Protein AF-A0A933SE07-F1 (afdb_monomer)

InterPro domains:
  IPR007863 Peptidase M16, C-terminal [PF05193] (213-309)
  IPR011249 Metalloenzyme, LuxS/M16 peptidase-like [SSF63411] (38-261)
  IPR011249 Metalloenzyme, LuxS/M16 peptidase-like [SSF63411] (268-414)
  IPR011765 Peptidase M16, N-terminal [PF00675] (58-201)
  IPR050361 Mitochondrial Processing Peptidase/Ubiquinol-cytochrome c Reductase Complex [PTHR11851] (48-267)

Mean predicted aligned error: 16.33 Å

Foldseek 3Di:
DDDDDPDDPPPDDPDDPDDDPPDPPPDDDDPDDDPDDPAPPADDQDFWDWDQAPQQAIETEAEDAPAQKKKKKKKWQQALLQDDLLAFQLSFLLQVQLLCDFPVDHNVRLVVLCVVQVKDWDWGHDRGTTMIMIMGGNVCPLVRLLSSLRSLATGDQDPLSSLLSLQVLLVVVLVLLVDLQSVQVQQQQCQFQPSRSSNGRSSHDNVSSVVDDSVSSVVSSQQISARNLMYMYMYYNDDPVRSVVSNCVNPVPTHDDHDDRDDDARDARDFEEEEAADAPDQKKKKKFKFKAAAPPDPQPLLVLLLQLQLVVWPQPPQWHWDWAHHLGIIIIIIIGMDGLVCVLVNVVVSLVRLLCCLVDPDDDPRSLVSLSVSLVVLCPQVVDVVSSSVVLSNQVSSVHDSCSSVVSSCCSNVDPDNNRVSVRSNDRTRMYMHYHCVSCVVSCVVSDHYDYDHDPSVPCPVPCPDPDFDPVQQVVQQVLLQLQCVLFQHLVVLVVFFKKKFKAKKWFDDPPDIWIWIWIWIAGPDWWIWIWIGTDQKIKIWITDHQWIWMWIDHPFIDIGTDDNVVSVVVNCVNCVDPSNQSNFCNDPPKRKGFDDWDQDPNFIFTWIWIQGPPRFIKIFGAGPPSSHGQKIFGDQDSSRDGQKMKGFDDWDDAPSGIHGQWIWIGGNNHTGMIGGTPDMYTPDDDDPQSNARWDGDPRDTHGHD

Solvent-accessible surface area (backbone atoms only — not comparable to full-atom values): 37934 Å² total; per-residue (Å²): 134,85,85,73,75,94,70,86,82,92,83,85,83,89,78,76,94,79,87,83,80,82,71,87,76,82,75,72,90,71,89,70,80,80,75,80,72,80,79,76,78,80,85,84,76,85,74,59,57,73,50,69,48,98,46,40,32,32,37,36,30,40,67,40,76,89,47,71,32,34,36,37,37,38,40,25,60,33,4,39,55,64,42,57,95,80,32,36,30,47,26,34,54,40,31,61,33,24,63,49,15,32,81,89,36,52,34,69,54,47,54,48,54,37,55,74,62,60,39,50,76,51,51,38,36,46,60,68,28,19,38,44,37,37,38,31,39,43,93,42,44,65,63,50,44,40,52,55,30,40,29,62,72,33,46,64,53,45,70,67,52,49,57,38,53,52,48,52,51,44,49,52,48,54,57,44,63,71,37,46,56,54,43,32,68,45,48,41,32,29,53,33,32,50,90,40,50,72,13,44,37,72,81,29,45,65,65,30,47,71,69,55,51,66,65,55,41,55,49,50,44,70,34,24,54,22,26,52,69,19,40,38,38,40,32,23,36,50,54,62,69,59,51,51,52,48,47,42,70,45,43,54,81,47,62,64,66,50,60,82,80,81,90,70,80,79,58,76,50,50,69,25,34,39,26,40,27,34,79,85,40,65,56,24,19,38,39,38,31,43,67,46,53,8,62,76,41,88,61,32,65,13,44,64,55,48,47,58,50,51,69,73,43,82,52,58,91,68,52,44,73,48,76,48,76,37,59,76,31,18,44,39,33,48,33,35,68,39,48,48,89,48,41,54,60,52,53,48,48,42,52,51,36,48,36,48,42,37,75,59,55,70,56,73,71,54,34,53,51,50,37,51,51,51,54,65,54,62,54,65,77,39,75,43,69,62,45,38,49,52,53,50,47,59,38,47,75,59,71,43,63,92,56,47,69,56,52,50,52,47,41,45,69,75,62,60,70,46,60,67,39,29,59,48,50,59,45,71,42,12,32,33,32,19,23,26,34,86,72,44,45,72,65,40,41,91,79,33,61,64,46,73,43,83,52,78,74,64,68,78,67,67,75,78,83,64,79,80,69,50,74,66,26,34,50,51,12,44,53,52,46,55,44,27,36,49,54,36,38,24,65,71,53,52,74,63,58,45,26,41,39,42,28,33,42,32,38,39,38,62,88,95,45,78,46,65,35,37,39,39,38,41,38,35,68,95,43,36,35,31,43,34,41,39,39,89,76,40,36,38,37,40,32,38,51,75,93,45,29,37,38,41,40,36,57,100,43,41,47,78,42,79,46,53,74,69,54,37,52,50,53,52,47,56,68,48,64,38,72,60,49,41,49,52,31,47,64,35,92,88,37,71,25,20,40,79,53,70,50,74,58,96,89,38,57,17,41,29,30,36,30,49,34,74,96,70,43,55,36,32,35,29,29,29,72,82,71,24,40,68,39,28,43,33,36,55,71,40,86,86,74,42,63,38,32,36,36,40,43,43,64,73,46,79,40,88,68,30,46,44,69,33,29,42,38,34,26,45,78,84,41,71,41,36,38,41,38,52,76,45,68,45,52,65,61,93,70,72,71,66,73,76,42,65,62,40,69,58,97,38,41,80,43,84,37,128

Sequence (706 aa):
MKRFPMTFALAAAFAASVLSVAAPHAATPAAATAVADPAPPAPRFPAPVVRTLGNGLRVAVFSDARAPIVQMQLLVPAGVIAEPDSLPGLAPLTAMLVDDGTSSRTAEHFAAELAAIGATFTSSASRDYAQVACGVRTNAFEQAAELVSDAATSAIFADEAFSTSRRLIAQQLGLQRQSAGSVADDRVWGAAFGKHPYGHSASGDIQSLLGTTREHVQSFYRSRWRPDRAVLTISGDVTPERAFAVAEEAFGRWSGRTAPDRAVEAPKPSPGVQIVDLPGARWSEVRLAWIGAGRASADAAAWPLAAAGLERSNLPAAARVSLQTLRDASLLTVAFGAPTDSVPAVTRRVRDAVRAFASHPPAGAALEGLRRHAAQGFPLPLETLGAYASQWQAFDFAGHPADAIARQYQRLVAGVDLTPALQALAQPPAVLVAGPGDVLGEKLAPLGAVNVVPYHRTPIAQVDTLAAPTAEQARRGRAAISAAVLAHGGATKLGAARVLVNEGEMMLYAGQQEFSGQFSIVRQDPDRLSFATRMLQFESRQVLVADSAWTLAQSDTAALMEVDSAGVATLKASLTGDLVHLLRAANASGSRPARRGSEVIRGRTCDLVDFVGPGGTRWRFAIDAVSHRVLAIDGVLGADLKWHERRLYSEFKPVSGLVLPTVEERFAEGERVSRFTTTRASVNQDIDPALFRKPKVIRGMLFPGD

Organism: Eiseniibacteriota bacterium (NCBI:txid2212470)

Radius of gyration: 30.08 Å; Cα contacts (8 Å, |Δi|>4): 1390; chains: 1; bounding box: 73×60×80 Å

Structure (mmCIF, N/CA/C/O backbone):
data_AF-A0A933SE07-F1
#
_entry.id   AF-A0A933SE07-F1
#
loop_
_atom_site.group_PDB
_atom_site.id
_atom_site.type_symbol
_atom_site.label_atom_id
_atom_site.label_alt_id
_atom_site.label_comp_id
_atom_site.label_asym_id
_atom_site.label_entity_id
_atom_site.label_seq_id
_atom_site.pdbx_PDB_ins_code
_atom_site.Cartn_x
_atom_site.Cartn_y
_atom_site.Cartn_z
_atom_site.occupancy
_atom_site.B_iso_or_equiv
_atom_site.auth_seq_id
_atom_site.auth_comp_id
_atom_site.auth_asym_id
_atom_site.auth_atom_id
_atom_site.pdbx_PDB_model_num
ATOM 1 N N . MET A 1 1 ? -21.674 16.908 3.006 1.00 27.52 1 MET A N 1
ATOM 2 C CA . MET A 1 1 ? -20.625 17.020 1.968 1.00 27.52 1 MET A CA 1
ATOM 3 C C . MET A 1 1 ? -20.274 15.614 1.515 1.00 27.52 1 MET A C 1
ATOM 5 O O . MET A 1 1 ? -19.866 14.816 2.347 1.00 27.52 1 MET A O 1
ATOM 9 N N . LYS A 1 2 ? -20.551 15.278 0.249 1.00 24.09 2 LYS A N 1
ATOM 10 C CA . LYS A 1 2 ? -20.267 13.957 -0.330 1.00 24.09 2 LYS A CA 1
ATOM 11 C C . LYS A 1 2 ? -18.746 13.768 -0.412 1.00 24.09 2 LYS A C 1
ATOM 13 O O . LYS A 1 2 ? -18.052 14.676 -0.862 1.00 24.09 2 LYS A O 1
ATOM 18 N N . ARG A 1 3 ? -18.237 12.628 0.066 1.00 27.27 3 ARG A N 1
ATOM 19 C CA . ARG A 1 3 ? -16.829 12.236 -0.079 1.00 27.27 3 ARG A CA 1
ATOM 20 C C . ARG A 1 3 ? -16.562 11.999 -1.569 1.00 27.27 3 ARG A C 1
ATOM 22 O O . ARG A 1 3 ? -17.163 11.106 -2.155 1.00 27.27 3 ARG A O 1
ATOM 29 N N . PHE A 1 4 ? -15.714 12.826 -2.173 1.00 24.16 4 PHE A N 1
ATOM 30 C CA . PHE A 1 4 ? -15.160 12.564 -3.499 1.00 24.16 4 PHE A CA 1
ATOM 31 C C . PHE A 1 4 ? -14.138 11.423 -3.389 1.00 24.16 4 PHE A C 1
ATOM 33 O O . PHE A 1 4 ? -13.283 11.484 -2.498 1.00 24.16 4 PHE A O 1
ATOM 40 N N . PRO A 1 5 ? -14.170 10.410 -4.270 1.00 26.05 5 PRO A N 1
ATOM 41 C CA . PRO A 1 5 ? -13.009 9.563 -4.474 1.00 26.05 5 PRO A CA 1
ATOM 42 C C . PRO A 1 5 ? -11.908 10.440 -5.077 1.00 26.05 5 PRO A C 1
ATOM 44 O O . PRO A 1 5 ? -12.107 11.159 -6.054 1.00 26.05 5 PRO A O 1
ATOM 47 N N . MET A 1 6 ? -10.746 10.446 -4.436 1.00 26.11 6 MET A N 1
ATOM 48 C CA . MET A 1 6 ? -9.598 11.254 -4.828 1.00 26.11 6 MET A CA 1
ATOM 49 C C . MET A 1 6 ? -8.901 10.588 -6.023 1.00 26.11 6 MET A C 1
ATOM 51 O O . MET A 1 6 ? -7.827 10.008 -5.905 1.00 26.11 6 MET A O 1
ATOM 55 N N . THR A 1 7 ? -9.557 10.571 -7.180 1.00 28.42 7 THR A N 1
ATOM 56 C CA . THR A 1 7 ? -8.989 10.153 -8.467 1.00 28.42 7 THR A CA 1
ATOM 57 C C . THR A 1 7 ? -9.876 10.756 -9.559 1.00 28.42 7 THR A C 1
ATOM 59 O O . THR A 1 7 ? -11.073 10.531 -9.534 1.00 28.42 7 THR A O 1
ATOM 62 N N . PHE A 1 8 ? -9.300 11.533 -10.484 1.00 27.28 8 PHE A N 1
ATOM 63 C CA . PHE A 1 8 ? -9.972 12.340 -11.529 1.00 27.28 8 PHE A CA 1
ATOM 64 C C . PHE A 1 8 ? -10.518 13.724 -11.119 1.00 27.28 8 PHE A C 1
ATOM 66 O O . PHE A 1 8 ? -11.707 14.008 -11.175 1.00 27.28 8 PHE A O 1
ATOM 73 N N . ALA A 1 9 ? -9.601 14.661 -10.862 1.00 22.42 9 ALA A N 1
ATOM 74 C CA . ALA A 1 9 ? -9.816 16.087 -11.133 1.00 22.42 9 ALA A CA 1
ATOM 75 C C . ALA A 1 9 ? -8.620 16.626 -11.933 1.00 22.42 9 ALA A C 1
ATOM 77 O O . ALA A 1 9 ? -7.783 17.378 -11.439 1.00 22.42 9 ALA A O 1
ATOM 78 N N . LEU A 1 10 ? -8.499 16.173 -13.182 1.00 29.09 10 LEU A N 1
ATOM 79 C CA . LEU A 1 10 ? -7.478 16.635 -14.117 1.00 29.09 10 LEU A CA 1
ATOM 80 C C . LEU A 1 10 ? -8.046 17.779 -14.968 1.00 29.09 10 LEU A C 1
ATOM 82 O O . LEU A 1 10 ? -8.328 17.578 -16.140 1.00 29.09 10 LEU A O 1
ATOM 86 N N . ALA A 1 11 ? -8.285 18.941 -14.349 1.00 26.12 11 ALA A N 1
ATOM 87 C CA . ALA A 1 11 ? -8.404 20.259 -15.000 1.00 26.12 11 ALA A CA 1
ATOM 88 C C . ALA A 1 11 ? -8.860 21.330 -13.987 1.00 26.12 11 ALA A C 1
ATOM 90 O O . ALA A 1 11 ? -9.998 21.772 -14.055 1.00 26.12 11 ALA A O 1
ATOM 91 N N . ALA A 1 12 ? -8.000 21.704 -13.028 1.00 24.98 12 ALA A N 1
ATOM 92 C CA . ALA A 1 12 ? -7.955 23.022 -12.353 1.00 24.98 12 ALA A CA 1
ATOM 93 C C . ALA A 1 12 ? -7.113 22.946 -11.063 1.00 24.98 12 ALA A C 1
ATOM 95 O O . ALA A 1 12 ? -7.627 23.118 -9.965 1.00 24.98 12 ALA A O 1
ATOM 96 N N . ALA A 1 13 ? -5.814 22.659 -11.180 1.00 24.66 13 ALA A N 1
ATOM 97 C CA . ALA A 1 13 ? -4.839 22.897 -10.109 1.00 24.66 13 ALA A CA 1
ATOM 98 C C . ALA A 1 13 ? -3.415 22.793 -10.674 1.00 24.66 13 ALA A C 1
ATOM 100 O O . ALA A 1 13 ? -2.668 21.872 -10.369 1.00 24.66 13 ALA A O 1
ATOM 101 N N . PHE A 1 14 ? -3.043 23.729 -11.544 1.00 28.23 14 PHE A N 1
ATOM 102 C CA . PHE A 1 14 ? -1.642 23.960 -11.895 1.00 28.23 14 PHE A CA 1
ATOM 103 C C . PHE A 1 14 ? -1.350 25.450 -11.728 1.00 28.23 14 PHE A C 1
ATOM 105 O O . PHE A 1 14 ? -1.287 26.216 -12.681 1.00 28.23 14 PHE A O 1
ATOM 112 N N . ALA A 1 15 ? -1.206 25.848 -10.467 1.00 22.58 15 A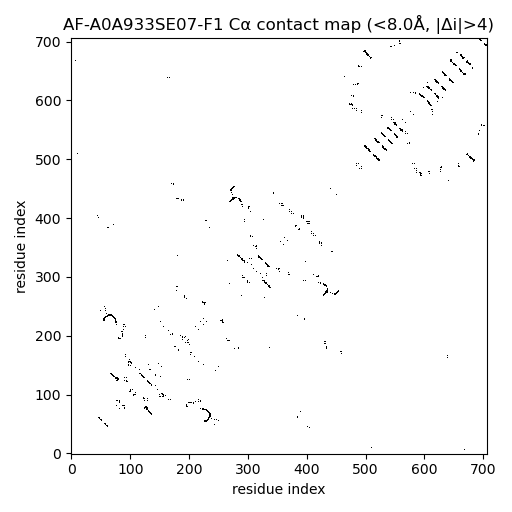LA A N 1
ATOM 113 C CA . ALA A 1 15 ? -0.549 27.081 -10.061 1.00 22.58 15 ALA A CA 1
ATOM 114 C C . ALA A 1 15 ? 0.384 26.738 -8.892 1.00 22.58 15 ALA A C 1
ATOM 116 O O . ALA A 1 15 ? 0.055 26.896 -7.723 1.00 22.58 15 ALA A O 1
ATOM 117 N N . ALA A 1 16 ? 1.513 26.137 -9.268 1.00 23.19 16 ALA A N 1
ATOM 118 C CA . ALA A 1 16 ? 2.840 26.399 -8.728 1.00 23.19 16 ALA A CA 1
ATOM 119 C C . ALA A 1 16 ? 2.928 26.825 -7.248 1.00 23.19 16 ALA A C 1
ATOM 121 O O . ALA A 1 16 ? 3.009 28.006 -6.917 1.00 23.19 16 ALA A O 1
ATOM 122 N N . SER A 1 17 ? 3.111 25.834 -6.376 1.00 23.50 17 SER A N 1
ATOM 123 C CA . SER A 1 17 ? 4.102 25.958 -5.308 1.00 23.50 17 SER A CA 1
ATOM 124 C C . SER A 1 17 ? 5.484 26.042 -5.960 1.00 23.50 17 SER A C 1
ATOM 126 O O . SER A 1 17 ? 6.001 25.044 -6.458 1.00 23.50 17 SER A O 1
ATOM 128 N N . VAL A 1 18 ? 6.072 27.236 -6.002 1.00 24.39 18 VAL A N 1
ATOM 129 C CA . VAL A 1 18 ? 7.454 27.446 -6.443 1.00 24.39 18 VAL A CA 1
ATOM 130 C C . VAL A 1 18 ? 8.181 28.267 -5.382 1.00 24.39 18 VAL A C 1
ATOM 132 O O . VAL A 1 18 ? 7.784 29.389 -5.095 1.00 24.39 18 VAL A O 1
ATOM 135 N N . LEU A 1 19 ? 9.246 27.647 -4.854 1.00 22.00 19 LEU A N 1
ATOM 136 C CA . LEU A 1 19 ? 10.483 28.185 -4.259 1.00 22.00 19 LEU A CA 1
ATOM 137 C C . LEU A 1 19 ? 10.776 27.675 -2.843 1.00 22.00 19 LEU A C 1
ATOM 139 O O . LEU A 1 19 ? 10.535 28.338 -1.844 1.00 22.00 19 LEU A O 1
ATOM 143 N N . SER A 1 20 ? 11.478 26.544 -2.784 1.00 21.86 20 SER A N 1
ATOM 144 C CA . SER A 1 20 ? 12.686 26.503 -1.962 1.00 21.86 20 SER A CA 1
ATOM 145 C C . SER A 1 20 ? 13.823 25.954 -2.817 1.00 21.86 20 SER A C 1
ATOM 147 O O . SER A 1 20 ? 14.004 24.750 -2.981 1.00 21.86 20 SER A O 1
ATOM 149 N N . VAL A 1 21 ? 14.536 26.878 -3.461 1.00 24.02 21 VAL A N 1
ATOM 150 C CA . VAL A 1 21 ? 15.863 26.620 -4.016 1.00 24.02 21 VAL A CA 1
ATOM 151 C C . VAL A 1 21 ? 16.784 26.430 -2.816 1.00 24.02 21 VAL A C 1
ATOM 153 O O . VAL A 1 21 ? 17.152 27.396 -2.151 1.00 24.02 21 VAL A O 1
ATOM 156 N N . ALA A 1 22 ? 17.162 25.188 -2.530 1.00 23.67 22 ALA A N 1
ATOM 157 C CA . ALA A 1 22 ? 18.353 24.936 -1.738 1.00 23.67 22 ALA A CA 1
ATOM 158 C C . ALA A 1 22 ? 19.560 25.312 -2.611 1.00 23.67 22 ALA A C 1
ATOM 160 O O . ALA A 1 22 ? 19.945 24.580 -3.522 1.00 23.67 22 ALA A O 1
ATOM 161 N N . ALA A 1 23 ? 20.113 26.501 -2.377 1.00 23.44 23 ALA A N 1
ATOM 162 C CA . ALA A 1 23 ? 21.387 26.904 -2.952 1.00 23.44 23 ALA A CA 1
ATOM 163 C C . ALA A 1 23 ? 22.496 25.935 -2.489 1.00 23.44 23 ALA A C 1
ATOM 165 O O . ALA A 1 23 ? 22.503 25.546 -1.317 1.00 23.44 23 ALA A O 1
ATOM 166 N N . PRO A 1 24 ? 23.466 25.572 -3.348 1.00 25.62 24 PRO A N 1
ATOM 167 C CA . PRO A 1 24 ? 24.642 24.842 -2.906 1.00 25.62 24 PRO A CA 1
ATOM 168 C C . PRO A 1 24 ? 25.507 25.795 -2.074 1.00 25.62 24 PRO A C 1
ATOM 170 O O . PRO A 1 24 ? 26.242 26.619 -2.614 1.00 25.62 24 PRO A O 1
ATOM 173 N N . HIS A 1 25 ? 25.423 25.704 -0.748 1.00 26.97 25 HIS A N 1
ATOM 174 C CA . HIS A 1 25 ? 26.465 26.270 0.100 1.00 26.97 25 HIS A CA 1
ATOM 175 C C . HIS A 1 25 ? 27.694 25.371 -0.022 1.00 26.97 25 HIS A C 1
ATOM 177 O O . HIS A 1 25 ? 27.762 24.293 0.565 1.00 26.97 25 HIS A O 1
ATOM 183 N N . ALA A 1 26 ? 28.674 25.826 -0.799 1.00 27.36 26 ALA A N 1
ATOM 184 C CA . ALA A 1 26 ? 30.051 25.407 -0.616 1.00 27.36 26 ALA A CA 1
ATOM 185 C C . ALA A 1 26 ? 30.481 25.865 0.786 1.00 27.36 26 ALA A C 1
ATOM 187 O O . ALA A 1 26 ? 30.846 27.020 0.993 1.00 27.36 26 ALA A O 1
ATOM 188 N N . ALA A 1 27 ? 30.362 24.976 1.771 1.00 27.62 27 ALA A N 1
ATOM 189 C CA . ALA A 1 27 ? 30.913 25.206 3.093 1.00 27.62 27 ALA A CA 1
ATOM 190 C C . ALA A 1 27 ? 32.428 24.984 3.028 1.00 27.62 27 ALA A C 1
ATOM 192 O O . ALA A 1 27 ? 32.914 23.859 2.914 1.00 27.62 27 ALA A O 1
ATOM 193 N N . THR A 1 28 ? 33.174 26.082 3.085 1.00 27.12 28 THR A N 1
ATOM 194 C CA . THR A 1 28 ? 34.587 26.107 3.468 1.00 27.12 28 THR A CA 1
ATOM 195 C C . THR A 1 28 ? 34.754 25.355 4.798 1.00 27.12 28 THR A C 1
ATOM 197 O O . THR A 1 28 ? 33.926 25.555 5.692 1.00 27.12 28 THR A O 1
ATOM 200 N N . PRO A 1 29 ? 35.785 24.511 4.989 1.00 33.38 29 PRO A N 1
ATOM 201 C CA . PRO A 1 29 ? 35.995 23.828 6.259 1.00 33.38 29 PRO A CA 1
ATOM 202 C C . PRO A 1 29 ? 36.465 24.849 7.301 1.00 33.38 29 PRO A C 1
ATOM 204 O O . PRO A 1 29 ? 37.655 25.117 7.444 1.00 33.38 29 PRO A O 1
ATOM 207 N N . ALA A 1 30 ? 35.524 25.448 8.027 1.00 29.98 30 ALA A N 1
ATOM 208 C CA . ALA A 1 30 ? 35.827 26.129 9.272 1.00 29.98 30 ALA A CA 1
ATOM 209 C C . ALA A 1 30 ? 35.958 25.052 10.352 1.00 29.98 30 ALA A C 1
ATOM 211 O O . ALA A 1 30 ? 34.997 24.347 10.661 1.00 29.98 30 ALA A O 1
ATOM 212 N N . ALA A 1 31 ? 37.162 24.902 10.899 1.00 37.50 31 ALA A N 1
ATOM 213 C CA . ALA A 1 31 ? 37.399 24.131 12.108 1.00 37.50 31 ALA A CA 1
ATOM 214 C C . ALA A 1 31 ? 36.617 24.779 13.263 1.00 37.50 31 ALA A C 1
ATOM 216 O O . ALA A 1 31 ? 37.108 25.681 13.935 1.00 37.50 31 ALA A O 1
ATOM 217 N N . ALA A 1 32 ? 35.368 24.353 13.449 1.00 33.59 32 ALA A N 1
ATOM 218 C CA . ALA A 1 32 ? 34.561 24.716 14.597 1.00 33.59 32 ALA A CA 1
ATOM 219 C C . ALA A 1 32 ? 34.948 23.792 15.754 1.00 33.59 32 ALA A C 1
ATOM 221 O O . ALA A 1 32 ? 34.688 22.588 15.740 1.00 33.59 32 ALA A O 1
ATOM 222 N N . THR A 1 33 ? 35.607 24.367 16.752 1.00 33.91 33 THR A N 1
ATOM 223 C CA . THR A 1 33 ? 35.735 23.802 18.091 1.00 33.91 33 THR A CA 1
ATOM 224 C C . THR A 1 33 ? 34.342 23.429 18.595 1.00 33.91 33 THR A C 1
ATOM 226 O O . THR A 1 33 ? 33.489 24.291 18.792 1.00 33.91 33 THR A O 1
ATOM 229 N N . ALA A 1 34 ? 34.102 22.128 18.764 1.00 35.59 34 ALA A N 1
ATOM 230 C CA . ALA A 1 34 ? 32.863 21.599 19.309 1.00 35.59 34 ALA A CA 1
ATOM 231 C C . ALA A 1 34 ? 32.695 22.082 20.756 1.00 35.59 34 ALA A C 1
ATOM 233 O O . ALA A 1 34 ? 33.302 21.537 21.679 1.00 35.59 34 ALA A O 1
ATOM 234 N N . VAL A 1 35 ? 31.866 23.104 20.956 1.00 34.78 35 VAL A N 1
ATOM 235 C CA . VAL A 1 35 ? 31.233 23.334 22.253 1.00 34.78 35 VAL A CA 1
ATOM 236 C C . VAL A 1 35 ? 30.209 22.214 22.400 1.00 34.78 35 VAL A C 1
ATOM 238 O O . VAL A 1 35 ? 29.316 22.070 21.570 1.00 34.78 35 VAL A O 1
ATOM 241 N N . ALA A 1 36 ? 30.414 21.344 23.386 1.00 38.19 36 ALA A N 1
ATOM 242 C CA . ALA A 1 36 ? 29.490 20.262 23.678 1.00 38.19 36 ALA A CA 1
ATOM 243 C C . ALA A 1 36 ? 28.165 20.866 24.156 1.00 38.19 36 ALA A C 1
ATOM 245 O O . ALA A 1 36 ? 28.076 21.326 25.295 1.00 38.19 36 ALA A O 1
ATOM 246 N N . ASP A 1 37 ? 27.151 20.874 23.289 1.00 37.06 37 ASP A N 1
ATOM 247 C CA . ASP A 1 37 ? 25.782 21.130 23.724 1.00 37.06 37 ASP A CA 1
ATOM 248 C C . ASP A 1 37 ? 25.416 20.127 24.831 1.00 37.06 37 ASP A C 1
ATOM 250 O O . ASP A 1 37 ? 25.758 18.937 24.724 1.00 37.06 37 ASP A O 1
ATOM 254 N N . PRO A 1 38 ? 24.751 20.575 25.912 1.00 40.53 38 PRO A N 1
ATOM 255 C CA . PRO A 1 38 ? 24.310 19.683 26.970 1.00 40.53 38 PRO A CA 1
ATOM 256 C C . PRO A 1 38 ? 23.428 18.585 26.372 1.00 40.53 38 PRO A C 1
ATOM 258 O O . PRO A 1 38 ? 22.533 18.853 25.569 1.00 40.53 38 PRO A O 1
ATOM 261 N N . ALA A 1 39 ? 23.706 17.333 26.749 1.00 50.47 39 ALA A N 1
ATOM 262 C CA . ALA A 1 39 ? 22.944 16.190 26.268 1.00 50.47 39 ALA A CA 1
ATOM 263 C C . ALA A 1 39 ? 21.446 16.415 26.555 1.00 50.47 39 ALA A C 1
ATOM 265 O O . ALA A 1 39 ? 21.104 16.775 27.688 1.00 50.47 39 ALA A O 1
ATOM 266 N N . PRO A 1 40 ? 20.554 16.229 25.564 1.00 55.47 40 PRO A N 1
ATOM 267 C CA . PRO A 1 40 ? 19.125 16.379 25.787 1.00 55.47 40 PRO A CA 1
ATOM 268 C C . PRO A 1 40 ? 18.674 15.459 26.933 1.00 55.47 40 PRO A C 1
ATOM 270 O O . PRO A 1 40 ? 19.239 14.372 27.107 1.00 55.47 40 PRO A O 1
ATOM 273 N N . PRO A 1 41 ? 17.678 15.875 27.736 1.00 59.19 41 PRO A N 1
ATOM 274 C CA . PRO A 1 41 ? 17.161 15.048 28.817 1.00 59.19 41 PRO A CA 1
ATOM 275 C C . PRO A 1 41 ? 16.707 13.692 28.269 1.00 59.19 41 PRO A C 1
ATOM 277 O O . PRO A 1 41 ? 16.152 13.611 27.173 1.00 59.19 41 PRO A O 1
ATOM 280 N N . ALA A 1 42 ? 16.951 12.625 29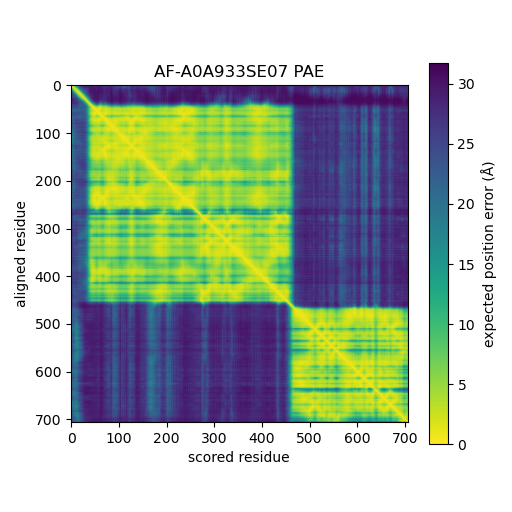.036 1.00 66.12 42 ALA A N 1
ATOM 281 C CA . ALA A 1 42 ? 16.581 11.277 28.624 1.00 66.12 42 ALA A CA 1
ATOM 282 C C . ALA A 1 42 ? 15.083 11.215 28.257 1.00 66.12 42 ALA A C 1
ATOM 284 O O . ALA A 1 42 ? 14.252 11.758 28.999 1.00 66.12 42 ALA A O 1
ATOM 285 N N . PRO A 1 43 ? 14.724 10.567 27.135 1.00 76.19 43 PRO A N 1
ATOM 286 C CA . PRO A 1 43 ? 13.339 10.463 26.703 1.00 76.19 43 PRO A CA 1
ATOM 287 C C . PRO A 1 43 ? 12.502 9.759 27.774 1.00 76.19 43 PRO A C 1
ATOM 289 O O . PRO A 1 43 ? 12.937 8.791 28.402 1.00 76.19 43 PRO A O 1
ATOM 292 N N . ARG A 1 44 ? 11.282 10.258 27.990 1.00 79.81 44 ARG A N 1
ATOM 293 C CA . ARG A 1 44 ? 10.302 9.614 28.868 1.00 79.81 44 ARG A CA 1
ATOM 294 C C . ARG A 1 44 ? 9.494 8.607 28.061 1.00 79.81 44 ARG A C 1
ATOM 296 O O . ARG A 1 44 ? 8.932 8.959 27.031 1.00 79.81 44 ARG A O 1
ATOM 303 N N . PHE A 1 45 ? 9.394 7.387 28.573 1.00 84.75 45 PHE A N 1
ATOM 304 C CA . PHE A 1 45 ? 8.598 6.312 27.987 1.00 84.75 45 PHE A CA 1
ATOM 305 C C . PHE A 1 45 ? 7.390 6.047 28.897 1.00 84.75 45 PHE A C 1
ATOM 307 O O . PHE A 1 45 ? 7.562 5.423 29.947 1.00 84.75 45 PHE A O 1
ATOM 314 N N . PRO A 1 46 ? 6.193 6.581 28.585 1.00 86.94 46 PRO A N 1
ATOM 315 C CA . PRO A 1 46 ? 5.026 6.392 29.441 1.00 86.94 46 PRO A CA 1
ATOM 316 C C . PRO A 1 46 ? 4.632 4.910 29.493 1.00 86.94 46 PRO A C 1
ATOM 318 O O . PRO A 1 46 ? 4.682 4.207 28.485 1.00 86.94 46 PRO A O 1
ATOM 321 N N . ALA A 1 47 ? 4.245 4.419 30.668 1.00 88.19 47 ALA A N 1
ATOM 322 C CA . ALA A 1 47 ? 3.732 3.061 30.826 1.00 88.19 47 ALA A CA 1
ATOM 323 C C . ALA A 1 47 ? 2.196 3.068 30.720 1.00 88.19 47 ALA A C 1
ATOM 325 O O . ALA A 1 47 ? 1.570 3.963 31.294 1.00 88.19 47 ALA A O 1
ATOM 326 N N . PRO A 1 48 ? 1.576 2.100 30.023 1.00 93.88 48 PRO A N 1
ATOM 327 C CA . PRO A 1 48 ? 0.125 2.003 29.979 1.00 93.88 48 PRO A CA 1
ATOM 328 C C . PRO A 1 48 ? -0.441 1.358 31.241 1.00 93.88 48 PRO A C 1
ATOM 330 O O . PRO A 1 48 ? 0.210 0.537 31.891 1.00 93.88 48 PRO A O 1
ATOM 333 N N . VAL A 1 49 ? -1.714 1.637 31.516 1.00 96.31 49 VAL A N 1
ATOM 334 C CA . VAL A 1 49 ? -2.529 0.781 32.385 1.00 96.31 49 VAL A CA 1
ATOM 335 C C . VAL A 1 49 ? -3.117 -0.325 31.517 1.00 96.31 49 VAL A C 1
ATOM 337 O O . VAL A 1 49 ? -3.793 -0.041 30.530 1.00 96.31 49 VAL A O 1
ATOM 340 N N . VAL A 1 50 ? -2.849 -1.585 31.858 1.00 95.94 50 VAL A N 1
ATOM 341 C CA . VAL A 1 50 ? -3.249 -2.742 31.045 1.00 95.94 50 VAL A CA 1
ATOM 342 C C . VAL A 1 50 ? -4.256 -3.604 31.795 1.00 95.94 50 VAL A C 1
ATOM 344 O O . VAL A 1 50 ? -4.082 -3.886 32.980 1.00 95.94 50 VAL A O 1
ATOM 347 N N . ARG A 1 51 ? -5.292 -4.058 31.090 1.00 96.75 51 ARG A N 1
ATOM 348 C CA . ARG A 1 51 ? -6.290 -5.011 31.583 1.00 96.75 51 ARG A CA 1
ATOM 349 C C . ARG A 1 51 ? -6.627 -6.014 30.487 1.00 96.75 51 ARG A C 1
ATOM 351 O O . ARG A 1 51 ? -6.746 -5.637 29.329 1.00 96.75 51 ARG A O 1
ATOM 358 N N . THR A 1 52 ? -6.817 -7.276 30.851 1.00 97.38 52 THR A N 1
ATOM 359 C CA . THR A 1 52 ? -7.389 -8.283 29.946 1.00 97.38 52 THR A CA 1
ATOM 360 C C . THR A 1 52 ? -8.870 -8.442 30.271 1.00 97.38 52 THR A C 1
ATOM 362 O O . THR A 1 52 ? -9.213 -8.645 31.436 1.00 97.38 52 THR A O 1
ATOM 365 N N . LEU A 1 53 ? -9.736 -8.312 29.266 1.00 97.81 53 LEU A N 1
ATOM 366 C CA . LEU A 1 53 ? -11.182 -8.498 29.409 1.00 97.81 53 LEU A CA 1
ATOM 367 C C . LEU A 1 53 ? -11.528 -9.988 29.567 1.00 97.81 53 LEU A C 1
ATOM 369 O O . LEU A 1 53 ? -10.705 -10.865 29.289 1.00 97.81 53 LEU A O 1
ATOM 373 N N . GLY A 1 54 ? -12.766 -10.296 29.967 1.00 97.06 54 GLY A N 1
ATOM 374 C CA . GLY A 1 54 ? -13.209 -11.681 30.197 1.00 97.06 54 GLY A CA 1
ATOM 375 C C . GLY A 1 54 ? -13.125 -12.593 28.962 1.00 97.06 54 GLY A C 1
ATOM 376 O O . GLY A 1 54 ? -12.998 -13.808 29.098 1.00 97.06 54 GLY A O 1
ATOM 377 N N . ASN A 1 55 ? -13.143 -12.014 27.759 1.00 96.44 55 ASN A N 1
ATOM 378 C CA . ASN A 1 55 ? -13.027 -12.727 26.484 1.00 96.44 55 ASN A CA 1
ATOM 379 C C . ASN A 1 55 ? -11.581 -12.903 25.977 1.00 96.44 55 ASN A C 1
ATOM 381 O O . ASN A 1 55 ? -11.378 -13.473 24.905 1.00 96.44 55 ASN A O 1
ATOM 385 N N . GLY A 1 56 ? -10.583 -12.421 26.724 1.00 96.38 56 GLY A N 1
ATOM 386 C CA . GLY A 1 56 ? -9.166 -12.517 26.372 1.00 96.38 56 GLY A CA 1
ATOM 387 C C . GLY A 1 56 ? -8.592 -11.311 25.622 1.00 96.38 56 GLY A C 1
ATOM 388 O O . GLY A 1 56 ? -7.372 -11.249 25.483 1.00 96.38 56 GLY A O 1
ATOM 389 N N . LEU A 1 57 ? -9.413 -10.332 25.211 1.00 97.75 57 LEU A N 1
ATOM 390 C CA . LEU A 1 57 ? -8.914 -9.094 24.606 1.00 97.75 57 LEU A CA 1
ATOM 391 C C . LEU A 1 57 ? -8.053 -8.329 25.613 1.00 97.75 57 LEU A C 1
ATOM 393 O O . LEU A 1 57 ? -8.503 -7.985 26.709 1.00 97.75 57 LEU A O 1
ATOM 397 N N . ARG A 1 58 ? -6.815 -8.027 25.231 1.00 97.12 58 ARG A N 1
ATOM 398 C CA . ARG A 1 58 ? -5.904 -7.214 26.035 1.00 97.12 58 ARG A CA 1
ATOM 399 C C . ARG A 1 58 ? -6.083 -5.739 25.686 1.00 97.12 58 ARG A C 1
ATOM 401 O O . ARG A 1 58 ? -5.936 -5.362 24.530 1.00 97.12 58 ARG A O 1
ATOM 408 N N . VAL A 1 59 ? -6.387 -4.906 26.676 1.00 97.88 59 VAL A N 1
ATOM 409 C CA . VAL A 1 59 ? -6.622 -3.465 26.522 1.00 97.88 59 VAL A CA 1
ATOM 410 C C . VAL A 1 59 ? -5.528 -2.690 27.249 1.00 97.88 59 VAL A C 1
ATOM 412 O O . VAL A 1 59 ? -5.315 -2.894 28.444 1.00 97.88 59 VAL A O 1
ATOM 415 N N . ALA A 1 60 ? -4.842 -1.797 26.542 1.00 97.38 60 ALA A N 1
ATOM 416 C CA . ALA A 1 60 ? -3.796 -0.931 27.078 1.00 97.38 60 ALA A CA 1
ATOM 417 C C . ALA A 1 60 ? -4.190 0.542 26.933 1.00 97.38 60 ALA A C 1
ATOM 419 O O . ALA A 1 60 ? -4.531 0.984 25.837 1.00 97.38 60 ALA A O 1
ATOM 420 N N . VAL A 1 61 ? -4.130 1.299 28.030 1.00 97.75 61 VAL A N 1
ATOM 421 C CA . VAL A 1 61 ? -4.564 2.701 28.071 1.00 97.75 61 VAL A CA 1
ATOM 422 C C . VAL A 1 61 ? -3.391 3.627 28.373 1.00 97.75 61 VAL A C 1
ATOM 424 O O . VAL A 1 61 ? -2.723 3.479 29.397 1.00 97.75 61 VAL A O 1
ATOM 427 N N . PHE A 1 62 ? -3.178 4.605 27.494 1.00 96.12 62 PHE A N 1
ATOM 428 C CA . PHE A 1 62 ? -2.220 5.697 27.643 1.00 96.12 62 PHE A CA 1
ATOM 429 C C . PHE A 1 62 ? -2.967 7.022 27.811 1.00 96.12 62 PHE A C 1
ATOM 431 O O . PHE A 1 62 ? -3.362 7.652 26.831 1.00 96.12 62 PHE A O 1
ATOM 438 N N . SER A 1 63 ? -3.172 7.451 29.052 1.00 95.19 63 SER A N 1
ATOM 439 C CA . SER A 1 63 ? -3.910 8.683 29.337 1.00 95.19 63 SER A CA 1
ATOM 440 C C . SER A 1 63 ? -3.054 9.934 29.135 1.00 95.19 63 SER A C 1
ATOM 442 O O . SER A 1 63 ? -1.943 10.031 29.658 1.00 95.19 63 SER A O 1
ATOM 444 N N . ASP A 1 64 ? -3.601 10.913 28.421 1.00 92.62 64 ASP A N 1
ATOM 445 C CA . ASP A 1 64 ? -3.009 12.230 28.201 1.00 92.62 64 ASP A CA 1
ATOM 446 C C . ASP A 1 64 ? -4.093 13.266 27.881 1.00 92.62 64 ASP A C 1
ATOM 448 O O . ASP A 1 64 ? -4.628 13.310 26.777 1.00 92.62 64 ASP A O 1
ATOM 452 N N . ALA A 1 65 ? -4.390 14.127 28.853 1.00 93.12 65 ALA A N 1
ATOM 453 C CA . ALA A 1 65 ? -5.444 15.136 28.759 1.00 93.12 65 ALA A CA 1
ATOM 454 C C . ALA A 1 65 ? -4.991 16.457 28.098 1.00 93.12 65 ALA A C 1
ATOM 456 O O . ALA A 1 65 ? -5.696 17.462 28.173 1.00 93.12 65 ALA A O 1
ATOM 457 N N . ARG A 1 66 ? -3.799 16.511 27.479 1.00 92.19 66 ARG A N 1
ATOM 458 C CA . ARG A 1 66 ? -3.271 17.752 26.868 1.00 92.19 66 ARG A CA 1
ATOM 459 C C . ARG A 1 66 ? -4.028 18.191 25.614 1.00 92.19 66 ARG A C 1
ATOM 461 O O . ARG A 1 66 ? -3.982 19.369 25.269 1.00 92.19 66 ARG A O 1
ATOM 468 N N . ALA A 1 67 ? -4.692 17.266 24.924 1.00 93.00 67 ALA A N 1
ATOM 469 C CA . ALA A 1 67 ? -5.501 17.546 23.745 1.00 93.00 67 ALA A CA 1
ATOM 470 C C . ALA A 1 67 ? -6.779 16.694 23.776 1.00 93.00 67 ALA A C 1
ATOM 472 O O . ALA A 1 67 ? -6.684 15.516 24.111 1.00 93.00 67 ALA A O 1
ATOM 473 N N . PRO A 1 68 ? -7.950 17.235 23.382 1.00 95.81 68 PRO A N 1
ATOM 474 C CA . PRO A 1 68 ? -9.240 16.544 23.464 1.00 95.81 68 PRO A CA 1
ATOM 475 C C . PRO A 1 68 ? -9.429 15.538 22.316 1.00 95.81 68 PRO A C 1
ATOM 477 O O . PRO A 1 68 ? -10.384 15.617 21.535 1.00 95.81 68 PRO A O 1
ATOM 480 N N . ILE A 1 69 ? -8.474 14.623 22.170 1.00 96.12 69 ILE A N 1
ATOM 481 C CA . ILE A 1 69 ? -8.433 13.583 21.148 1.00 96.12 69 ILE A CA 1
ATOM 482 C C . ILE A 1 69 ? -8.196 12.226 21.801 1.00 96.12 69 ILE A C 1
ATOM 484 O O . ILE A 1 69 ? -7.457 12.113 22.777 1.00 96.12 69 ILE A O 1
ATOM 488 N N . VAL A 1 70 ? -8.789 11.189 21.220 1.00 97.75 70 VAL A N 1
ATOM 489 C CA . VAL A 1 70 ? -8.550 9.793 21.576 1.00 97.75 70 VAL A CA 1
ATOM 490 C C . VAL A 1 70 ? -8.232 9.024 20.302 1.00 97.75 70 VAL A C 1
ATOM 492 O O . VAL A 1 70 ? -8.904 9.172 19.280 1.00 97.75 70 VAL A O 1
ATOM 495 N N . GLN A 1 71 ? -7.189 8.209 20.359 1.00 97.31 71 GLN A N 1
ATOM 496 C CA . GLN A 1 71 ? -6.806 7.281 19.307 1.00 97.31 71 GLN A CA 1
ATOM 497 C C . GLN A 1 71 ? -6.964 5.858 19.818 1.00 97.31 71 GLN A C 1
ATOM 499 O O . GLN A 1 71 ? -6.520 5.531 20.917 1.00 97.31 71 GLN A O 1
ATOM 504 N N . MET A 1 72 ? -7.596 5.022 19.009 1.00 98.06 72 MET A N 1
ATOM 505 C CA . MET A 1 72 ? -7.742 3.597 19.242 1.00 98.06 72 MET A CA 1
ATOM 506 C C . MET A 1 72 ? -7.030 2.839 18.135 1.00 98.06 72 MET A C 1
ATOM 508 O O . MET A 1 72 ? -7.153 3.192 16.962 1.00 98.06 72 MET A O 1
ATOM 512 N N . GLN A 1 73 ? -6.337 1.772 18.498 1.00 97.62 73 GLN A N 1
ATOM 513 C CA . GLN A 1 73 ? -5.732 0.853 17.548 1.00 97.62 73 GLN A CA 1
ATOM 514 C C . GLN A 1 73 ? -5.965 -0.572 18.019 1.00 97.62 73 GLN A C 1
ATOM 516 O O . GLN A 1 73 ? -5.599 -0.928 19.135 1.00 97.62 73 GLN A O 1
ATOM 521 N N . LEU A 1 74 ? -6.563 -1.397 17.173 1.00 98.12 74 LEU A N 1
ATOM 522 C CA . LEU A 1 74 ? -6.746 -2.821 17.401 1.00 98.12 74 LEU A CA 1
ATOM 523 C C . LEU A 1 74 ? -5.777 -3.585 16.505 1.00 98.12 74 LEU A C 1
ATOM 525 O O . LEU A 1 74 ? -5.837 -3.419 15.289 1.00 98.12 74 LEU A O 1
ATOM 529 N N . LEU A 1 75 ? -4.929 -4.434 17.087 1.00 97.31 75 LEU A N 1
ATOM 530 C CA . LEU A 1 75 ? -4.123 -5.409 16.350 1.00 97.31 75 LEU A CA 1
ATOM 531 C C . LEU A 1 75 ? -4.689 -6.814 16.519 1.00 97.31 75 LEU A C 1
ATOM 533 O O . LEU A 1 75 ? -4.998 -7.238 17.634 1.00 97.31 75 LEU A O 1
ATOM 537 N N . VAL A 1 76 ? -4.754 -7.551 15.411 1.00 96.75 76 VAL A N 1
ATOM 538 C CA . VAL A 1 76 ? -5.142 -8.967 15.360 1.00 96.75 76 VAL A CA 1
ATOM 539 C C . VAL A 1 76 ? -4.094 -9.783 14.588 1.00 96.75 76 VAL A C 1
ATOM 541 O O . VAL A 1 76 ? -3.470 -9.254 13.662 1.00 96.75 76 VAL A O 1
ATOM 544 N N . PRO A 1 77 ? -3.893 -11.078 14.902 1.00 94.25 77 PRO A N 1
ATOM 545 C CA . PRO A 1 77 ? -2.909 -11.961 14.245 1.00 94.25 77 PRO A CA 1
ATOM 546 C C . PRO A 1 77 ? -3.371 -12.432 12.860 1.00 94.25 77 PRO A C 1
ATOM 548 O O . PRO A 1 77 ? -3.453 -13.622 12.564 1.00 94.25 77 PRO A O 1
ATOM 551 N N . ALA A 1 78 ? -3.687 -11.466 12.002 1.00 95.12 78 ALA A N 1
ATOM 552 C CA . ALA A 1 78 ? -4.197 -11.648 10.651 1.00 95.12 78 ALA A CA 1
ATOM 553 C C . ALA A 1 78 ? -3.291 -10.972 9.602 1.00 95.12 78 ALA A C 1
ATOM 555 O O . ALA A 1 78 ? -3.789 -10.473 8.599 1.00 95.12 78 ALA A O 1
ATOM 556 N N . GLY A 1 79 ? -1.976 -10.909 9.848 1.00 93.44 79 GLY A N 1
ATOM 557 C CA . GLY A 1 79 ? -1.000 -10.375 8.890 1.00 93.44 79 GLY A CA 1
ATOM 558 C C . GLY A 1 79 ? -0.647 -11.358 7.770 1.00 93.44 79 GLY A C 1
ATOM 559 O O . GLY A 1 79 ? -1.125 -12.492 7.748 1.00 93.44 79 GLY A O 1
ATOM 560 N N . VAL A 1 80 ? 0.255 -10.946 6.873 1.00 91.88 80 VAL A N 1
ATOM 561 C CA . VAL A 1 80 ? 0.740 -11.778 5.746 1.00 91.88 80 VAL A CA 1
ATOM 562 C C . VAL A 1 80 ? 1.303 -13.126 6.219 1.00 91.88 80 VAL A C 1
ATOM 564 O O . VAL A 1 80 ? 1.126 -14.140 5.553 1.00 91.88 80 VAL A O 1
ATOM 567 N N . ILE A 1 81 ? 1.927 -13.177 7.402 1.00 90.31 81 ILE A N 1
ATOM 568 C CA . ILE A 1 81 ? 2.449 -14.420 7.994 1.00 90.31 81 ILE A CA 1
ATOM 569 C C . ILE A 1 81 ? 1.374 -15.492 8.234 1.00 90.31 81 ILE A C 1
ATOM 571 O O . ILE A 1 81 ? 1.692 -16.676 8.337 1.00 90.31 81 ILE A O 1
ATOM 575 N N . ALA A 1 82 ? 0.107 -15.089 8.333 1.00 91.88 82 ALA A N 1
ATOM 576 C CA . ALA A 1 82 ? -1.019 -15.982 8.560 1.00 91.88 82 ALA A CA 1
ATOM 577 C C . ALA A 1 82 ? -1.667 -16.488 7.259 1.00 91.88 82 ALA A C 1
ATOM 579 O O . ALA A 1 82 ? -2.559 -17.342 7.334 1.00 91.88 82 ALA A O 1
ATOM 580 N N . GLU A 1 83 ? -1.258 -15.964 6.098 1.00 90.94 83 GLU A N 1
ATOM 581 C CA . GLU A 1 83 ? -1.817 -16.322 4.794 1.00 90.94 83 GLU A CA 1
ATOM 582 C C . GLU A 1 83 ? -1.465 -17.762 4.393 1.00 90.94 83 GLU A C 1
ATOM 584 O O . GLU A 1 83 ? -0.347 -18.223 4.637 1.00 90.94 83 GLU A O 1
ATOM 589 N N . PRO A 1 84 ? -2.385 -18.483 3.732 1.00 88.00 84 PRO A N 1
ATOM 590 C CA . PRO A 1 84 ? -2.043 -19.721 3.046 1.00 88.00 84 PRO A CA 1
ATOM 591 C C . PRO A 1 84 ? -1.039 -19.474 1.913 1.00 88.00 84 PRO A C 1
ATOM 593 O O . PRO A 1 84 ? -1.180 -18.506 1.168 1.00 88.00 84 PRO A O 1
ATOM 596 N N . ASP A 1 85 ? -0.108 -20.410 1.704 1.00 84.69 85 ASP A N 1
ATOM 597 C CA . ASP A 1 85 ? 0.893 -20.356 0.620 1.00 84.69 85 ASP A CA 1
ATOM 598 C C . ASP A 1 85 ? 0.254 -20.187 -0.782 1.00 84.69 85 ASP A C 1
ATOM 600 O O . ASP A 1 85 ? 0.884 -19.670 -1.701 1.00 84.69 85 ASP A O 1
ATOM 604 N N . SER A 1 86 ? -1.003 -20.615 -0.964 1.00 84.19 86 SER A N 1
ATOM 605 C CA . SER A 1 86 ? -1.754 -20.500 -2.222 1.00 84.19 86 SER A CA 1
ATOM 606 C C . SER A 1 86 ? -2.509 -19.179 -2.410 1.00 84.19 86 SER A C 1
ATOM 608 O O . SER A 1 86 ? -3.010 -18.935 -3.508 1.00 84.19 86 SER A O 1
ATOM 610 N N . LEU A 1 87 ? -2.631 -18.345 -1.371 1.00 87.81 87 LEU A N 1
ATOM 611 C CA . LEU A 1 87 ? -3.422 -17.110 -1.400 1.00 87.81 87 LEU A CA 1
ATOM 612 C C . LEU A 1 87 ? -2.657 -15.878 -0.862 1.00 87.81 87 LEU A C 1
ATOM 614 O O . LEU A 1 87 ? -3.161 -15.214 0.051 1.00 87.81 87 LEU A O 1
ATOM 618 N N . PRO A 1 88 ? -1.478 -15.520 -1.417 1.00 87.38 88 PRO A N 1
ATOM 619 C CA . PRO A 1 88 ? -0.837 -14.245 -1.105 1.00 87.38 88 PRO A CA 1
ATOM 620 C C . PRO A 1 88 ? -1.783 -13.056 -1.318 1.00 87.38 88 PRO A C 1
ATOM 622 O O . PRO A 1 88 ? -2.441 -12.976 -2.358 1.00 87.38 88 PRO A O 1
ATOM 625 N N . GLY A 1 89 ? -1.836 -12.115 -0.378 1.00 88.00 89 GLY A N 1
ATOM 626 C CA . GLY A 1 89 ? -2.712 -10.937 -0.449 1.00 88.00 89 GLY A CA 1
ATOM 627 C C . GLY A 1 89 ? -4.107 -11.127 0.157 1.00 88.00 89 GLY A C 1
ATOM 628 O O . GLY A 1 89 ? -4.922 -10.204 0.116 1.00 88.00 89 GLY A O 1
ATOM 629 N N . LEU A 1 90 ? -4.395 -12.288 0.749 1.00 92.88 90 LEU A N 1
ATOM 630 C CA . LEU A 1 90 ? -5.648 -12.536 1.462 1.00 92.88 90 LEU A CA 1
ATOM 631 C C . LEU A 1 90 ? -5.791 -11.662 2.718 1.00 92.88 90 LEU A C 1
ATOM 633 O O . LEU A 1 90 ? -6.887 -11.175 2.999 1.00 92.88 90 LEU A O 1
ATOM 637 N N . ALA A 1 91 ? -4.706 -11.439 3.460 1.00 94.50 91 ALA A N 1
ATOM 638 C CA . ALA A 1 91 ? -4.696 -10.611 4.661 1.00 94.50 91 ALA A CA 1
ATOM 639 C C . ALA A 1 91 ? -5.034 -9.136 4.376 1.00 94.50 91 ALA A C 1
ATOM 641 O O . ALA A 1 91 ? -5.996 -8.638 4.969 1.00 94.50 91 ALA A O 1
ATOM 642 N N . PRO A 1 92 ? -4.331 -8.425 3.466 1.00 91.69 92 PRO A N 1
ATOM 643 C CA . PRO A 1 92 ? -4.666 -7.041 3.140 1.00 91.69 92 PRO A CA 1
ATOM 644 C C . PRO A 1 92 ? -6.046 -6.914 2.492 1.00 91.69 92 PRO A C 1
ATOM 646 O O . PRO A 1 92 ? -6.763 -5.978 2.828 1.00 91.69 92 PRO A O 1
ATOM 649 N N . LEU A 1 93 ? -6.467 -7.859 1.637 1.00 91.94 93 LEU A N 1
ATOM 650 C CA . LEU A 1 93 ? -7.822 -7.849 1.073 1.00 91.94 93 LEU A CA 1
ATOM 651 C C . LEU A 1 93 ? -8.887 -7.986 2.168 1.00 91.94 93 LEU A C 1
ATOM 653 O O . LEU A 1 93 ? -9.885 -7.275 2.136 1.00 91.94 93 LEU A O 1
ATOM 657 N N . THR A 1 94 ? -8.675 -8.877 3.142 1.00 95.81 94 THR A N 1
ATOM 658 C CA . THR A 1 94 ? -9.602 -9.037 4.271 1.00 95.81 94 THR A CA 1
ATOM 659 C C . THR A 1 94 ? -9.662 -7.763 5.104 1.00 95.81 94 THR A C 1
ATOM 661 O O . THR A 1 94 ? -10.757 -7.298 5.389 1.00 95.81 94 THR A O 1
ATOM 664 N N . ALA A 1 95 ? -8.506 -7.185 5.454 1.00 94.81 95 ALA A N 1
ATOM 665 C CA . ALA A 1 95 ? -8.427 -5.950 6.231 1.00 94.81 95 ALA A CA 1
ATOM 666 C C . ALA A 1 95 ? -9.099 -4.767 5.515 1.00 94.81 95 ALA A C 1
ATOM 668 O O . ALA A 1 95 ? -9.807 -4.005 6.148 1.00 94.81 95 ALA A O 1
ATOM 669 N N . MET A 1 96 ? -8.954 -4.642 4.195 1.00 90.31 96 MET A N 1
ATOM 670 C CA . MET A 1 96 ? -9.626 -3.586 3.425 1.00 90.31 96 MET A CA 1
ATOM 671 C C . MET A 1 96 ? -11.151 -3.721 3.367 1.00 90.31 96 MET A C 1
ATOM 673 O O . MET A 1 96 ? -11.817 -2.764 3.006 1.00 90.31 96 MET A O 1
ATOM 677 N N . LEU A 1 97 ? -11.694 -4.907 3.645 1.00 93.25 97 LEU A N 1
ATOM 678 C CA . LEU A 1 97 ? -13.125 -5.180 3.530 1.00 93.25 97 LEU A CA 1
ATOM 679 C C . LEU A 1 97 ? -13.859 -5.142 4.877 1.00 93.25 97 LEU A C 1
ATOM 681 O O . LEU A 1 97 ? -15.072 -5.348 4.900 1.00 93.25 97 LEU A O 1
ATOM 685 N N . VAL A 1 98 ? -13.159 -4.946 6.001 1.00 95.50 98 VAL A N 1
ATOM 686 C CA . VAL A 1 98 ? -13.794 -5.035 7.329 1.00 95.50 98 VAL A CA 1
ATOM 687 C C . VAL A 1 98 ? -14.754 -3.882 7.619 1.00 95.50 98 VAL A C 1
ATOM 689 O O . VAL A 1 98 ? -15.679 -4.053 8.408 1.00 95.50 98 VAL A O 1
ATOM 692 N N . ASP A 1 99 ? -14.567 -2.733 6.971 1.00 90.25 99 ASP A N 1
ATOM 693 C CA . ASP A 1 99 ? -15.436 -1.556 7.052 1.00 90.25 99 ASP A CA 1
ATOM 694 C C . ASP A 1 99 ? -16.356 -1.373 5.828 1.00 90.25 99 ASP A C 1
ATOM 696 O O . ASP A 1 99 ? -17.214 -0.490 5.831 1.00 90.25 99 ASP A O 1
ATOM 700 N N . ASP A 1 100 ? -16.288 -2.270 4.836 1.00 88.06 100 ASP A N 1
ATOM 701 C CA . ASP A 1 100 ? -17.158 -2.300 3.643 1.00 88.06 100 ASP A CA 1
ATOM 702 C C . ASP A 1 100 ? -18.532 -2.958 3.924 1.00 88.06 100 ASP A C 1
ATOM 704 O O . ASP A 1 100 ? -19.138 -3.640 3.088 1.00 88.06 100 ASP A O 1
ATOM 708 N N . GLY A 1 101 ? -19.049 -2.741 5.133 1.00 86.88 101 GLY A N 1
ATOM 709 C CA . GLY A 1 101 ? -20.338 -3.233 5.603 1.00 86.88 101 GLY A CA 1
ATOM 710 C C . GLY A 1 101 ? -20.229 -4.303 6.688 1.00 86.88 101 GLY A C 1
ATOM 711 O O . GLY A 1 101 ? -19.474 -5.278 6.602 1.00 86.88 101 GLY A O 1
ATOM 712 N N . THR A 1 102 ? -21.070 -4.142 7.701 1.00 93.88 102 THR A N 1
ATOM 713 C CA . THR A 1 102 ? -21.180 -5.014 8.870 1.00 93.88 102 THR A CA 1
ATOM 714 C C . THR A 1 102 ? -22.600 -5.569 8.974 1.00 93.88 102 THR A C 1
ATOM 716 O O . THR A 1 102 ? -23.487 -5.227 8.189 1.00 93.88 102 THR A O 1
ATOM 719 N N . SER A 1 103 ? -22.859 -6.446 9.943 1.00 92.25 103 SER A N 1
ATOM 720 C CA . SER A 1 103 ? -24.222 -6.932 10.181 1.00 92.25 103 SER A CA 1
ATOM 721 C C . SER A 1 103 ? -25.169 -5.843 10.688 1.00 92.25 103 SER A C 1
ATOM 723 O O . SER A 1 103 ? -26.381 -6.036 10.638 1.00 92.25 103 SER A O 1
ATOM 725 N N . SER A 1 104 ? -24.634 -4.734 11.207 1.00 92.31 104 SER A N 1
ATOM 726 C CA . SER A 1 104 ? -25.423 -3.638 11.774 1.00 92.31 104 SER A CA 1
ATOM 727 C C . SER A 1 104 ? -25.472 -2.393 10.879 1.00 92.31 104 SER A C 1
ATOM 729 O O . SER A 1 104 ? -26.410 -1.605 10.998 1.00 92.31 104 SER A O 1
ATOM 731 N N . ARG A 1 105 ? -24.516 -2.224 9.952 1.00 93.38 105 ARG A N 1
ATOM 732 C CA . ARG A 1 105 ? -24.372 -1.028 9.108 1.00 93.38 105 ARG A CA 1
ATOM 733 C C . ARG A 1 105 ? -24.026 -1.382 7.666 1.00 93.38 105 ARG A C 1
ATOM 735 O O . ARG A 1 105 ? -23.185 -2.239 7.407 1.00 93.38 105 ARG A O 1
ATOM 742 N N . THR A 1 106 ? -24.608 -0.660 6.709 1.00 91.69 106 THR A N 1
ATOM 743 C CA . THR A 1 106 ? -24.078 -0.663 5.333 1.00 91.69 106 THR A CA 1
ATOM 744 C C . THR A 1 106 ? -22.769 0.124 5.274 1.00 91.69 106 THR A C 1
ATOM 746 O O . THR A 1 106 ? -22.501 0.945 6.154 1.00 91.69 106 THR A O 1
ATOM 749 N N . ALA A 1 107 ? -21.971 -0.078 4.223 1.00 87.62 107 ALA A N 1
ATOM 750 C CA . ALA A 1 107 ? -20.726 0.663 4.017 1.00 87.62 107 ALA A CA 1
ATOM 751 C C . ALA A 1 107 ? -20.957 2.190 3.992 1.00 87.62 107 ALA A C 1
ATOM 753 O O . ALA A 1 107 ? -20.212 2.956 4.604 1.00 87.62 107 ALA A O 1
ATOM 754 N N . GLU A 1 108 ? -22.036 2.653 3.349 1.00 89.69 108 GLU A N 1
ATOM 755 C CA . GLU A 1 108 ? -22.380 4.077 3.265 1.00 89.69 108 GLU A CA 1
ATOM 756 C C . GLU A 1 108 ? -22.747 4.658 4.630 1.00 89.69 108 GLU A C 1
ATOM 758 O O . GLU A 1 108 ? -22.330 5.770 4.955 1.00 89.69 108 GLU A O 1
ATOM 763 N N . HIS A 1 109 ? -23.514 3.912 5.430 1.00 92.12 109 HIS A N 1
ATOM 764 C CA . HIS A 1 109 ? -23.877 4.321 6.784 1.00 92.12 109 HIS A CA 1
ATOM 765 C C . HIS A 1 109 ? -22.658 4.338 7.708 1.00 92.12 109 HIS A C 1
ATOM 767 O O . HIS A 1 109 ? -22.442 5.333 8.396 1.00 92.12 109 HIS A O 1
ATOM 773 N N . PHE A 1 110 ? -21.816 3.302 7.660 1.00 93.44 110 PHE A N 1
ATOM 774 C CA . PHE A 1 110 ? -20.568 3.241 8.422 1.00 93.44 110 PHE A CA 1
ATOM 775 C C . PHE A 1 110 ? -19.667 4.450 8.107 1.00 93.44 110 PHE A C 1
ATOM 777 O O . PHE A 1 110 ? -19.217 5.172 9.000 1.00 93.44 110 PHE A O 1
ATOM 784 N N . ALA A 1 111 ? -19.478 4.751 6.818 1.00 91.62 111 ALA A N 1
ATOM 785 C CA . ALA A 1 111 ? -18.708 5.905 6.364 1.00 91.62 111 ALA A CA 1
ATOM 786 C C . ALA A 1 111 ? -19.332 7.254 6.775 1.00 91.62 111 ALA A C 1
ATOM 788 O O . ALA A 1 111 ? -18.599 8.198 7.097 1.00 91.62 111 ALA A O 1
ATOM 789 N N . ALA A 1 112 ? -20.663 7.362 6.751 1.00 94.44 112 ALA A N 1
ATOM 790 C CA . ALA A 1 112 ? -21.388 8.561 7.160 1.00 94.44 112 ALA A CA 1
ATOM 791 C C . ALA A 1 112 ? -21.284 8.812 8.672 1.00 94.44 112 ALA A C 1
ATOM 793 O O . ALA A 1 112 ? -21.056 9.954 9.069 1.00 94.44 112 ALA A O 1
ATOM 794 N N . GLU A 1 113 ? -21.380 7.771 9.502 1.00 96.81 113 GLU A N 1
ATOM 795 C CA . GLU A 1 113 ? -21.209 7.868 10.957 1.00 96.81 113 GLU A CA 1
ATOM 796 C C . GLU A 1 113 ? -19.788 8.311 11.323 1.00 96.81 113 GLU A C 1
ATOM 798 O O . GLU A 1 113 ? -19.627 9.279 12.070 1.00 96.81 113 GLU A O 1
ATOM 803 N N . LEU A 1 114 ? -18.759 7.719 10.700 1.00 96.19 114 LEU A N 1
ATOM 804 C CA . LEU A 1 114 ? -17.372 8.181 10.844 1.00 96.19 114 LEU A CA 1
ATOM 805 C C . LEU A 1 114 ? -17.219 9.669 10.491 1.00 96.19 114 LEU A C 1
ATOM 807 O O . LEU A 1 114 ? -16.553 10.424 11.201 1.00 96.19 114 LEU A O 1
ATOM 811 N N . ALA A 1 115 ? -17.833 10.110 9.387 1.00 95.75 115 ALA A N 1
ATOM 812 C CA . ALA A 1 115 ? -17.777 11.506 8.963 1.00 95.75 115 ALA A CA 1
ATOM 813 C C . ALA A 1 115 ? -18.502 12.444 9.941 1.00 95.75 115 ALA A C 1
ATOM 815 O O . ALA A 1 115 ? -18.004 13.537 10.211 1.00 95.75 115 ALA A O 1
ATOM 816 N N . ALA A 1 116 ? -19.647 12.022 10.482 1.00 96.94 116 ALA A N 1
ATOM 817 C CA . ALA A 1 116 ? -20.448 12.811 11.414 1.00 96.94 116 ALA A CA 1
ATOM 818 C C . ALA A 1 116 ? -19.692 13.105 12.717 1.00 96.94 116 ALA A C 1
ATOM 820 O O . ALA A 1 116 ? -19.754 14.224 13.230 1.00 96.94 116 ALA A O 1
ATOM 821 N N . ILE A 1 117 ? -18.916 12.137 13.211 1.00 97.44 117 ILE A N 1
ATOM 822 C CA . ILE A 1 117 ? -18.096 12.308 14.418 1.00 97.44 117 ILE A CA 1
ATOM 823 C C . ILE A 1 117 ? -16.720 12.928 14.130 1.00 97.44 117 ILE A C 1
ATOM 825 O O . ILE A 1 117 ? -15.978 13.267 15.056 1.00 97.44 117 ILE A O 1
ATOM 829 N N . GLY A 1 118 ? -16.388 13.139 12.851 1.00 95.06 118 GLY A N 1
ATOM 830 C CA . GLY A 1 118 ? -15.091 13.652 12.413 1.00 95.06 118 GLY A CA 1
ATOM 831 C C . GLY A 1 118 ? -13.944 12.682 12.697 1.00 95.06 118 GLY A C 1
ATOM 832 O O . GLY A 1 118 ? -12.837 13.132 12.990 1.00 95.06 118 GLY A O 1
ATOM 833 N N . ALA A 1 119 ? -14.212 11.375 12.659 1.00 96.19 119 ALA A N 1
ATOM 834 C CA . ALA A 1 119 ? -13.209 10.354 12.911 1.00 96.19 119 ALA A CA 1
ATOM 835 C C . ALA A 1 119 ? -12.323 10.110 11.684 1.00 96.19 119 ALA A C 1
ATOM 837 O O . ALA A 1 119 ? -12.789 10.082 10.540 1.00 96.19 119 ALA A O 1
ATOM 838 N N . THR A 1 120 ? -11.040 9.872 11.938 1.00 95.94 120 THR A N 1
ATOM 839 C CA . THR A 1 120 ? -10.173 9.156 11.003 1.00 95.94 120 THR A CA 1
ATOM 840 C C . THR A 1 120 ? -10.328 7.666 11.263 1.00 95.94 120 THR A C 1
ATOM 842 O O . THR A 1 120 ? -10.408 7.253 12.415 1.00 95.94 120 THR A O 1
ATOM 845 N N . PHE A 1 121 ? -10.367 6.855 10.211 1.00 96.56 121 PHE A N 1
ATOM 846 C CA . PHE A 1 121 ? -10.442 5.402 10.314 1.00 96.56 121 PHE A CA 1
ATOM 847 C C . PHE A 1 121 ? -9.588 4.791 9.214 1.00 96.56 121 PHE A C 1
ATOM 849 O O . PHE A 1 121 ? -9.645 5.235 8.067 1.00 96.56 121 PHE A O 1
ATOM 856 N N . THR A 1 122 ? -8.776 3.802 9.563 1.00 95.06 122 THR A N 1
ATOM 857 C CA . THR A 1 122 ? -7.983 3.036 8.601 1.00 95.06 122 THR A CA 1
ATOM 858 C C . THR A 1 122 ? -7.950 1.573 9.012 1.00 95.06 122 THR A C 1
ATOM 860 O O . THR A 1 122 ? -7.819 1.267 10.199 1.00 95.06 122 THR A O 1
ATOM 863 N N . SER A 1 123 ? -8.004 0.672 8.034 1.00 94.88 123 SER A N 1
ATOM 864 C CA . SER A 1 123 ? -7.674 -0.736 8.230 1.00 94.88 123 SER A CA 1
ATOM 865 C C . SER A 1 123 ? -6.624 -1.184 7.223 1.00 94.88 123 SER A C 1
ATOM 867 O O . SER A 1 123 ? -6.607 -0.745 6.073 1.00 94.88 123 SER A O 1
ATOM 869 N N . SER A 1 124 ? -5.686 -2.009 7.676 1.00 93.19 124 SER A N 1
ATOM 870 C CA . SER A 1 124 ? -4.596 -2.511 6.843 1.00 93.19 124 SER A CA 1
ATOM 871 C C . SER A 1 124 ? -4.014 -3.801 7.411 1.00 93.19 124 SER A C 1
ATOM 873 O O . SER A 1 124 ? -4.239 -4.147 8.571 1.00 93.19 124 SER A O 1
ATOM 875 N N . ALA A 1 125 ? -3.246 -4.520 6.593 1.00 92.81 125 ALA A N 1
ATOM 876 C CA . ALA A 1 125 ? -2.451 -5.656 7.039 1.00 92.81 125 ALA A CA 1
ATOM 877 C C . ALA A 1 125 ? -0.960 -5.370 6.857 1.00 92.81 125 ALA A C 1
ATOM 879 O O . ALA A 1 125 ? -0.514 -4.945 5.792 1.00 92.81 125 ALA A O 1
ATOM 880 N N . SER A 1 126 ? -0.193 -5.620 7.913 1.00 91.31 126 SER A N 1
ATOM 881 C CA . SER A 1 126 ? 1.261 -5.710 7.873 1.00 91.31 126 SER A CA 1
ATOM 882 C C . SER A 1 126 ? 1.688 -7.165 7.660 1.00 91.31 126 SER A C 1
ATOM 884 O O . SER A 1 126 ? 0.869 -8.070 7.465 1.00 91.31 126 SER A O 1
ATOM 886 N N . ARG A 1 127 ? 2.998 -7.424 7.729 1.00 91.31 127 ARG A N 1
ATOM 887 C CA . ARG A 1 127 ? 3.505 -8.796 7.665 1.00 91.31 127 ARG A CA 1
ATOM 888 C C . ARG A 1 127 ? 3.159 -9.634 8.895 1.00 91.31 127 ARG A C 1
ATOM 890 O O . ARG A 1 127 ? 2.981 -10.835 8.740 1.00 91.31 127 ARG A O 1
ATOM 897 N N . ASP A 1 128 ? 3.017 -9.016 10.066 1.00 91.06 128 ASP A N 1
ATOM 898 C CA . ASP A 1 128 ? 2.832 -9.724 11.342 1.00 91.06 128 ASP A CA 1
ATOM 899 C C . ASP A 1 128 ? 1.383 -9.714 11.845 1.00 91.06 128 ASP A C 1
ATOM 901 O O . ASP A 1 128 ? 0.937 -10.658 12.495 1.00 91.06 128 ASP A O 1
ATOM 905 N N . TYR A 1 129 ? 0.637 -8.656 11.542 1.00 93.50 129 TYR A N 1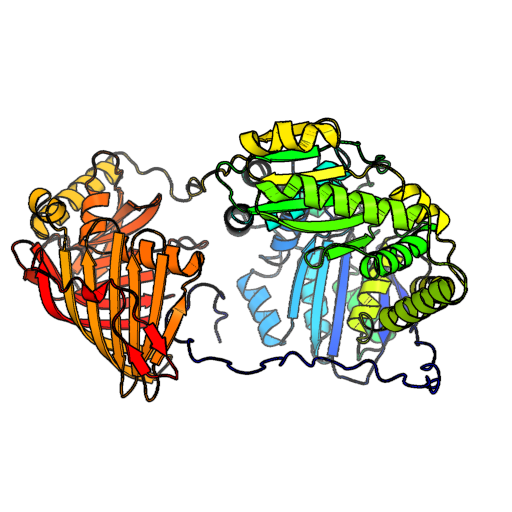
ATOM 906 C CA . TYR A 1 129 ? -0.708 -8.421 12.068 1.00 93.50 129 TYR A CA 1
ATOM 907 C C . TYR A 1 129 ? -1.569 -7.646 11.074 1.00 93.50 129 TYR A C 1
ATOM 909 O O . TYR A 1 129 ? -1.042 -6.954 10.204 1.00 93.50 129 TYR A O 1
ATOM 917 N N . ALA A 1 130 ? -2.888 -7.706 11.246 1.00 96.19 130 ALA A N 1
ATOM 918 C CA . ALA A 1 130 ? -3.793 -6.707 10.687 1.00 96.19 130 ALA A CA 1
ATOM 919 C C . ALA A 1 130 ? -4.182 -5.698 11.764 1.00 96.19 130 ALA A C 1
ATOM 921 O O . ALA A 1 130 ? -4.110 -6.002 12.958 1.00 96.19 130 ALA A O 1
ATOM 922 N N . GLN A 1 131 ? -4.559 -4.499 11.334 1.00 95.62 131 GLN A N 1
ATOM 923 C CA . GLN A 1 131 ? -4.914 -3.411 12.224 1.00 95.62 131 GLN A CA 1
ATOM 924 C C . GLN A 1 131 ? -6.196 -2.700 11.810 1.00 95.62 131 GLN A C 1
ATOM 926 O O . GLN A 1 131 ? -6.497 -2.569 10.622 1.00 95.62 131 GLN A O 1
ATOM 931 N N . VAL A 1 132 ? -6.896 -2.178 12.812 1.00 97.75 132 VAL A N 1
ATOM 932 C CA . VAL A 1 132 ? -7.915 -1.136 12.670 1.00 97.75 132 VAL A CA 1
ATOM 933 C C . VAL A 1 132 ? -7.497 0.023 13.563 1.00 97.75 132 VAL A C 1
ATOM 935 O O . VAL A 1 132 ? -7.290 -0.172 14.757 1.00 97.75 132 VAL A O 1
ATOM 938 N N . ALA A 1 133 ? -7.345 1.214 12.997 1.00 96.75 133 ALA A N 1
ATOM 939 C CA . ALA A 1 133 ? -6.969 2.416 13.728 1.00 96.75 133 ALA A CA 1
ATOM 940 C C . ALA A 1 133 ? -8.024 3.501 13.530 1.00 96.75 133 ALA A C 1
ATOM 942 O O . ALA A 1 133 ? -8.416 3.780 12.396 1.00 96.75 133 ALA A O 1
ATOM 943 N N . CYS A 1 134 ? -8.451 4.128 14.624 1.00 97.69 134 CYS A N 1
ATOM 944 C CA . CYS A 1 134 ? -9.454 5.182 14.621 1.00 97.69 134 CYS A CA 1
ATOM 945 C C . CYS A 1 134 ? -9.033 6.343 15.526 1.00 97.69 134 CYS A C 1
ATOM 947 O O . CYS A 1 134 ? -8.701 6.135 16.690 1.00 97.69 134 CYS A O 1
ATOM 949 N N . GLY A 1 135 ? -9.066 7.570 15.009 1.00 97.25 135 GLY A N 1
ATOM 950 C CA . GLY A 1 135 ? -8.804 8.791 15.770 1.00 97.25 135 GLY A CA 1
ATOM 951 C C . GLY A 1 135 ? -10.044 9.672 15.825 1.00 97.25 135 GLY A C 1
ATOM 952 O O . GLY A 1 135 ? -10.675 9.903 14.799 1.00 97.25 135 GLY A O 1
ATOM 953 N N . VAL A 1 136 ? -10.400 10.176 17.005 1.00 98.06 136 VAL A N 1
ATOM 954 C CA . VAL A 1 136 ? -11.617 10.972 17.214 1.00 98.06 136 VAL A CA 1
ATOM 955 C C . VAL A 1 136 ? -11.413 12.018 18.314 1.00 98.06 136 VAL A C 1
ATOM 957 O O . VAL A 1 136 ? -10.437 11.972 19.060 1.00 98.06 136 VAL A O 1
ATOM 960 N N . ARG A 1 137 ? -12.335 12.977 18.435 1.00 97.88 137 ARG A N 1
ATOM 961 C CA . ARG A 1 137 ? -12.423 13.864 19.606 1.00 97.88 137 ARG A CA 1
ATOM 962 C C . ARG A 1 137 ? -12.972 13.120 20.827 1.00 97.88 137 ARG A C 1
ATOM 964 O O . ARG A 1 137 ? -13.830 12.253 20.679 1.00 97.88 137 ARG A O 1
ATOM 971 N N . THR A 1 138 ? -12.550 13.512 22.032 1.00 97.75 138 THR A N 1
ATOM 972 C CA . THR A 1 138 ? -12.927 12.864 23.311 1.00 97.75 138 THR A CA 1
ATOM 973 C C . THR A 1 138 ? -14.436 12.666 23.507 1.00 97.75 138 THR A C 1
ATOM 975 O O . THR A 1 138 ? -14.866 11.696 24.132 1.00 97.75 138 THR A O 1
ATOM 978 N N . ASN A 1 139 ? -15.255 13.586 22.991 1.00 97.38 139 ASN A N 1
ATOM 979 C CA . ASN A 1 139 ? -16.711 13.560 23.140 1.00 97.38 139 ASN A CA 1
ATOM 980 C C . ASN A 1 139 ? -17.423 12.519 22.258 1.00 97.38 139 ASN A C 1
ATOM 982 O O . ASN A 1 139 ? -18.609 12.289 22.462 1.00 97.38 139 ASN A O 1
ATOM 986 N N . ALA A 1 140 ? -16.728 11.919 21.290 1.00 98.25 140 ALA A N 1
ATOM 987 C CA . ALA A 1 140 ? -17.259 10.870 20.421 1.00 98.25 140 ALA A CA 1
ATOM 988 C C . ALA A 1 140 ? -16.457 9.558 20.536 1.00 98.25 140 ALA A C 1
ATOM 990 O O . ALA A 1 140 ? -16.512 8.710 19.647 1.00 98.25 140 ALA A O 1
ATOM 991 N N . PHE A 1 141 ? -15.712 9.388 21.634 1.00 98.50 141 PHE A N 1
ATOM 992 C CA . PHE A 1 141 ? -14.908 8.195 21.906 1.00 98.50 141 PHE A CA 1
ATOM 993 C C . PHE A 1 141 ? -15.752 6.913 21.920 1.00 98.50 141 PHE A C 1
ATOM 995 O O . PHE A 1 141 ? -15.386 5.940 21.270 1.00 98.50 141 PHE A O 1
ATOM 1002 N N . GLU A 1 142 ? -16.900 6.933 22.593 1.00 98.38 142 GLU A N 1
ATOM 1003 C CA . GLU A 1 142 ? -17.824 5.801 22.700 1.00 98.38 142 GLU A CA 1
ATOM 1004 C C . GLU A 1 142 ? -18.351 5.370 21.323 1.00 98.38 142 GLU A C 1
ATOM 1006 O O . GLU A 1 142 ? -18.268 4.198 20.961 1.00 98.38 142 GLU A O 1
ATOM 1011 N N . GLN A 1 143 ? -18.809 6.334 20.516 1.00 98.00 143 GLN A N 1
ATOM 1012 C CA . GLN A 1 143 ? -19.314 6.090 19.158 1.00 98.00 143 GLN A CA 1
ATOM 1013 C C . GLN A 1 143 ? -18.219 5.538 18.239 1.00 98.00 143 GLN A C 1
ATOM 1015 O O . GLN A 1 143 ? -18.448 4.623 17.454 1.00 98.00 143 GLN A O 1
ATOM 1020 N N . ALA A 1 144 ? -16.999 6.065 18.352 1.00 98.19 144 ALA A N 1
ATOM 1021 C CA . ALA A 1 144 ? -15.872 5.547 17.595 1.00 98.19 144 ALA A CA 1
ATOM 1022 C C . ALA A 1 144 ? -15.499 4.117 18.028 1.00 98.19 144 ALA A C 1
ATOM 1024 O O . ALA A 1 144 ? -15.182 3.293 17.172 1.00 98.19 144 ALA A O 1
ATOM 1025 N N . ALA A 1 145 ? -15.535 3.804 19.328 1.00 98.50 145 ALA A N 1
ATOM 1026 C CA . ALA A 1 145 ? -15.240 2.463 19.834 1.00 98.50 145 ALA A CA 1
ATOM 1027 C C . ALA A 1 145 ? -16.256 1.428 19.329 1.00 98.50 145 ALA A C 1
ATOM 1029 O O . ALA A 1 145 ? -15.868 0.314 18.973 1.00 98.50 145 ALA A O 1
ATOM 1030 N N . GLU A 1 146 ? -17.531 1.815 19.228 1.00 97.81 146 GLU A N 1
ATOM 1031 C CA . GLU A 1 146 ? -18.574 0.998 18.609 1.00 97.81 146 GLU A CA 1
ATOM 1032 C C . GLU A 1 146 ? -18.249 0.688 17.141 1.00 97.81 146 GLU A C 1
ATOM 1034 O O . GLU A 1 146 ? -18.274 -0.476 16.748 1.00 97.81 146 GLU A O 1
ATOM 1039 N N . LEU A 1 147 ? -17.860 1.695 16.349 1.00 97.75 147 LEU A N 1
ATOM 1040 C CA . LEU A 1 147 ? -17.497 1.518 14.936 1.00 97.75 147 LEU A CA 1
ATOM 1041 C C . LEU A 1 147 ? -16.259 0.625 14.753 1.00 97.75 147 LEU A C 1
ATOM 1043 O O . LEU A 1 147 ? -16.244 -0.245 13.882 1.00 97.75 147 LEU A O 1
ATOM 1047 N N . VAL A 1 148 ? -15.226 0.794 15.589 1.00 98.12 148 VAL A N 1
ATOM 1048 C CA . VAL A 1 148 ? -14.036 -0.078 15.565 1.00 98.12 148 VAL A CA 1
ATOM 1049 C C . VAL A 1 148 ? -14.414 -1.521 15.903 1.00 98.12 148 VAL A C 1
ATOM 1051 O O . VAL A 1 148 ? -13.934 -2.445 15.244 1.00 98.12 148 VAL A O 1
ATOM 1054 N N . SER A 1 149 ? -15.275 -1.728 16.903 1.00 98.06 149 SER A N 1
ATOM 1055 C CA . SER A 1 149 ? -15.746 -3.067 17.264 1.00 98.06 149 SER A CA 1
ATOM 1056 C C . SER A 1 149 ? -16.606 -3.694 16.170 1.00 98.06 149 SER A C 1
ATOM 1058 O O . SER A 1 149 ? -16.405 -4.854 15.816 1.00 98.06 149 SER A O 1
ATOM 1060 N N . ASP A 1 150 ? -17.523 -2.940 15.575 1.00 96.88 150 ASP A N 1
ATOM 1061 C CA . ASP A 1 150 ? -18.408 -3.430 14.520 1.00 96.88 150 ASP A CA 1
ATOM 1062 C C . ASP A 1 150 ? -17.606 -3.914 13.298 1.00 96.88 150 ASP A C 1
ATOM 1064 O O . ASP A 1 150 ? -17.814 -5.035 12.828 1.00 96.88 150 ASP A O 1
ATOM 1068 N N . ALA A 1 151 ? -16.594 -3.148 12.871 1.00 96.25 151 ALA A N 1
ATOM 1069 C CA . ALA A 1 151 ? -15.671 -3.566 11.813 1.00 96.25 151 ALA A CA 1
ATOM 1070 C C . ALA A 1 151 ? -14.874 -4.830 12.191 1.00 96.25 151 ALA A C 1
ATOM 1072 O O . ALA A 1 151 ? -14.735 -5.757 11.395 1.00 96.25 151 ALA A O 1
ATOM 1073 N N . ALA A 1 152 ? -14.369 -4.907 13.425 1.00 96.06 152 ALA A N 1
ATOM 1074 C CA . ALA A 1 152 ? -13.532 -6.022 13.869 1.00 96.06 152 ALA A CA 1
ATOM 1075 C C . ALA A 1 152 ? -14.296 -7.325 14.158 1.00 96.06 152 ALA A C 1
ATOM 1077 O O . ALA A 1 152 ? -13.689 -8.400 14.177 1.00 96.06 152 ALA A O 1
ATOM 1078 N N . THR A 1 153 ? -15.597 -7.235 14.447 1.00 96.12 153 THR A N 1
ATOM 1079 C CA . THR A 1 153 ? -16.395 -8.364 14.950 1.00 96.12 153 THR A CA 1
ATOM 1080 C C . THR A 1 153 ? -17.503 -8.804 14.001 1.00 96.12 153 THR A C 1
ATOM 1082 O O . THR A 1 153 ? -17.846 -9.989 13.990 1.00 96.12 153 THR A O 1
ATOM 1085 N N . SER A 1 154 ? -18.000 -7.908 13.144 1.00 95.56 154 SER A N 1
ATOM 1086 C CA . SER A 1 154 ? -19.280 -8.082 12.452 1.00 95.56 154 SER A CA 1
ATOM 1087 C C . SER A 1 154 ? -19.234 -7.840 10.936 1.00 95.56 154 SER A C 1
ATOM 1089 O O . SER A 1 154 ? -20.290 -7.749 10.309 1.00 95.56 154 SER A O 1
ATOM 1091 N N . ALA A 1 155 ? -18.048 -7.782 10.317 1.00 95.88 155 ALA A N 1
ATOM 1092 C CA . ALA A 1 155 ? -17.899 -7.648 8.864 1.00 95.88 155 ALA A CA 1
ATOM 1093 C C . ALA A 1 155 ? -18.588 -8.792 8.083 1.00 95.88 155 ALA A C 1
ATOM 1095 O O . ALA A 1 155 ? -18.385 -9.977 8.371 1.00 95.88 155 ALA A O 1
ATOM 1096 N N . ILE A 1 156 ? -19.396 -8.446 7.070 1.00 92.31 156 ILE A N 1
ATOM 1097 C CA . ILE A 1 156 ? -20.211 -9.420 6.305 1.00 92.31 156 ILE A CA 1
ATOM 1098 C C . ILE A 1 156 ? -19.597 -9.829 4.960 1.00 92.31 156 ILE A C 1
ATOM 1100 O O . ILE A 1 156 ? -19.936 -10.894 4.423 1.00 92.31 156 ILE A O 1
ATOM 1104 N N . PHE A 1 157 ? -18.684 -9.011 4.425 1.00 92.06 157 PHE A N 1
ATOM 1105 C CA . PHE A 1 157 ? -18.003 -9.212 3.141 1.00 92.06 157 PHE A CA 1
ATOM 1106 C C . PHE A 1 157 ? -18.968 -9.365 1.952 1.00 92.06 157 PHE A C 1
ATOM 1108 O O . PHE A 1 157 ? -18.901 -10.364 1.240 1.00 92.06 157 PHE A O 1
ATOM 1115 N N . ALA A 1 158 ? -19.902 -8.425 1.750 1.00 82.44 158 ALA A N 1
ATOM 1116 C CA . ALA A 1 158 ? -20.903 -8.481 0.671 1.00 82.44 158 ALA A CA 1
ATOM 1117 C C . ALA A 1 158 ? -20.278 -8.774 -0.714 1.00 82.44 158 ALA A C 1
ATOM 1119 O O . ALA A 1 158 ? -19.157 -8.358 -0.990 1.00 82.44 158 ALA A O 1
ATOM 1120 N N . ASP A 1 159 ? -20.984 -9.510 -1.588 1.00 76.25 159 ASP A N 1
ATOM 1121 C CA . ASP A 1 159 ? -20.416 -10.006 -2.863 1.00 76.25 159 ASP A CA 1
ATOM 1122 C C . ASP A 1 159 ? -19.947 -8.863 -3.765 1.00 76.25 159 ASP A C 1
ATOM 1124 O O . ASP A 1 159 ? -18.887 -8.941 -4.389 1.00 76.25 159 ASP A O 1
ATOM 1128 N N . GLU A 1 160 ? -20.730 -7.786 -3.798 1.00 75.19 160 GLU A N 1
ATOM 1129 C CA . GLU A 1 160 ? -20.416 -6.575 -4.545 1.00 75.19 160 GLU A CA 1
ATOM 1130 C C . GLU A 1 160 ? -19.157 -5.887 -4.006 1.00 75.19 160 GLU A C 1
ATOM 1132 O O . GLU A 1 160 ? -18.234 -5.628 -4.779 1.00 75.19 160 GLU A O 1
ATOM 1137 N N . ALA A 1 161 ? -19.070 -5.676 -2.687 1.00 75.12 161 ALA A N 1
ATOM 1138 C CA . ALA A 1 161 ? -17.895 -5.093 -2.037 1.00 75.12 161 ALA A CA 1
ATOM 1139 C C . ALA A 1 161 ? -16.640 -5.943 -2.281 1.00 75.12 161 ALA A C 1
ATOM 1141 O O . ALA A 1 161 ? -15.630 -5.449 -2.779 1.00 75.12 161 ALA A O 1
ATOM 1142 N N . PHE A 1 162 ? -16.733 -7.257 -2.054 1.00 80.56 162 PHE A N 1
ATOM 1143 C CA . PHE A 1 162 ? -15.647 -8.196 -2.324 1.00 80.56 162 PHE A CA 1
ATOM 1144 C C . PHE A 1 162 ? -15.182 -8.128 -3.784 1.00 80.56 162 PHE A C 1
ATOM 1146 O O . PHE A 1 162 ? -13.984 -7.999 -4.056 1.00 80.56 162 PHE A O 1
ATOM 1153 N N . SER A 1 163 ? -16.114 -8.190 -4.744 1.00 73.00 163 SER A N 1
ATOM 1154 C CA . SER A 1 163 ? -15.762 -8.137 -6.162 1.00 73.00 163 SER A CA 1
ATOM 1155 C C . SER A 1 163 ? -15.131 -6.801 -6.550 1.00 73.00 163 SER A C 1
ATOM 1157 O O . SER A 1 163 ? -14.273 -6.794 -7.438 1.00 73.00 163 SER A O 1
ATOM 1159 N N . THR A 1 164 ? -15.569 -5.693 -5.957 1.00 73.38 164 THR A N 1
ATOM 1160 C CA . THR A 1 164 ? -15.058 -4.348 -6.240 1.00 73.38 164 THR A CA 1
ATOM 1161 C C . THR A 1 164 ? -13.659 -4.164 -5.663 1.00 73.38 164 THR A C 1
ATOM 1163 O O . THR A 1 164 ? -12.734 -3.861 -6.419 1.00 73.38 164 THR A O 1
ATOM 1166 N N . SER A 1 165 ? -13.453 -4.459 -4.380 1.00 76.19 165 SER A N 1
ATOM 1167 C CA . SER A 1 165 ? -12.158 -4.293 -3.707 1.00 76.19 165 SER A CA 1
ATOM 1168 C C . SER A 1 165 ? -11.091 -5.221 -4.290 1.00 76.19 165 SER A C 1
ATOM 1170 O O . SER A 1 165 ? -9.990 -4.774 -4.609 1.00 76.19 165 SER A O 1
ATOM 1172 N N . ARG A 1 166 ? -11.433 -6.482 -4.598 1.00 77.75 166 ARG A N 1
ATOM 1173 C CA . ARG A 1 166 ? -10.535 -7.408 -5.316 1.00 77.75 166 ARG A CA 1
ATOM 1174 C C . ARG A 1 166 ? -10.061 -6.838 -6.658 1.00 77.75 166 ARG A C 1
ATOM 1176 O O . ARG A 1 166 ? -8.903 -7.005 -7.038 1.00 77.75 166 ARG A O 1
ATOM 1183 N N . ARG A 1 167 ? -10.950 -6.154 -7.385 1.00 70.25 167 ARG A N 1
ATOM 1184 C CA . ARG A 1 167 ? -10.656 -5.550 -8.692 1.00 70.25 167 ARG A CA 1
ATOM 1185 C C . ARG A 1 167 ? -9.778 -4.307 -8.560 1.00 70.25 167 ARG A C 1
ATOM 1187 O O . ARG A 1 167 ? -8.814 -4.178 -9.312 1.00 70.25 167 ARG A O 1
ATOM 1194 N N . LEU A 1 168 ? -10.096 -3.432 -7.606 1.00 69.75 168 LEU A N 1
ATOM 1195 C CA . LEU A 1 168 ? -9.323 -2.230 -7.293 1.00 69.75 168 LEU A CA 1
ATOM 1196 C C . LEU A 1 168 ? -7.884 -2.579 -6.913 1.00 69.75 168 LEU A C 1
ATOM 1198 O O . LEU A 1 168 ? -6.949 -2.003 -7.465 1.00 69.75 168 LEU A O 1
ATOM 1202 N N . ILE A 1 169 ? -7.692 -3.580 -6.049 1.00 72.19 169 ILE A N 1
ATOM 1203 C CA . ILE A 1 169 ? -6.353 -4.039 -5.659 1.00 72.19 169 ILE A CA 1
ATOM 1204 C C . ILE A 1 169 ? -5.609 -4.611 -6.871 1.00 72.19 169 ILE A C 1
ATOM 1206 O O . ILE A 1 169 ? -4.450 -4.267 -7.093 1.00 72.19 169 ILE A O 1
ATOM 1210 N N . ALA A 1 170 ? -6.262 -5.425 -7.707 1.00 70.12 170 ALA A N 1
ATOM 1211 C CA . ALA A 1 170 ? -5.631 -5.961 -8.914 1.00 70.12 170 ALA A CA 1
ATOM 1212 C C . ALA A 1 170 ? -5.201 -4.855 -9.902 1.00 70.12 170 ALA A C 1
ATOM 1214 O O . ALA A 1 170 ? -4.132 -4.952 -10.509 1.00 70.12 170 ALA A O 1
ATOM 1215 N N . GLN A 1 171 ? -5.997 -3.789 -10.044 1.00 68.81 171 GLN A N 1
ATOM 1216 C CA . GLN A 1 171 ? -5.651 -2.618 -10.858 1.00 68.81 171 GLN A CA 1
ATOM 1217 C C . GLN A 1 171 ? -4.491 -1.822 -10.254 1.00 68.81 171 GLN A C 1
ATOM 1219 O O . GLN A 1 171 ? -3.532 -1.519 -10.965 1.00 68.81 171 GLN A O 1
ATOM 1224 N N . GLN A 1 172 ? -4.546 -1.535 -8.951 1.00 68.88 172 GLN A N 1
ATOM 1225 C CA . GLN A 1 172 ? -3.495 -0.828 -8.220 1.00 68.88 172 GLN A CA 1
ATOM 1226 C C . GLN A 1 172 ? -2.161 -1.571 -8.321 1.00 68.88 172 GLN A C 1
ATOM 1228 O O . GLN A 1 172 ? -1.136 -0.968 -8.636 1.00 68.88 172 GLN A O 1
ATOM 1233 N N . LEU A 1 173 ? -2.181 -2.894 -8.145 1.00 69.75 173 LEU A N 1
ATOM 1234 C CA . LEU A 1 173 ? -1.028 -3.749 -8.393 1.00 69.75 173 LEU A CA 1
ATOM 1235 C C . LEU A 1 173 ? -0.558 -3.628 -9.837 1.00 69.75 173 LEU A C 1
ATOM 1237 O O . LEU A 1 173 ? 0.627 -3.437 -10.071 1.00 69.75 173 LEU A O 1
ATOM 1241 N N . GLY A 1 174 ? -1.460 -3.698 -10.816 1.00 69.38 174 GLY A N 1
ATOM 1242 C CA . GLY A 1 174 ? -1.115 -3.513 -12.226 1.00 69.38 174 GLY A CA 1
ATOM 1243 C C . GLY A 1 174 ? -0.360 -2.205 -12.496 1.00 69.38 174 GLY A C 1
ATOM 1244 O O . GLY A 1 174 ? 0.613 -2.221 -13.248 1.00 69.38 174 GLY A O 1
ATOM 1245 N N . LEU A 1 175 ? -0.760 -1.101 -11.853 1.00 68.50 175 LEU A N 1
ATOM 1246 C CA . LEU A 1 175 ? -0.083 0.199 -11.933 1.00 68.50 175 LEU A CA 1
ATOM 1247 C C . LEU A 1 175 ? 1.270 0.198 -11.212 1.00 68.50 175 LEU A C 1
ATOM 1249 O O . LEU A 1 175 ? 2.277 0.583 -11.805 1.00 68.50 175 LEU A O 1
ATOM 1253 N N . GLN A 1 176 ? 1.327 -0.286 -9.968 1.00 66.75 176 GLN A N 1
ATOM 1254 C CA . GLN A 1 176 ? 2.576 -0.391 -9.200 1.00 66.75 176 GLN A CA 1
ATOM 1255 C C . GLN A 1 176 ? 3.624 -1.218 -9.951 1.00 66.75 176 GLN A C 1
ATOM 1257 O O . GLN A 1 176 ? 4.795 -0.857 -10.016 1.00 66.75 176 GLN A O 1
ATOM 1262 N N . ARG A 1 177 ? 3.184 -2.289 -10.610 1.00 73.25 177 ARG A N 1
ATOM 1263 C CA . ARG A 1 177 ? 4.010 -3.196 -11.410 1.00 73.25 177 ARG A CA 1
ATOM 1264 C C . ARG A 1 177 ? 4.595 -2.570 -12.687 1.00 73.25 177 ARG A C 1
ATOM 1266 O O . ARG A 1 177 ? 5.414 -3.203 -13.352 1.00 73.25 177 ARG A O 1
ATOM 1273 N N . GLN A 1 178 ? 4.223 -1.335 -13.033 1.00 72.75 178 GLN A N 1
ATOM 1274 C CA . GLN A 1 178 ? 4.867 -0.569 -14.109 1.00 72.75 178 GLN A CA 1
ATOM 1275 C C . GLN A 1 178 ? 6.166 0.111 -13.652 1.00 72.75 178 GLN A C 1
ATOM 1277 O O . GLN A 1 178 ? 7.028 0.394 -14.485 1.00 72.75 178 GLN A O 1
ATOM 1282 N N . SER A 1 179 ? 6.321 0.348 -12.346 1.00 81.44 179 SER A N 1
ATOM 1283 C CA . SER A 1 179 ? 7.525 0.925 -11.749 1.00 81.44 179 SER A CA 1
ATOM 1284 C C . SER A 1 179 ? 8.531 -0.172 -11.415 1.00 81.44 179 SER A C 1
ATOM 1286 O O . SER A 1 179 ? 8.262 -1.031 -10.576 1.00 81.44 179 SER A O 1
ATOM 1288 N N . ALA A 1 180 ? 9.725 -0.122 -12.013 1.00 85.12 180 ALA A N 1
ATOM 1289 C CA . ALA A 1 180 ? 10.807 -1.054 -11.682 1.00 85.12 180 ALA A CA 1
ATOM 1290 C C . ALA A 1 180 ? 11.147 -1.035 -10.179 1.00 85.12 180 ALA A C 1
ATOM 1292 O O . ALA A 1 180 ? 11.443 -2.080 -9.606 1.00 85.12 180 ALA A O 1
ATOM 1293 N N . GLY A 1 181 ? 11.039 0.132 -9.531 1.00 88.31 181 GLY A N 1
ATOM 1294 C CA . GLY A 1 181 ? 11.315 0.288 -8.102 1.00 88.31 181 GLY A CA 1
ATOM 1295 C C . GLY A 1 181 ? 10.297 -0.451 -7.244 1.00 88.31 181 GLY A C 1
ATOM 1296 O O . GLY A 1 181 ? 10.682 -1.242 -6.392 1.00 88.31 181 GLY A O 1
ATOM 1297 N N . SER A 1 182 ? 9.006 -0.284 -7.539 1.00 84.50 182 SER A N 1
ATOM 1298 C CA . SER A 1 182 ? 7.933 -0.989 -6.828 1.00 84.50 182 SER A CA 1
ATOM 1299 C C . SER A 1 182 ? 8.004 -2.501 -7.040 1.00 84.50 182 SER A C 1
ATOM 1301 O O . SER A 1 182 ? 7.783 -3.267 -6.107 1.00 84.50 182 SER A O 1
ATOM 1303 N N . VAL A 1 183 ? 8.368 -2.943 -8.249 1.00 86.19 183 VAL A N 1
ATOM 1304 C CA . VAL A 1 183 ? 8.630 -4.363 -8.524 1.00 86.19 183 VAL A CA 1
ATOM 1305 C C . VAL A 1 183 ? 9.803 -4.877 -7.691 1.00 86.19 183 VAL A C 1
ATOM 1307 O O . VAL A 1 183 ? 9.714 -5.968 -7.129 1.00 86.19 183 VAL A O 1
ATOM 1310 N N . ALA A 1 184 ? 10.882 -4.100 -7.585 1.00 91.62 184 ALA A N 1
ATOM 1311 C CA . ALA A 1 184 ? 12.042 -4.473 -6.791 1.00 91.62 184 ALA A CA 1
ATOM 1312 C C . ALA A 1 184 ? 11.722 -4.544 -5.284 1.00 91.62 184 ALA A C 1
ATOM 1314 O O . ALA A 1 184 ? 12.108 -5.504 -4.616 1.00 91.62 184 ALA A O 1
ATOM 1315 N N . ASP A 1 185 ? 10.977 -3.570 -4.760 1.00 90.50 185 ASP A N 1
ATOM 1316 C CA . ASP A 1 185 ? 10.587 -3.499 -3.345 1.00 90.50 185 ASP A CA 1
ATOM 1317 C C . ASP A 1 185 ? 9.646 -4.640 -2.934 1.00 90.50 185 ASP A C 1
ATOM 1319 O O . ASP A 1 185 ? 9.744 -5.157 -1.823 1.00 90.50 185 ASP A O 1
ATOM 1323 N N . ASP A 1 186 ? 8.761 -5.075 -3.831 1.00 87.31 186 ASP A N 1
ATOM 1324 C CA . ASP A 1 186 ? 7.886 -6.224 -3.596 1.00 87.31 186 ASP A CA 1
ATOM 1325 C C . ASP A 1 186 ? 8.665 -7.549 -3.647 1.00 87.31 186 ASP A C 1
ATOM 1327 O O . ASP A 1 186 ? 8.592 -8.380 -2.738 1.00 87.31 186 ASP A O 1
ATOM 1331 N N . ARG A 1 187 ? 9.467 -7.745 -4.701 1.00 89.31 187 ARG A N 1
ATOM 1332 C CA . ARG A 1 187 ? 10.108 -9.038 -4.986 1.00 89.31 187 ARG A CA 1
ATOM 1333 C C . ARG A 1 187 ? 11.326 -9.336 -4.117 1.00 89.31 187 ARG A C 1
ATOM 1335 O O . ARG A 1 187 ? 11.669 -10.511 -3.972 1.00 89.31 187 ARG A O 1
ATOM 1342 N N . VAL A 1 188 ? 11.951 -8.331 -3.496 1.00 92.56 188 VAL A N 1
ATOM 1343 C CA . VAL A 1 188 ? 13.119 -8.548 -2.620 1.00 92.56 188 VAL A CA 1
ATOM 1344 C C . VAL A 1 188 ? 12.770 -9.440 -1.428 1.00 92.56 188 VAL A C 1
ATOM 1346 O O . VAL A 1 188 ? 13.602 -10.225 -0.978 1.00 92.56 188 VAL A O 1
ATOM 1349 N N . TRP A 1 189 ? 11.522 -9.387 -0.960 1.00 91.88 189 TRP A N 1
ATOM 1350 C CA . TRP A 1 189 ? 11.036 -10.238 0.119 1.00 91.88 189 TRP A CA 1
ATOM 1351 C C . TRP A 1 189 ? 11.076 -11.715 -0.258 1.00 91.88 189 TRP A C 1
ATOM 1353 O O . TRP A 1 189 ? 11.639 -12.511 0.489 1.00 91.88 189 TRP A O 1
ATOM 1363 N N . GLY A 1 190 ? 10.562 -12.077 -1.435 1.00 89.94 190 GLY A N 1
ATOM 1364 C CA . GLY A 1 190 ? 10.640 -13.446 -1.949 1.00 89.94 190 GLY A CA 1
ATOM 1365 C C . GLY A 1 190 ? 12.080 -13.894 -2.212 1.00 89.94 190 GLY A C 1
ATOM 1366 O O . GLY A 1 190 ? 12.423 -15.044 -1.946 1.00 89.94 190 GLY A O 1
ATOM 1367 N N . ALA A 1 191 ? 12.951 -12.984 -2.662 1.00 89.81 191 ALA A N 1
ATOM 1368 C CA . ALA A 1 191 ? 14.373 -13.275 -2.851 1.00 89.81 191 ALA A CA 1
ATOM 1369 C C . ALA A 1 191 ? 15.101 -13.560 -1.525 1.00 89.81 191 ALA A C 1
ATOM 1371 O O . ALA A 1 191 ? 15.929 -14.466 -1.460 1.00 89.81 191 ALA A O 1
ATOM 1372 N N . ALA A 1 192 ? 14.786 -12.808 -0.466 1.00 90.88 192 ALA A N 1
ATOM 1373 C CA . ALA A 1 192 ? 15.406 -12.967 0.845 1.00 90.88 192 ALA A CA 1
ATOM 1374 C C . ALA A 1 192 ? 14.832 -14.167 1.619 1.00 90.88 192 ALA A C 1
ATOM 1376 O O . ALA A 1 192 ? 15.586 -15.000 2.116 1.00 90.88 192 ALA A O 1
ATOM 1377 N N . PHE A 1 193 ? 13.502 -14.263 1.705 1.00 89.88 193 PHE A N 1
ATOM 1378 C CA . PHE A 1 193 ? 12.780 -15.209 2.562 1.00 89.88 193 PHE A CA 1
ATOM 1379 C C . PHE A 1 193 ? 12.316 -16.488 1.843 1.00 89.88 193 PHE A C 1
ATOM 1381 O O . PHE A 1 193 ? 11.803 -17.402 2.487 1.00 89.88 193 PHE A O 1
ATOM 1388 N N . GLY A 1 194 ? 12.480 -16.601 0.524 1.00 87.31 194 GLY A N 1
ATOM 1389 C CA . GLY A 1 194 ? 12.109 -17.803 -0.225 1.00 87.31 194 GLY A CA 1
ATOM 1390 C C . GLY A 1 194 ? 10.659 -18.236 0.029 1.00 87.31 194 GLY A C 1
ATOM 1391 O O . GLY A 1 194 ? 9.726 -17.482 -0.228 1.00 87.31 194 GLY A O 1
ATOM 1392 N N . LYS A 1 195 ? 10.478 -19.463 0.542 1.00 84.44 195 LYS A N 1
ATOM 1393 C CA . LYS A 1 195 ? 9.161 -20.055 0.859 1.00 84.44 195 LYS A CA 1
ATOM 1394 C C . LYS A 1 195 ? 8.610 -19.680 2.241 1.00 84.44 195 LYS A C 1
ATOM 1396 O O . LYS A 1 195 ? 7.536 -20.147 2.604 1.00 84.44 195 LYS A O 1
ATOM 1401 N N . HIS A 1 196 ? 9.348 -18.922 3.049 1.00 88.12 196 HIS A N 1
ATOM 1402 C CA . HIS A 1 196 ? 8.834 -18.448 4.332 1.00 88.12 196 HIS A CA 1
ATOM 1403 C C . HIS A 1 196 ? 7.679 -17.456 4.086 1.00 88.12 196 HIS A C 1
ATOM 1405 O O . HIS A 1 196 ? 7.771 -16.693 3.126 1.00 88.12 196 HIS A O 1
ATOM 1411 N N . PRO A 1 197 ? 6.634 -17.385 4.936 1.00 88.06 197 PRO A N 1
ATOM 1412 C CA . PRO A 1 197 ? 5.487 -16.493 4.708 1.00 88.06 197 PRO A CA 1
ATOM 1413 C C . PRO A 1 197 ? 5.847 -15.008 4.511 1.00 88.06 197 PRO A C 1
ATOM 1415 O O . PRO A 1 197 ? 5.236 -14.304 3.714 1.00 88.06 197 PRO A O 1
ATOM 1418 N N . TYR A 1 198 ? 6.904 -14.512 5.165 1.00 89.75 198 TYR A N 1
ATOM 1419 C CA . TYR A 1 198 ? 7.445 -13.165 4.895 1.00 89.75 198 TYR A CA 1
ATOM 1420 C C . TYR A 1 198 ? 7.953 -12.948 3.460 1.00 89.75 198 TYR A C 1
ATOM 1422 O O . TYR A 1 198 ? 8.125 -11.804 3.052 1.00 89.75 198 TYR A O 1
ATOM 1430 N N . GLY A 1 199 ? 8.185 -14.014 2.697 1.00 89.25 199 GLY A N 1
ATOM 1431 C CA . GLY A 1 199 ? 8.514 -13.967 1.277 1.00 89.25 199 GLY A CA 1
ATOM 1432 C C . GLY A 1 199 ? 7.312 -13.695 0.374 1.00 89.25 199 GLY A C 1
ATOM 1433 O O . GLY A 1 199 ? 7.507 -13.345 -0.789 1.00 89.25 199 GLY A O 1
ATOM 1434 N N . HIS A 1 200 ? 6.079 -13.804 0.884 1.00 87.75 200 HIS A N 1
ATOM 1435 C CA . HIS A 1 200 ? 4.884 -13.437 0.128 1.00 87.75 200 HIS A CA 1
ATOM 1436 C C . HIS A 1 200 ? 4.895 -11.942 -0.214 1.00 87.75 200 HIS A C 1
ATOM 1438 O O . HIS A 1 200 ? 5.358 -11.098 0.570 1.00 87.75 200 HIS A O 1
ATOM 1444 N N . SER A 1 201 ? 4.328 -11.611 -1.375 1.00 84.56 201 SER A N 1
ATOM 1445 C CA . SER A 1 201 ? 4.004 -10.226 -1.710 1.00 84.56 201 SER A CA 1
ATOM 1446 C C . SER A 1 201 ? 2.997 -9.698 -0.695 1.00 84.56 201 SER A C 1
ATOM 1448 O O . SER A 1 201 ? 1.914 -10.261 -0.545 1.00 84.56 201 SER A O 1
ATOM 1450 N N . ALA A 1 202 ? 3.343 -8.608 -0.009 1.00 76.06 202 ALA A N 1
ATOM 1451 C CA . ALA A 1 202 ? 2.460 -8.009 0.991 1.00 76.06 202 ALA A CA 1
ATOM 1452 C C . ALA A 1 202 ? 1.194 -7.402 0.373 1.00 76.06 202 ALA A C 1
ATOM 1454 O O . ALA A 1 202 ? 0.223 -7.172 1.079 1.00 76.06 202 ALA A O 1
ATOM 1455 N N . SER A 1 203 ? 1.202 -7.144 -0.935 1.00 69.81 203 SER A N 1
ATOM 1456 C CA . SER A 1 203 ? 0.042 -6.669 -1.689 1.00 69.81 203 SER A CA 1
ATOM 1457 C C . SER A 1 203 ? -0.656 -7.795 -2.462 1.00 69.81 203 SER A C 1
ATOM 1459 O O . SER A 1 203 ? -1.665 -7.547 -3.116 1.00 69.81 203 SER A O 1
ATOM 1461 N N . GLY A 1 204 ? -0.146 -9.027 -2.371 1.00 75.44 204 GLY A N 1
ATOM 1462 C CA . GLY A 1 204 ? -0.611 -10.177 -3.136 1.00 75.44 204 GLY A CA 1
ATOM 1463 C C . GLY A 1 204 ? -0.116 -10.201 -4.576 1.00 75.44 204 GLY A C 1
ATOM 1464 O O . GLY A 1 204 ? 0.552 -9.292 -5.080 1.00 75.44 204 GLY A O 1
ATOM 1465 N N . ASP A 1 205 ? -0.462 -11.274 -5.279 1.00 72.38 205 ASP A N 1
ATOM 1466 C CA . ASP A 1 205 ? -0.236 -11.365 -6.708 1.00 72.38 205 ASP A CA 1
ATOM 1467 C C . ASP A 1 205 ? -1.552 -11.319 -7.486 1.00 72.38 205 ASP A C 1
ATOM 1469 O O . ASP A 1 205 ? -2.619 -11.667 -6.994 1.00 72.38 205 ASP A O 1
ATOM 1473 N N . ILE A 1 206 ? -1.497 -10.818 -8.723 1.00 72.19 206 ILE A N 1
ATOM 1474 C CA . ILE A 1 206 ? -2.712 -10.650 -9.530 1.00 72.19 206 ILE A CA 1
ATOM 1475 C C . ILE A 1 206 ? -3.433 -11.997 -9.721 1.00 72.19 206 ILE A C 1
ATOM 1477 O O . ILE A 1 206 ? -4.658 -12.019 -9.741 1.00 72.19 206 ILE A O 1
ATOM 1481 N N . GLN A 1 207 ? -2.709 -13.114 -9.842 1.00 69.75 207 GLN A N 1
ATOM 1482 C CA . GLN A 1 207 ? -3.329 -14.422 -10.064 1.00 69.75 207 GLN A CA 1
ATOM 1483 C C . GLN A 1 207 ? -3.978 -14.958 -8.782 1.00 69.75 207 GLN A C 1
ATOM 1485 O O . GLN A 1 207 ? -5.117 -15.417 -8.839 1.00 69.75 207 GLN A O 1
ATOM 1490 N N . SER A 1 208 ? -3.318 -14.837 -7.627 1.00 76.31 208 SER A N 1
ATOM 1491 C CA . SER A 1 208 ? -3.868 -15.212 -6.323 1.00 76.31 208 SER A CA 1
ATOM 1492 C C . SER A 1 208 ? -5.095 -14.376 -5.991 1.00 76.31 208 SER A C 1
ATOM 1494 O O . SER A 1 208 ? -6.109 -14.930 -5.575 1.00 76.31 208 SER A O 1
ATOM 1496 N N . LEU A 1 209 ? -5.061 -13.064 -6.245 1.00 75.00 209 LEU A N 1
ATOM 1497 C CA . LEU A 1 209 ? -6.202 -12.186 -6.019 1.00 75.00 209 LEU A CA 1
ATOM 1498 C C . LEU A 1 209 ? -7.369 -12.566 -6.925 1.00 75.00 209 LEU A C 1
ATOM 1500 O O . LEU A 1 209 ? -8.488 -12.670 -6.439 1.00 75.00 209 LEU A O 1
ATOM 1504 N N . LEU A 1 210 ? -7.134 -12.844 -8.211 1.00 71.44 210 LEU A N 1
ATOM 1505 C CA . LEU A 1 210 ? -8.193 -13.308 -9.116 1.00 71.44 210 LEU A CA 1
ATOM 1506 C C . LEU A 1 210 ? -8.752 -14.684 -8.716 1.00 71.44 210 LEU A C 1
ATOM 1508 O O . LEU A 1 210 ? -9.954 -14.911 -8.862 1.00 71.44 210 LEU A O 1
ATOM 1512 N N . GLY A 1 211 ? -7.906 -15.570 -8.186 1.00 74.94 211 GLY A N 1
ATOM 1513 C CA . GLY A 1 211 ? -8.290 -16.874 -7.639 1.00 74.94 211 GLY A CA 1
ATOM 1514 C C . GLY A 1 211 ? -8.898 -16.821 -6.233 1.00 74.94 211 GLY A C 1
ATOM 1515 O O . GLY A 1 211 ? -9.461 -17.811 -5.768 1.00 74.94 211 GLY A O 1
ATOM 1516 N N . THR A 1 212 ? -8.818 -15.681 -5.545 1.00 82.00 212 THR A N 1
ATOM 1517 C CA . THR A 1 212 ? -9.400 -15.514 -4.214 1.00 82.00 212 THR A CA 1
ATOM 1518 C C . THR A 1 212 ? -10.919 -15.434 -4.332 1.00 82.00 212 THR A C 1
ATOM 1520 O O . THR A 1 212 ? -11.444 -14.714 -5.190 1.00 82.00 212 THR A O 1
ATOM 1523 N N . THR A 1 213 ? -11.627 -16.160 -3.463 1.00 84.62 213 THR A N 1
ATOM 1524 C CA . THR A 1 213 ? -13.089 -16.134 -3.348 1.00 84.62 213 THR A CA 1
ATOM 1525 C C . THR A 1 213 ? -13.517 -15.455 -2.048 1.00 84.62 213 THR A C 1
ATOM 1527 O O . THR A 1 213 ? -12.715 -15.274 -1.126 1.00 84.62 213 THR A O 1
ATOM 1530 N N . ARG A 1 214 ? -14.797 -15.090 -1.957 1.00 89.25 214 ARG A N 1
ATOM 1531 C CA . ARG A 1 214 ? -15.372 -14.502 -0.744 1.00 89.25 214 ARG A CA 1
ATOM 1532 C C . ARG A 1 214 ? -15.261 -15.453 0.449 1.00 89.25 214 ARG A C 1
ATOM 1534 O O . ARG A 1 214 ? -14.982 -15.017 1.563 1.00 89.25 214 ARG A O 1
ATOM 1541 N N . GLU A 1 215 ? -15.429 -16.752 0.228 1.00 91.25 215 GLU A N 1
ATOM 1542 C CA . GLU A 1 215 ? -15.350 -17.779 1.268 1.00 91.25 215 GLU A CA 1
ATOM 1543 C C . GLU A 1 215 ? -13.948 -17.845 1.880 1.00 91.25 215 GLU A C 1
ATOM 1545 O O . GLU A 1 215 ? -13.825 -18.040 3.091 1.00 91.25 215 GLU A O 1
ATOM 1550 N N . HIS A 1 216 ? -12.893 -17.630 1.081 1.00 94.56 216 HIS A N 1
ATOM 1551 C CA . HIS A 1 216 ? -11.528 -17.522 1.600 1.00 94.56 216 HIS A CA 1
ATOM 1552 C C . HIS A 1 216 ? -11.402 -16.351 2.582 1.00 94.56 216 HIS A C 1
ATOM 1554 O O . HIS A 1 216 ? -10.894 -16.546 3.686 1.00 94.56 216 HIS A O 1
ATOM 1560 N N . VAL A 1 217 ? -11.923 -15.171 2.223 1.00 95.94 217 VAL A N 1
ATOM 1561 C CA . VAL A 1 217 ? -11.928 -13.976 3.088 1.00 95.94 217 VAL A CA 1
ATOM 1562 C C . VAL A 1 217 ? -12.718 -14.239 4.370 1.00 95.94 217 VAL A C 1
ATOM 1564 O O . VAL A 1 217 ? -12.206 -14.047 5.470 1.00 95.94 217 VAL A O 1
ATOM 1567 N N . GLN A 1 218 ? -13.933 -14.778 4.256 1.00 95.50 218 GLN A N 1
ATOM 1568 C CA . GLN A 1 218 ? -14.778 -15.092 5.412 1.00 95.50 218 GLN A CA 1
ATOM 1569 C C . GLN A 1 218 ? -14.164 -16.158 6.326 1.00 95.50 218 GLN A C 1
ATOM 1571 O O . GLN A 1 218 ? -14.316 -16.103 7.547 1.00 95.50 218 GLN A O 1
ATOM 1576 N N . SER A 1 219 ? -13.500 -17.167 5.764 1.00 95.69 219 SER A N 1
ATOM 1577 C CA . SER A 1 219 ? -12.801 -18.191 6.542 1.00 95.69 219 SER A CA 1
ATOM 1578 C C . SER A 1 219 ? -11.583 -17.605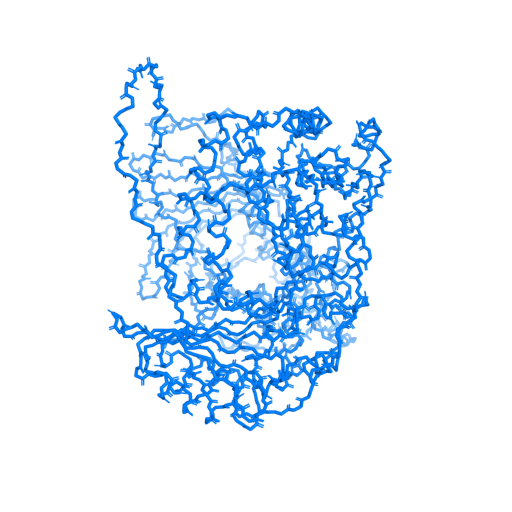 7.254 1.00 95.69 219 SER A C 1
ATOM 1580 O O . SER A 1 219 ? -11.390 -17.844 8.448 1.00 95.69 219 SER A O 1
ATOM 1582 N N . PHE A 1 220 ? -10.791 -16.792 6.552 1.00 96.31 220 PHE A N 1
ATOM 1583 C CA . PHE A 1 220 ? -9.633 -16.114 7.122 1.00 96.31 220 PHE A CA 1
ATOM 1584 C C . PHE A 1 220 ? -10.049 -15.193 8.271 1.00 96.31 220 PHE A C 1
ATOM 1586 O O . PHE A 1 220 ? -9.563 -15.365 9.389 1.00 96.31 220 PHE A O 1
ATOM 1593 N N . TYR A 1 221 ? -11.045 -14.333 8.042 1.00 97.19 221 TYR A N 1
ATOM 1594 C CA . TYR A 1 221 ? -11.645 -13.471 9.056 1.00 97.19 221 TYR A CA 1
ATOM 1595 C C . TYR A 1 221 ? -12.108 -14.264 10.285 1.00 97.19 221 TYR A C 1
ATOM 1597 O O . TYR A 1 221 ? -11.617 -14.040 11.390 1.00 97.19 221 TYR A O 1
ATOM 1605 N N . ARG A 1 222 ? -12.948 -15.295 10.096 1.00 95.25 222 ARG A N 1
ATOM 1606 C CA . ARG A 1 222 ? -13.435 -16.142 11.200 1.00 95.25 222 ARG A CA 1
ATOM 1607 C C . ARG A 1 222 ? -12.320 -16.867 11.957 1.00 95.25 222 ARG A C 1
ATOM 1609 O O . ARG A 1 222 ? -12.533 -17.227 13.112 1.00 95.25 222 ARG A O 1
ATOM 1616 N N . SER A 1 223 ? -11.173 -17.133 11.345 1.00 95.50 223 SER A N 1
ATOM 1617 C CA . SER A 1 223 ? -10.078 -17.856 12.005 1.00 95.50 223 SER A CA 1
ATOM 1618 C C . SER A 1 223 ? -9.062 -16.947 12.705 1.00 95.50 223 SER A C 1
ATOM 1620 O O . SER A 1 223 ? -8.422 -17.391 13.660 1.00 95.50 223 SER A O 1
ATOM 1622 N N . ARG A 1 224 ? -8.905 -15.695 12.250 1.00 96.00 224 ARG A N 1
ATOM 1623 C CA . ARG A 1 224 ? -7.829 -14.790 12.696 1.00 96.00 224 ARG A CA 1
ATOM 1624 C C . ARG A 1 224 ? -8.304 -13.542 13.439 1.00 96.00 224 ARG A C 1
ATOM 1626 O O . ARG A 1 224 ? -7.564 -13.033 14.274 1.00 96.00 224 ARG A O 1
ATOM 1633 N N . TRP A 1 225 ? -9.518 -13.060 13.179 1.00 97.31 225 TRP A N 1
ATOM 1634 C CA . TRP A 1 225 ? -10.088 -11.897 13.864 1.00 97.31 225 TRP A CA 1
ATOM 1635 C C . TRP A 1 225 ? -10.804 -12.356 15.136 1.00 97.31 225 TRP A C 1
ATOM 1637 O O . TRP A 1 225 ? -12.023 -12.540 15.159 1.00 97.31 225 TRP A O 1
ATOM 1647 N N . ARG A 1 226 ? -10.017 -12.606 16.193 1.00 97.12 226 ARG A N 1
ATOM 1648 C CA . ARG A 1 226 ? -10.475 -13.142 17.486 1.00 97.12 226 ARG A CA 1
ATOM 1649 C C . ARG A 1 226 ? -9.857 -12.397 18.679 1.00 97.12 226 ARG A C 1
ATOM 1651 O O . ARG A 1 226 ? -8.731 -11.920 18.555 1.00 97.12 226 ARG A O 1
ATO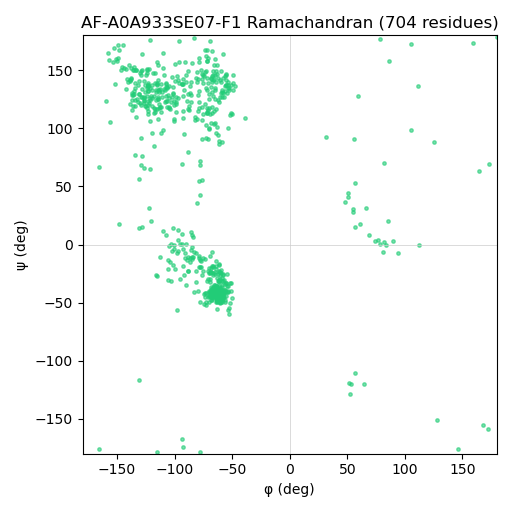M 1658 N N . PRO A 1 227 ? -10.565 -12.314 19.826 1.00 97.00 227 PRO A N 1
ATOM 1659 C CA . PRO A 1 227 ? -10.141 -11.500 20.968 1.00 97.00 227 PRO A CA 1
ATOM 1660 C C . PRO A 1 227 ? -8.930 -12.069 21.717 1.00 97.00 227 PRO A C 1
ATOM 1662 O O . PRO A 1 227 ? -8.132 -11.309 22.250 1.00 97.00 227 PRO A O 1
ATOM 1665 N N . ASP A 1 228 ? -8.763 -13.393 21.749 1.00 94.62 228 ASP A N 1
ATOM 1666 C CA . ASP A 1 228 ? -7.811 -14.107 22.615 1.00 94.62 228 ASP A CA 1
ATOM 1667 C C . ASP A 1 228 ? -6.326 -13.814 22.342 1.00 94.62 228 ASP A C 1
ATOM 1669 O O . ASP A 1 228 ? -5.476 -14.074 23.194 1.00 94.62 228 ASP A O 1
ATOM 1673 N N . ARG A 1 229 ? -6.008 -13.281 21.159 1.00 93.19 229 ARG A N 1
ATOM 1674 C CA . ARG A 1 229 ? -4.666 -12.801 20.784 1.00 93.19 229 ARG A CA 1
ATOM 1675 C C . ARG A 1 229 ? -4.693 -11.376 20.225 1.00 93.19 229 ARG A C 1
ATOM 1677 O O . ARG A 1 229 ? -3.728 -10.951 19.593 1.00 93.19 229 ARG A O 1
ATOM 1684 N N . ALA A 1 230 ? -5.794 -10.656 20.424 1.00 96.25 230 ALA A N 1
ATOM 1685 C CA . ALA A 1 230 ? -5.927 -9.272 20.004 1.00 96.25 230 ALA A CA 1
ATOM 1686 C C . ALA A 1 230 ? -5.437 -8.319 21.098 1.00 96.25 230 ALA A C 1
ATOM 1688 O O . ALA A 1 230 ? -5.563 -8.592 22.296 1.00 96.25 230 ALA A O 1
ATOM 1689 N N . VAL A 1 231 ? -4.917 -7.170 20.675 1.00 97.06 231 VAL A N 1
ATOM 1690 C CA . VAL A 1 231 ? -4.524 -6.085 21.578 1.00 97.06 231 VAL A CA 1
ATOM 1691 C C . VAL A 1 231 ? -5.216 -4.813 21.117 1.00 97.06 231 VAL A C 1
ATOM 1693 O O . VAL A 1 231 ? -5.035 -4.408 19.972 1.00 97.06 231 VAL A O 1
ATOM 1696 N N . LEU A 1 232 ? -5.982 -4.175 21.996 1.00 98.06 232 LEU A N 1
ATOM 1697 C CA . LEU A 1 232 ? -6.567 -2.853 21.797 1.00 98.06 232 LEU A CA 1
ATOM 1698 C C . LEU A 1 232 ? -5.752 -1.831 22.587 1.00 98.06 232 LEU A C 1
ATOM 1700 O O . LEU A 1 232 ? -5.602 -1.940 23.802 1.00 98.06 232 LEU A O 1
ATOM 1704 N N . THR A 1 233 ? -5.234 -0.818 21.913 1.00 98.00 233 THR A N 1
ATOM 1705 C CA . THR A 1 233 ? -4.572 0.316 22.550 1.00 98.00 233 THR A CA 1
ATOM 1706 C C . THR A 1 233 ? -5.442 1.552 22.421 1.00 98.00 233 THR A C 1
ATOM 1708 O O . THR A 1 233 ? -5.974 1.824 21.350 1.00 98.00 233 THR A O 1
ATOM 1711 N N . ILE A 1 234 ? -5.604 2.277 23.525 1.00 98.19 234 ILE A N 1
ATOM 1712 C CA . ILE A 1 234 ? -6.399 3.500 23.623 1.00 98.19 234 ILE A CA 1
ATOM 1713 C C . ILE A 1 234 ? -5.489 4.582 24.198 1.00 98.19 234 ILE A C 1
ATOM 1715 O O . ILE A 1 234 ? -4.976 4.436 25.305 1.00 98.19 234 ILE A O 1
ATOM 1719 N N . SER A 1 235 ? -5.260 5.660 23.457 1.00 96.94 235 SER A N 1
ATOM 1720 C CA . SER A 1 235 ? -4.360 6.739 23.868 1.00 96.94 235 SER A CA 1
ATOM 1721 C C . SER A 1 235 ? -4.990 8.114 23.694 1.00 96.94 235 SER A C 1
ATOM 1723 O O . SER A 1 235 ? -5.583 8.373 22.649 1.00 96.94 235 SER A O 1
ATOM 1725 N N . GLY A 1 236 ? -4.813 9.004 24.670 1.00 96.38 236 GLY A N 1
ATOM 1726 C CA . GLY A 1 236 ? -5.299 10.385 24.622 1.00 96.38 236 GLY A CA 1
ATOM 1727 C C . GLY A 1 236 ? -6.121 10.775 25.848 1.00 96.38 236 GLY A C 1
ATOM 1728 O O . GLY A 1 236 ? -5.913 10.242 26.940 1.00 96.38 236 GLY A O 1
ATOM 1729 N N . ASP A 1 237 ? -7.051 11.707 25.669 1.00 97.38 237 ASP A N 1
ATOM 1730 C CA . ASP A 1 237 ? -7.832 12.325 26.745 1.00 97.38 237 ASP A CA 1
ATOM 1731 C C . ASP A 1 237 ? -8.966 11.406 27.230 1.00 97.38 237 ASP A C 1
ATOM 1733 O O . ASP A 1 237 ? -10.149 11.577 26.937 1.00 97.38 237 ASP A O 1
ATOM 1737 N N . VAL A 1 238 ? -8.576 10.348 27.942 1.00 97.62 238 VAL A N 1
ATOM 1738 C CA . VAL A 1 238 ? -9.476 9.352 28.524 1.00 97.62 238 VAL A CA 1
ATOM 1739 C C . VAL A 1 238 ? -8.850 8.737 29.775 1.00 97.62 238 VAL A C 1
ATOM 1741 O O . VAL A 1 238 ? -7.653 8.436 29.811 1.00 97.62 238 VAL A O 1
ATOM 1744 N N . THR A 1 239 ? -9.653 8.541 30.823 1.00 98.06 239 THR A N 1
ATOM 1745 C CA . THR A 1 239 ? -9.205 7.824 32.024 1.00 98.06 239 THR A CA 1
ATOM 1746 C C . THR A 1 239 ? -9.183 6.314 31.771 1.00 98.06 239 THR A C 1
ATOM 1748 O O . THR A 1 239 ? -10.004 5.819 30.989 1.00 98.06 239 THR A O 1
ATOM 1751 N N . PRO A 1 240 ? -8.299 5.545 32.432 1.00 98.12 240 PRO A N 1
ATOM 1752 C CA . PRO A 1 240 ? -8.286 4.089 32.310 1.00 98.12 240 PRO A CA 1
ATOM 1753 C C . PRO A 1 240 ? -9.648 3.461 32.616 1.00 98.12 240 PRO A C 1
ATOM 1755 O O . PRO A 1 240 ? -10.094 2.576 31.893 1.00 98.12 240 PRO A O 1
ATOM 1758 N N . GLU A 1 241 ? -10.355 3.954 33.631 1.00 98.44 241 GLU A N 1
ATOM 1759 C CA . GLU A 1 241 ? -11.665 3.443 34.040 1.00 98.44 241 GLU A CA 1
ATOM 1760 C C . GLU A 1 241 ? -12.710 3.608 32.931 1.00 98.44 241 GLU A C 1
ATOM 1762 O O . GLU A 1 241 ? -13.402 2.642 32.604 1.00 98.44 241 GLU A O 1
ATOM 1767 N N . ARG A 1 242 ? -12.788 4.797 32.308 1.00 98.25 242 ARG A N 1
ATOM 1768 C CA . ARG A 1 242 ? -13.693 5.055 31.175 1.00 98.25 242 ARG A CA 1
ATOM 1769 C C . ARG A 1 242 ? -13.300 4.209 29.968 1.00 98.25 242 ARG A C 1
ATOM 1771 O O . ARG A 1 242 ? -14.163 3.588 29.360 1.00 98.25 242 ARG A O 1
ATOM 1778 N N . ALA A 1 243 ? -12.010 4.139 29.647 1.00 98.50 243 ALA A N 1
ATOM 1779 C CA . ALA A 1 243 ? -11.515 3.359 28.517 1.00 98.50 243 ALA A CA 1
ATOM 1780 C C . ALA A 1 243 ? -11.825 1.859 28.659 1.00 98.50 243 ALA A C 1
ATOM 1782 O O . ALA A 1 243 ? -12.280 1.241 27.701 1.00 98.50 243 ALA A O 1
ATOM 1783 N N . PHE A 1 244 ? -11.639 1.276 29.849 1.00 98.75 244 PHE A N 1
ATOM 1784 C CA . PHE A 1 244 ? -11.979 -0.127 30.095 1.00 98.75 244 PHE A CA 1
ATOM 1785 C C . PHE A 1 244 ? -13.484 -0.383 30.055 1.00 98.75 244 PHE A C 1
ATOM 1787 O O . PHE A 1 244 ? -13.887 -1.409 29.520 1.00 98.75 244 PHE A O 1
ATOM 1794 N N . ALA A 1 245 ? -14.307 0.528 30.582 1.00 98.62 245 ALA A N 1
ATOM 1795 C CA . ALA A 1 245 ? -15.762 0.399 30.508 1.00 98.62 245 ALA A CA 1
ATOM 1796 C C . ALA A 1 245 ? -16.252 0.398 29.051 1.00 98.62 245 ALA A C 1
ATOM 1798 O O . ALA A 1 245 ? -16.996 -0.494 28.655 1.00 98.62 245 ALA A O 1
ATOM 1799 N N . VAL A 1 246 ? -15.760 1.338 28.240 1.00 98.69 246 VAL A N 1
ATOM 1800 C CA . VAL A 1 246 ? -16.104 1.438 26.813 1.00 98.69 246 VAL A CA 1
ATOM 1801 C C . VAL A 1 246 ? -15.578 0.238 26.023 1.00 98.69 246 VAL A C 1
ATOM 1803 O O . VAL A 1 246 ? -16.279 -0.288 25.163 1.00 98.69 246 VAL A O 1
ATOM 1806 N N . ALA A 1 247 ? -14.371 -0.247 26.327 1.00 98.62 247 ALA A N 1
ATOM 1807 C CA . ALA A 1 247 ? -13.837 -1.450 25.695 1.00 98.62 247 ALA A CA 1
ATOM 1808 C C . ALA A 1 247 ? -14.654 -2.705 26.051 1.00 98.62 247 ALA A C 1
ATOM 1810 O O . ALA A 1 247 ? -14.899 -3.533 25.178 1.00 98.62 247 ALA A O 1
ATOM 1811 N N . GLU A 1 248 ? -15.097 -2.847 27.303 1.00 98.50 248 GLU A N 1
ATOM 1812 C CA . GLU A 1 248 ? -15.962 -3.953 27.733 1.00 98.50 248 GLU A CA 1
ATOM 1813 C C . GLU A 1 248 ? -17.337 -3.881 27.056 1.00 98.50 248 GLU A C 1
ATOM 1815 O O . GLU A 1 248 ? -17.836 -4.894 26.570 1.00 98.50 248 GLU A O 1
ATOM 1820 N N . GLU A 1 249 ? -17.927 -2.690 26.953 1.00 98.25 249 GLU A N 1
ATOM 1821 C CA . GLU A 1 249 ? -19.203 -2.488 26.263 1.00 98.25 249 GLU A CA 1
ATOM 1822 C C . GLU A 1 249 ? -19.102 -2.819 24.767 1.00 98.25 249 GLU A C 1
ATOM 1824 O O . GLU A 1 249 ? -19.913 -3.587 24.246 1.00 98.25 249 GLU A O 1
ATOM 1829 N N . ALA A 1 250 ? -18.076 -2.298 24.090 1.00 98.00 250 ALA A N 1
ATOM 1830 C CA . ALA A 1 250 ? -17.904 -2.476 22.655 1.00 98.00 250 ALA A CA 1
ATOM 1831 C C . ALA A 1 250 ? -17.444 -3.896 22.285 1.00 98.00 250 ALA A C 1
ATOM 1833 O O . ALA A 1 250 ? -17.939 -4.468 21.315 1.00 98.00 250 ALA A O 1
ATOM 1834 N N . PHE A 1 251 ? -16.509 -4.490 23.036 1.00 98.31 251 PHE A N 1
ATOM 1835 C CA . PHE A 1 251 ? -15.850 -5.749 22.664 1.00 98.31 251 PHE A CA 1
ATOM 1836 C C . PHE A 1 251 ? -16.187 -6.938 23.561 1.00 98.31 251 PHE A C 1
ATOM 1838 O O . PHE A 1 251 ? -15.854 -8.057 23.182 1.00 98.31 251 PHE A O 1
ATOM 1845 N N . GLY A 1 252 ? -16.844 -6.770 24.711 1.00 97.12 252 GLY A N 1
ATOM 1846 C CA . GLY A 1 252 ? -17.047 -7.853 25.689 1.00 97.12 252 GLY A CA 1
ATOM 1847 C C . GLY A 1 252 ? -17.819 -9.060 25.143 1.00 97.12 252 GLY A C 1
ATOM 1848 O O . GLY A 1 252 ? -17.629 -10.188 25.596 1.00 97.12 252 GLY A O 1
ATOM 1849 N N . ARG A 1 253 ? -18.642 -8.857 24.103 1.00 95.69 253 ARG A N 1
ATOM 1850 C CA . ARG A 1 253 ? -19.375 -9.928 23.398 1.00 95.69 253 ARG A CA 1
ATOM 1851 C C . ARG A 1 253 ? -18.563 -10.625 22.300 1.00 95.69 253 ARG A C 1
ATOM 1853 O O . ARG A 1 253 ? -18.993 -11.661 21.790 1.00 95.69 253 ARG A O 1
ATOM 1860 N N . TRP A 1 254 ? -17.413 -10.076 21.912 1.00 97.31 254 TRP A N 1
ATOM 1861 C CA . TRP A 1 254 ? -16.538 -10.687 20.916 1.00 97.31 254 TRP A CA 1
ATOM 1862 C C . TRP A 1 254 ? -15.984 -12.005 21.452 1.00 97.31 254 TRP A C 1
ATOM 1864 O O . TRP A 1 254 ? -15.565 -12.088 22.605 1.00 97.31 254 TRP A O 1
ATOM 1874 N N . SER A 1 255 ? -16.002 -13.050 20.626 1.00 95.31 255 SER A N 1
ATOM 1875 C CA . SER A 1 255 ? -15.683 -14.412 21.053 1.00 95.31 255 SER A CA 1
ATOM 1876 C C . SER A 1 255 ? -14.963 -15.221 19.973 1.00 95.31 255 SER A C 1
ATOM 1878 O O . SER A 1 255 ? -14.835 -14.812 18.813 1.00 95.31 255 SER A O 1
ATOM 1880 N N . GLY A 1 256 ? -14.501 -16.406 20.374 1.00 92.69 256 GLY A N 1
ATOM 1881 C CA . GLY A 1 256 ? -13.777 -17.368 19.548 1.00 92.69 256 GLY A CA 1
ATOM 1882 C C . GLY A 1 256 ? -12.282 -17.395 19.864 1.00 92.69 256 GLY A C 1
ATOM 1883 O O . GLY A 1 256 ? -11.789 -16.595 20.654 1.00 92.69 256 GLY A O 1
ATOM 1884 N N . ARG A 1 257 ? -11.573 -18.356 19.268 1.00 93.69 257 ARG A N 1
ATOM 1885 C CA . ARG A 1 257 ? -10.137 -18.564 19.488 1.00 93.69 257 ARG A CA 1
ATOM 1886 C C . ARG A 1 257 ? -9.377 -18.420 18.185 1.00 93.69 257 ARG A C 1
ATOM 1888 O O . ARG A 1 257 ? -9.823 -18.937 17.158 1.00 93.69 257 ARG A O 1
ATOM 1895 N N . THR A 1 258 ? -8.248 -17.733 18.240 1.00 93.19 258 THR A N 1
ATOM 1896 C CA . THR A 1 258 ? -7.366 -17.549 17.096 1.00 93.19 258 THR A CA 1
ATOM 1897 C C . THR A 1 258 ? -6.797 -18.903 16.680 1.00 93.19 258 THR A C 1
ATOM 1899 O O . THR A 1 258 ? -6.306 -19.668 17.513 1.00 93.19 258 THR A O 1
ATOM 1902 N N . ALA A 1 259 ? -6.824 -19.203 15.380 1.00 89.25 259 ALA A N 1
ATOM 1903 C CA . ALA A 1 259 ? -6.123 -20.366 14.849 1.00 89.25 259 ALA A CA 1
ATOM 1904 C C . ALA A 1 259 ? -4.613 -20.298 15.179 1.00 89.25 259 ALA A C 1
ATOM 1906 O O . ALA A 1 259 ? -4.030 -19.210 15.151 1.00 89.25 259 ALA A O 1
ATOM 1907 N N . PRO A 1 260 ? -3.952 -21.430 15.477 1.00 82.56 260 PRO A N 1
ATOM 1908 C CA . PRO A 1 260 ? -2.523 -21.430 15.766 1.00 82.56 260 PRO A CA 1
ATOM 1909 C C . PRO A 1 260 ? -1.710 -20.895 14.578 1.00 82.56 260 PRO A C 1
ATOM 1911 O O . PRO A 1 260 ? -2.098 -21.023 13.410 1.00 82.56 260 PRO A O 1
ATOM 1914 N N . ASP A 1 261 ? -0.573 -20.273 14.879 1.00 79.00 261 ASP A N 1
ATOM 1915 C CA . ASP A 1 261 ? 0.374 -19.851 13.848 1.00 79.00 261 ASP A CA 1
ATOM 1916 C C . ASP A 1 261 ? 1.117 -21.082 13.320 1.00 79.00 261 ASP A C 1
ATOM 1918 O O . ASP A 1 261 ? 1.434 -22.009 14.071 1.00 79.00 261 ASP A O 1
ATOM 1922 N N . ARG A 1 262 ? 1.434 -21.087 12.024 1.00 72.75 262 ARG A N 1
ATOM 1923 C CA . ARG A 1 262 ? 2.383 -22.056 11.478 1.00 72.75 262 ARG A CA 1
ATOM 1924 C C . ARG A 1 262 ? 3.777 -21.607 11.910 1.00 72.75 262 ARG A C 1
ATOM 1926 O O . ARG A 1 262 ? 4.243 -20.565 11.461 1.00 72.75 262 ARG A O 1
ATOM 1933 N N . ALA A 1 263 ? 4.435 -22.375 12.772 1.00 68.50 263 ALA A N 1
ATOM 1934 C CA . ALA A 1 263 ? 5.832 -22.121 13.101 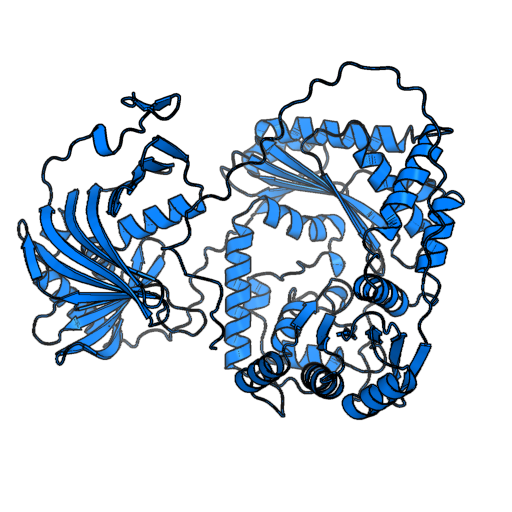1.00 68.50 263 ALA A CA 1
ATOM 1935 C C . ALA A 1 263 ? 6.693 -22.412 11.862 1.00 68.50 263 ALA A C 1
ATOM 1937 O O . ALA A 1 263 ? 6.772 -23.556 11.410 1.00 68.50 263 ALA A O 1
ATOM 1938 N N . VAL A 1 264 ? 7.302 -21.374 11.294 1.00 73.50 264 VAL A N 1
ATOM 1939 C CA . VAL A 1 264 ? 8.279 -21.493 10.210 1.00 73.50 264 VAL A CA 1
ATOM 1940 C C . VAL A 1 264 ? 9.522 -20.742 10.659 1.00 73.50 264 VAL A C 1
ATOM 1942 O O . VAL A 1 264 ? 9.444 -19.568 11.002 1.00 73.50 264 VAL A O 1
ATOM 1945 N N . GLU A 1 265 ? 10.660 -21.427 10.711 1.00 76.69 265 GLU A N 1
ATOM 1946 C CA . GLU A 1 265 ? 11.927 -20.771 11.022 1.00 76.69 265 GLU A CA 1
ATOM 1947 C C . GLU A 1 265 ? 12.319 -19.847 9.864 1.00 76.69 265 GLU A C 1
ATOM 1949 O O . GLU A 1 265 ? 12.208 -20.223 8.689 1.00 76.69 265 GLU A O 1
ATOM 1954 N N . ALA A 1 266 ? 12.767 -18.632 10.188 1.00 72.75 266 ALA A N 1
ATOM 1955 C CA . ALA A 1 266 ? 13.261 -17.708 9.181 1.00 72.75 266 ALA A CA 1
ATOM 1956 C C . ALA A 1 266 ? 14.458 -18.345 8.448 1.00 72.75 266 ALA A C 1
ATOM 1958 O O . ALA A 1 266 ? 15.384 -18.849 9.088 1.00 72.75 266 ALA A O 1
ATOM 1959 N N . PRO A 1 267 ? 14.470 -18.347 7.108 1.00 79.44 267 PRO A N 1
ATOM 1960 C CA . PRO A 1 267 ? 15.536 -18.982 6.360 1.00 79.44 267 PRO A CA 1
ATOM 1961 C C . PRO A 1 267 ? 16.818 -18.162 6.463 1.00 79.44 267 PRO A C 1
ATOM 1963 O O . PRO A 1 267 ? 16.804 -16.944 6.656 1.00 79.44 267 PRO A O 1
ATOM 1966 N N . LYS A 1 268 ? 17.947 -18.825 6.222 1.00 72.44 268 LYS A N 1
ATOM 1967 C CA . LYS A 1 268 ? 19.177 -18.114 5.875 1.00 72.44 268 LYS A CA 1
ATOM 1968 C C . LYS A 1 268 ? 19.024 -17.542 4.457 1.00 72.44 268 LYS A C 1
ATOM 1970 O O . LYS A 1 268 ? 18.498 -18.254 3.596 1.00 72.44 268 LYS A O 1
ATOM 1975 N N . PRO A 1 269 ? 19.475 -16.302 4.189 1.00 66.25 269 PRO A N 1
ATOM 1976 C CA . PRO A 1 269 ? 19.432 -15.735 2.845 1.00 66.25 269 PRO A CA 1
ATOM 1977 C C . PRO A 1 269 ? 20.089 -16.684 1.841 1.00 66.25 269 PRO A C 1
ATOM 1979 O O . PRO A 1 269 ? 21.181 -17.197 2.091 1.00 66.25 269 PRO A O 1
ATOM 1982 N N . SER A 1 270 ? 19.428 -16.923 0.709 1.00 66.12 270 SER A N 1
ATOM 1983 C CA . SER A 1 270 ? 20.025 -17.705 -0.373 1.00 66.12 270 SER A CA 1
ATOM 1984 C C . SER A 1 270 ? 21.001 -16.817 -1.152 1.00 66.12 270 SER A C 1
ATOM 1986 O O . SER A 1 270 ? 20.566 -15.814 -1.724 1.00 66.12 270 SER A O 1
ATOM 1988 N N . PRO A 1 271 ? 22.307 -17.137 -1.189 1.00 71.19 271 PRO A N 1
ATOM 1989 C CA . PRO A 1 271 ? 23.265 -16.347 -1.949 1.00 71.19 271 PRO A CA 1
ATOM 1990 C C . PRO A 1 271 ? 22.968 -16.466 -3.446 1.00 71.19 271 PRO A C 1
ATOM 1992 O O . PRO A 1 271 ? 22.862 -17.568 -3.981 1.00 71.19 271 PRO A O 1
ATOM 1995 N N . GLY A 1 272 ? 22.847 -15.332 -4.132 1.00 82.69 272 GLY A N 1
ATOM 1996 C CA . GLY A 1 272 ? 22.572 -15.307 -5.566 1.00 82.69 272 GLY A CA 1
ATOM 1997 C C . GLY A 1 272 ? 21.978 -13.987 -6.039 1.00 82.69 272 GLY A C 1
ATOM 1998 O O . GLY A 1 272 ? 21.659 -13.100 -5.245 1.00 82.69 272 GLY A O 1
ATOM 1999 N N . VAL A 1 273 ? 21.849 -13.872 -7.357 1.00 92.25 273 VAL A N 1
ATOM 2000 C CA . VAL A 1 273 ? 21.244 -12.734 -8.043 1.00 92.25 273 VAL A CA 1
ATOM 2001 C C . VAL A 1 273 ? 19.942 -13.198 -8.682 1.00 92.25 273 VAL A C 1
ATOM 2003 O O . VAL A 1 273 ? 19.944 -14.054 -9.561 1.00 92.25 273 VAL A O 1
ATOM 2006 N N . GLN A 1 274 ? 18.824 -12.622 -8.264 1.00 94.06 274 GLN A N 1
ATOM 2007 C CA . GLN A 1 274 ? 17.545 -12.763 -8.943 1.00 94.06 274 GLN A CA 1
ATOM 2008 C C . GLN A 1 274 ? 17.300 -11.535 -9.812 1.00 94.06 274 GLN A C 1
ATOM 2010 O O . GLN A 1 274 ? 17.277 -10.412 -9.311 1.00 94.06 274 GLN A O 1
ATOM 2015 N N . ILE A 1 275 ? 17.106 -11.746 -11.111 1.00 94.69 275 ILE A N 1
ATOM 2016 C CA . ILE A 1 275 ? 16.739 -10.685 -12.045 1.00 94.69 275 ILE A CA 1
ATOM 2017 C C . ILE A 1 275 ? 15.263 -10.843 -12.379 1.00 94.69 275 ILE A C 1
ATOM 2019 O O . ILE A 1 275 ? 14.857 -11.856 -12.937 1.00 94.69 275 ILE A O 1
ATOM 2023 N N . VAL A 1 276 ? 14.460 -9.846 -12.037 1.00 92.38 276 VAL A N 1
ATOM 2024 C CA . VAL A 1 276 ? 13.091 -9.704 -12.518 1.00 92.38 276 VAL A CA 1
ATOM 2025 C C . VAL A 1 276 ? 13.168 -9.046 -13.890 1.00 92.38 276 VAL A C 1
ATOM 2027 O O . VAL A 1 276 ? 13.496 -7.862 -13.988 1.00 92.38 276 VAL A O 1
ATOM 2030 N N . ASP A 1 277 ? 12.919 -9.835 -14.933 1.00 92.19 277 ASP A N 1
ATOM 2031 C CA . ASP A 1 277 ? 13.190 -9.437 -16.312 1.00 92.19 277 ASP A CA 1
ATOM 2032 C C . ASP A 1 277 ? 12.246 -8.328 -16.789 1.00 92.19 277 ASP A C 1
ATOM 2034 O O . ASP A 1 277 ? 11.046 -8.541 -16.958 1.00 92.19 277 ASP A O 1
ATOM 2038 N N . LEU A 1 278 ? 12.798 -7.138 -17.020 1.00 87.69 278 LEU A N 1
ATOM 2039 C CA . LEU A 1 278 ? 12.123 -5.982 -17.601 1.00 87.69 278 LEU A CA 1
ATOM 2040 C C . LEU A 1 278 ? 12.804 -5.615 -18.932 1.00 87.69 278 LEU A C 1
ATOM 2042 O O . LEU A 1 278 ? 13.675 -4.736 -18.947 1.00 87.69 278 LEU A O 1
ATOM 2046 N N . PRO A 1 279 ? 12.416 -6.257 -20.053 1.00 85.38 279 PRO A N 1
ATOM 2047 C CA . PRO A 1 279 ? 13.059 -6.050 -21.346 1.00 85.38 279 PRO A CA 1
ATOM 2048 C C . PRO A 1 279 ? 13.078 -4.579 -21.772 1.00 85.38 279 PRO A C 1
ATOM 2050 O O . PRO A 1 279 ? 12.089 -3.856 -21.629 1.00 85.38 279 PRO A O 1
ATOM 2053 N N . GLY A 1 280 ? 14.217 -4.131 -22.303 1.00 82.75 280 GLY A N 1
ATOM 2054 C CA . GLY A 1 280 ? 14.399 -2.767 -22.812 1.00 82.75 280 GLY A CA 1
ATOM 2055 C C . GLY A 1 280 ? 14.520 -1.668 -21.747 1.00 82.75 280 GLY A C 1
ATOM 2056 O O . GLY A 1 280 ? 14.628 -0.491 -22.103 1.00 82.75 280 GLY A O 1
ATOM 2057 N N . ALA A 1 281 ? 14.524 -2.001 -20.451 1.00 83.00 281 ALA A N 1
ATOM 2058 C CA . ALA A 1 281 ? 14.698 -1.004 -19.400 1.00 83.00 281 ALA A CA 1
ATOM 2059 C C . ALA A 1 281 ? 16.120 -0.405 -19.421 1.00 83.00 281 ALA A C 1
ATOM 2061 O O . ALA A 1 281 ? 17.125 -1.089 -19.224 1.00 83.00 281 ALA A O 1
ATOM 2062 N N . ARG A 1 282 ? 16.207 0.913 -19.652 1.00 85.69 282 ARG A N 1
ATOM 2063 C CA . ARG A 1 282 ? 17.477 1.674 -19.649 1.00 85.69 282 ARG A CA 1
ATOM 2064 C C . ARG A 1 282 ? 17.979 2.003 -18.242 1.00 85.69 282 ARG A C 1
ATOM 2066 O O . ARG A 1 282 ? 19.155 2.313 -18.058 1.00 85.69 282 ARG A O 1
ATOM 2073 N N . TRP A 1 283 ? 17.075 1.949 -17.273 1.00 87.94 283 TRP A N 1
ATOM 2074 C CA . TRP A 1 283 ? 17.331 2.158 -15.858 1.00 87.94 283 TRP A CA 1
ATOM 2075 C C . TRP A 1 283 ? 16.861 0.928 -15.096 1.00 87.94 283 TRP A C 1
ATOM 2077 O O . TRP A 1 283 ? 15.775 0.418 -15.373 1.00 87.94 283 TRP A O 1
ATOM 2087 N N . SER A 1 284 ? 17.677 0.458 -14.161 1.00 91.81 284 SER A N 1
ATOM 2088 C CA . SER A 1 284 ? 17.411 -0.746 -13.380 1.00 91.81 284 SER A CA 1
ATOM 2089 C C . SER A 1 284 ? 17.454 -0.436 -11.892 1.00 91.81 284 SER A C 1
ATOM 2091 O O . SER A 1 284 ? 18.221 0.414 -11.436 1.00 91.81 284 SER A O 1
ATOM 2093 N N . GLU A 1 285 ? 16.640 -1.158 -11.136 1.00 96.56 285 GLU A N 1
ATOM 2094 C CA . GLU A 1 285 ? 16.498 -1.001 -9.691 1.00 96.56 285 GLU A CA 1
ATOM 2095 C C . GLU A 1 285 ? 17.078 -2.219 -8.981 1.00 96.56 285 GLU A C 1
ATOM 2097 O O . GLU A 1 285 ? 16.782 -3.354 -9.347 1.00 96.56 285 GLU A O 1
ATOM 2102 N N . VAL A 1 286 ? 17.920 -1.992 -7.975 1.00 97.06 286 VAL A N 1
ATOM 2103 C CA . VAL A 1 286 ? 18.674 -3.043 -7.282 1.00 97.06 286 VAL A CA 1
ATOM 2104 C C . VAL A 1 286 ? 18.375 -3.002 -5.791 1.00 97.06 286 VAL A C 1
ATOM 2106 O O . VAL A 1 286 ? 18.314 -1.923 -5.193 1.00 97.06 286 VAL A O 1
ATOM 2109 N N . ARG A 1 287 ? 18.213 -4.178 -5.181 1.00 96.88 287 ARG A N 1
ATOM 2110 C CA . ARG A 1 287 ? 18.087 -4.377 -3.734 1.00 96.88 287 ARG A CA 1
ATOM 2111 C C . ARG A 1 287 ? 19.074 -5.443 -3.280 1.00 96.88 287 ARG A C 1
ATOM 2113 O O . ARG A 1 287 ? 19.090 -6.545 -3.819 1.00 96.88 287 ARG A O 1
ATOM 2120 N N . LEU A 1 288 ? 19.887 -5.116 -2.284 1.00 95.94 288 LEU A N 1
ATOM 2121 C CA . LEU A 1 288 ? 20.728 -6.074 -1.574 1.00 95.94 288 LEU A CA 1
ATOM 2122 C C . LEU A 1 288 ? 20.122 -6.274 -0.194 1.00 95.94 288 LEU A C 1
ATOM 2124 O O . LEU A 1 288 ? 19.934 -5.291 0.519 1.00 95.94 288 LEU A O 1
ATOM 2128 N N . ALA A 1 289 ? 19.798 -7.513 0.154 1.00 94.88 289 ALA A N 1
ATOM 2129 C CA . ALA A 1 289 ? 19.022 -7.841 1.338 1.00 94.88 289 ALA A CA 1
ATOM 2130 C C . ALA A 1 289 ? 19.753 -8.801 2.281 1.00 94.88 289 ALA A C 1
ATOM 2132 O O . ALA A 1 289 ? 20.307 -9.818 1.852 1.00 94.88 289 ALA A O 1
ATOM 2133 N N . TRP A 1 290 ? 19.676 -8.494 3.575 1.00 93.62 290 TRP A N 1
ATOM 2134 C CA . TRP A 1 290 ? 20.160 -9.320 4.677 1.00 93.62 290 TRP A CA 1
ATOM 2135 C C . TRP A 1 290 ? 19.022 -9.610 5.649 1.00 93.62 290 TRP A C 1
ATOM 2137 O O . TRP A 1 290 ? 18.249 -8.714 5.998 1.00 93.62 290 TRP A O 1
ATOM 2147 N N . ILE A 1 291 ? 18.948 -10.863 6.099 1.00 92.44 291 ILE A N 1
ATOM 2148 C CA . ILE A 1 291 ? 18.012 -11.281 7.141 1.00 92.44 291 ILE A CA 1
ATOM 2149 C C . ILE A 1 291 ? 18.712 -11.180 8.490 1.00 92.44 291 ILE A C 1
ATOM 2151 O O . ILE A 1 291 ? 19.808 -11.709 8.682 1.00 92.44 291 ILE A O 1
ATOM 2155 N N . GLY A 1 292 ? 18.053 -10.485 9.405 1.00 90.69 292 GLY A N 1
ATOM 2156 C CA . GLY A 1 292 ? 18.472 -10.296 10.778 1.00 90.69 292 GLY A CA 1
ATOM 2157 C C . GLY A 1 292 ? 17.539 -10.931 11.787 1.00 90.69 292 GLY A C 1
ATOM 2158 O O . GLY A 1 292 ? 16.522 -11.534 11.443 1.00 90.69 292 GLY A O 1
ATOM 2159 N N . ALA A 1 293 ? 17.886 -10.753 13.056 1.00 87.50 293 ALA A N 1
ATOM 2160 C CA . ALA A 1 293 ? 17.105 -11.280 14.157 1.00 87.50 293 ALA A CA 1
ATOM 2161 C C . ALA A 1 293 ? 15.744 -10.569 14.268 1.00 87.50 293 ALA A C 1
ATOM 2163 O O . ALA A 1 293 ? 15.631 -9.369 13.995 1.00 87.50 293 ALA A O 1
ATOM 2164 N N . GLY A 1 294 ? 14.712 -11.316 14.663 1.00 86.19 294 GLY A N 1
ATOM 2165 C CA . GLY A 1 294 ? 13.380 -10.777 14.931 1.00 86.19 294 GLY A CA 1
ATOM 2166 C C . GLY A 1 294 ? 13.336 -9.862 16.143 1.00 86.19 294 GLY A C 1
ATOM 2167 O O . GLY A 1 294 ? 14.248 -9.855 16.970 1.00 86.19 294 GLY A O 1
ATOM 2168 N N . ARG A 1 295 ? 12.233 -9.123 16.276 1.00 82.75 295 ARG A N 1
ATOM 2169 C CA . ARG A 1 295 ? 11.997 -8.142 17.344 1.00 82.75 295 ARG A CA 1
ATOM 2170 C C . ARG A 1 295 ? 12.221 -8.712 18.746 1.00 82.75 295 ARG A C 1
ATOM 2172 O O . ARG A 1 295 ? 12.655 -7.979 19.625 1.00 82.75 295 ARG A O 1
ATOM 2179 N N . ALA A 1 296 ? 11.922 -10.000 18.943 1.00 75.00 296 ALA A N 1
ATOM 2180 C CA . ALA A 1 296 ? 12.095 -10.740 20.200 1.00 75.00 296 ALA A CA 1
ATOM 2181 C C . ALA A 1 296 ? 13.550 -11.025 20.601 1.00 75.00 296 ALA A C 1
ATOM 2183 O O . ALA A 1 296 ? 13.821 -11.270 21.775 1.00 75.00 296 ALA A O 1
ATOM 2184 N N . SER A 1 297 ? 14.493 -10.977 19.661 1.00 81.62 297 SER A N 1
ATOM 2185 C CA . SER A 1 297 ? 15.881 -11.331 19.941 1.00 81.62 297 SER A CA 1
ATOM 2186 C C . SER A 1 297 ? 16.619 -10.241 20.721 1.00 81.62 297 SER A C 1
ATOM 2188 O O . SER A 1 297 ? 16.438 -9.043 20.486 1.00 81.62 297 SER A O 1
ATOM 2190 N N . ALA A 1 298 ? 17.533 -10.653 21.605 1.00 77.94 298 ALA A N 1
ATOM 2191 C CA . ALA A 1 298 ? 18.498 -9.746 22.225 1.00 77.94 298 ALA A CA 1
ATOM 2192 C C . ALA A 1 298 ? 19.354 -9.009 21.175 1.00 77.94 298 ALA A C 1
ATOM 2194 O O . ALA A 1 298 ? 19.690 -7.840 21.372 1.00 77.94 298 ALA A O 1
ATOM 2195 N N . ASP A 1 299 ? 19.596 -9.652 20.030 1.00 84.06 299 ASP A N 1
ATOM 2196 C CA . ASP A 1 299 ? 20.418 -9.140 18.930 1.00 84.06 299 ASP A CA 1
ATOM 2197 C C . ASP A 1 299 ? 19.684 -8.117 18.050 1.00 84.06 299 ASP A C 1
ATOM 2199 O O . ASP A 1 299 ? 20.302 -7.456 17.213 1.00 84.06 299 ASP A O 1
ATOM 2203 N N . ALA A 1 300 ? 18.368 -7.941 18.223 1.00 81.69 300 ALA A N 1
ATOM 2204 C CA . ALA A 1 300 ? 17.574 -7.006 17.422 1.00 81.69 300 ALA A CA 1
ATOM 2205 C C . ALA A 1 300 ? 18.095 -5.561 17.525 1.00 81.69 300 ALA A C 1
ATOM 2207 O O . ALA A 1 300 ? 18.030 -4.802 16.561 1.00 81.69 300 ALA A O 1
ATOM 2208 N N . ALA A 1 301 ? 18.668 -5.189 18.676 1.00 80.81 301 ALA A N 1
ATOM 2209 C CA . ALA A 1 301 ? 19.220 -3.856 18.909 1.00 80.81 301 ALA A CA 1
ATOM 2210 C C . ALA A 1 301 ? 20.485 -3.560 18.078 1.00 80.81 301 ALA A C 1
ATOM 2212 O O . ALA A 1 301 ? 20.811 -2.390 17.875 1.00 80.81 301 ALA A O 1
ATOM 2213 N N . ALA A 1 302 ? 21.187 -4.587 17.580 1.00 88.50 302 ALA A N 1
ATOM 2214 C CA . ALA A 1 302 ? 22.386 -4.412 16.757 1.00 88.50 302 ALA A CA 1
ATOM 2215 C C . ALA A 1 302 ? 22.052 -3.872 15.357 1.00 88.50 302 ALA A C 1
ATOM 2217 O O . ALA A 1 302 ? 22.845 -3.145 14.759 1.00 88.50 302 ALA A O 1
ATOM 2218 N N . TRP A 1 303 ? 20.859 -4.184 14.845 1.00 89.69 303 TRP A N 1
ATOM 2219 C CA . TRP A 1 303 ? 20.450 -3.865 13.478 1.00 89.69 303 TRP A CA 1
ATOM 2220 C C . TRP A 1 303 ? 20.204 -2.372 13.222 1.00 89.69 303 TRP A C 1
ATOM 2222 O O . TRP A 1 303 ? 20.727 -1.875 12.225 1.00 89.69 303 TRP A O 1
ATOM 2232 N N . PRO A 1 304 ? 19.496 -1.615 14.088 1.00 86.75 304 PRO A N 1
ATOM 2233 C CA . PRO A 1 304 ? 19.377 -0.165 13.931 1.00 86.75 304 PRO A CA 1
ATOM 2234 C C . PRO A 1 304 ? 20.734 0.547 13.929 1.00 86.75 304 PRO A C 1
ATOM 2236 O O . PRO A 1 304 ? 20.961 1.451 13.127 1.00 86.75 304 PRO A O 1
ATOM 2239 N N . LEU A 1 305 ? 21.662 0.110 14.788 1.00 87.81 305 LEU A N 1
ATOM 2240 C CA . LEU A 1 305 ? 23.000 0.695 14.863 1.00 87.81 305 LEU A CA 1
ATOM 2241 C C . LEU A 1 305 ? 23.830 0.359 13.613 1.00 87.81 305 LEU A C 1
ATOM 2243 O O . LEU A 1 305 ? 24.509 1.232 13.075 1.00 87.81 305 LEU A O 1
ATOM 2247 N N . ALA A 1 306 ? 23.730 -0.872 13.105 1.00 91.56 306 ALA A N 1
ATOM 2248 C CA . ALA A 1 306 ? 24.345 -1.265 11.841 1.00 91.56 306 ALA A CA 1
ATOM 2249 C C . ALA A 1 306 ? 23.775 -0.487 10.640 1.00 91.56 306 ALA A C 1
ATOM 2251 O O . ALA A 1 306 ? 24.548 -0.023 9.805 1.00 91.56 306 ALA A O 1
ATOM 2252 N N . ALA A 1 307 ? 22.455 -0.282 10.573 1.00 91.69 307 ALA A N 1
ATOM 2253 C CA . ALA A 1 307 ? 21.815 0.507 9.520 1.00 91.69 307 ALA A CA 1
ATOM 2254 C C . ALA A 1 307 ? 22.318 1.961 9.514 1.00 91.69 307 ALA A C 1
ATOM 2256 O O . ALA A 1 307 ? 22.800 2.432 8.485 1.00 91.69 307 ALA A O 1
ATOM 2257 N N . ALA A 1 308 ? 22.326 2.625 10.675 1.00 87.31 308 ALA A N 1
ATOM 2258 C CA . ALA A 1 308 ? 22.864 3.980 10.813 1.00 87.31 308 ALA A CA 1
ATOM 2259 C C . ALA A 1 308 ? 24.365 4.056 10.464 1.00 87.31 308 ALA A C 1
ATOM 2261 O O . ALA A 1 308 ? 24.843 5.043 9.903 1.00 87.31 308 ALA A O 1
ATOM 2262 N N . GLY A 1 309 ? 25.133 3.010 10.790 1.00 89.88 309 GLY A N 1
ATOM 2263 C CA . GLY A 1 309 ? 26.548 2.914 10.433 1.00 89.88 309 GLY A CA 1
ATOM 2264 C C . GLY A 1 309 ? 26.763 2.808 8.923 1.00 89.88 309 GLY A C 1
ATOM 2265 O O . GLY A 1 309 ? 27.641 3.478 8.378 1.00 89.88 309 GLY A O 1
ATOM 2266 N N . LEU A 1 310 ? 25.926 2.024 8.239 1.00 91.75 310 LEU A N 1
ATOM 2267 C CA . LEU A 1 310 ? 25.947 1.885 6.784 1.00 91.75 310 LEU A CA 1
ATOM 2268 C C . LEU A 1 310 ? 25.561 3.182 6.070 1.00 91.75 310 LEU A C 1
ATOM 2270 O O . LEU A 1 310 ? 26.233 3.547 5.107 1.00 91.75 310 LEU A O 1
ATOM 2274 N N . GLU A 1 311 ? 24.555 3.915 6.548 1.00 87.56 311 GLU A N 1
ATOM 2275 C CA . GLU A 1 311 ? 24.162 5.220 5.983 1.00 87.56 311 GLU A CA 1
ATOM 2276 C C . GLU A 1 311 ? 25.302 6.246 6.005 1.00 87.56 311 GLU A C 1
ATOM 2278 O O . GLU A 1 311 ? 25.388 7.109 5.136 1.00 87.56 311 GLU A O 1
ATOM 2283 N N . ARG A 1 312 ? 26.210 6.124 6.979 1.00 83.94 312 ARG A N 1
ATOM 2284 C CA . ARG A 1 312 ? 27.394 6.981 7.130 1.00 83.94 312 ARG A CA 1
ATOM 2285 C C . ARG A 1 312 ? 28.661 6.394 6.506 1.00 83.94 312 ARG A C 1
ATOM 2287 O O . ARG A 1 312 ? 29.729 6.997 6.613 1.00 83.94 312 ARG A O 1
ATOM 2294 N N . SER A 1 313 ? 28.564 5.214 5.901 1.00 84.31 313 SER A N 1
ATOM 2295 C CA . SER A 1 313 ? 29.675 4.562 5.212 1.00 84.31 313 SER A CA 1
ATOM 2296 C C . SER A 1 313 ? 29.831 5.096 3.781 1.00 84.31 313 SER A C 1
ATOM 2298 O O . SER A 1 313 ? 29.052 5.924 3.315 1.00 84.31 313 SER A O 1
ATOM 2300 N N . ASN A 1 314 ? 30.844 4.623 3.052 1.00 85.38 314 ASN A N 1
ATOM 2301 C CA . ASN A 1 314 ? 31.138 5.066 1.682 1.00 85.38 314 ASN A CA 1
ATOM 2302 C C . ASN A 1 314 ? 30.196 4.439 0.626 1.00 85.38 314 ASN A C 1
ATOM 2304 O O . ASN A 1 314 ? 30.641 3.986 -0.437 1.00 85.38 314 ASN A O 1
ATOM 2308 N N . LEU A 1 315 ? 28.897 4.365 0.931 1.00 90.69 315 LEU A N 1
ATOM 2309 C CA . LEU A 1 315 ? 27.877 3.948 -0.024 1.00 90.69 315 LEU A CA 1
ATOM 2310 C C . LEU A 1 315 ? 27.753 4.986 -1.158 1.00 90.69 315 LEU A C 1
ATOM 2312 O O . LEU A 1 315 ? 27.984 6.178 -0.947 1.00 90.69 315 LEU A O 1
ATOM 2316 N N . PRO A 1 316 ? 27.395 4.568 -2.385 1.00 87.31 316 PRO A N 1
ATOM 2317 C CA . PRO A 1 316 ? 27.071 5.503 -3.460 1.00 87.31 316 PRO A CA 1
ATOM 2318 C C . PRO A 1 316 ? 25.945 6.464 -3.049 1.00 87.31 316 PRO A C 1
ATOM 2320 O O . PRO A 1 316 ? 24.997 6.041 -2.401 1.00 87.31 316 PRO A O 1
ATOM 2323 N N . ALA A 1 317 ? 25.989 7.723 -3.499 1.00 79.25 317 ALA A N 1
ATOM 2324 C CA . ALA A 1 317 ? 25.018 8.756 -3.100 1.00 79.25 317 ALA A CA 1
ATOM 2325 C C . ALA A 1 317 ? 23.544 8.412 -3.410 1.00 79.25 317 ALA A C 1
ATOM 2327 O O . ALA A 1 317 ? 22.640 8.908 -2.747 1.00 79.25 317 ALA A O 1
ATOM 2328 N N . ALA A 1 318 ? 23.290 7.564 -4.411 1.00 80.50 318 ALA A N 1
ATOM 2329 C CA . ALA A 1 318 ? 21.947 7.099 -4.763 1.00 80.50 318 ALA A CA 1
ATOM 2330 C C . ALA A 1 318 ? 21.457 5.910 -3.910 1.00 80.50 318 ALA A C 1
ATOM 2332 O O . ALA A 1 318 ? 20.313 5.483 -4.070 1.00 80.50 318 ALA A O 1
ATOM 2333 N N . ALA A 1 319 ? 22.311 5.347 -3.048 1.00 91.38 319 ALA A N 1
ATOM 2334 C CA . ALA A 1 319 ? 21.966 4.216 -2.203 1.00 91.38 319 ALA A CA 1
ATOM 2335 C C . ALA A 1 319 ? 21.184 4.662 -0.964 1.00 91.38 319 ALA A C 1
ATOM 2337 O O . ALA A 1 319 ? 21.501 5.665 -0.332 1.00 91.38 319 ALA A O 1
ATOM 2338 N N . ARG A 1 320 ? 20.169 3.881 -0.603 1.00 93.69 320 ARG A N 1
ATOM 2339 C CA . ARG A 1 320 ? 19.333 4.077 0.582 1.00 93.69 320 ARG A CA 1
ATOM 2340 C C . ARG A 1 320 ? 19.367 2.817 1.425 1.00 93.69 320 ARG A C 1
ATOM 2342 O O . ARG A 1 320 ? 19.231 1.719 0.885 1.00 93.69 320 ARG A O 1
ATOM 2349 N N . VAL A 1 321 ? 19.532 2.972 2.731 1.00 95.00 321 VAL A N 1
ATOM 2350 C CA . VAL A 1 321 ? 19.438 1.870 3.689 1.00 95.00 321 VAL A CA 1
ATOM 2351 C C . VAL A 1 321 ? 18.023 1.866 4.261 1.00 95.00 321 VAL A C 1
ATOM 2353 O O . VAL A 1 321 ? 17.440 2.914 4.514 1.00 95.00 321 VAL A O 1
ATOM 2356 N N . SER A 1 322 ? 17.435 0.686 4.420 1.00 93.88 322 SER A N 1
ATOM 2357 C CA . SER A 1 322 ? 16.155 0.513 5.105 1.00 93.88 322 SER A CA 1
ATOM 2358 C C . SER A 1 322 ? 16.223 -0.715 5.997 1.00 93.88 322 SER A C 1
ATOM 2360 O O . SER A 1 322 ? 16.845 -1.713 5.630 1.00 93.88 322 SER A O 1
ATOM 2362 N N . LEU A 1 323 ? 15.588 -0.640 7.164 1.00 92.38 323 LEU A N 1
ATOM 2363 C CA . LEU A 1 323 ? 15.472 -1.738 8.114 1.00 92.38 323 LEU A CA 1
ATOM 2364 C C . LEU A 1 323 ? 14.000 -1.948 8.464 1.00 92.38 323 LEU A C 1
ATOM 2366 O O . LEU A 1 323 ? 13.330 -1.038 8.944 1.00 92.38 323 LEU A O 1
ATOM 2370 N N . GLN A 1 324 ? 13.519 -3.169 8.256 1.00 91.44 324 GLN A N 1
ATOM 2371 C CA . GLN A 1 324 ? 12.186 -3.615 8.646 1.00 91.44 324 GLN A CA 1
ATOM 2372 C C . GLN A 1 324 ? 12.320 -4.689 9.727 1.00 91.44 324 GLN A C 1
ATOM 2374 O O . GLN A 1 324 ? 12.742 -5.805 9.435 1.00 91.44 324 GLN A O 1
ATOM 2379 N N . THR A 1 325 ? 11.980 -4.365 10.975 1.00 88.00 325 THR A N 1
ATOM 2380 C CA . THR A 1 325 ? 12.011 -5.321 12.096 1.00 88.00 325 THR A CA 1
ATOM 2381 C C . THR A 1 325 ? 10.649 -5.986 12.268 1.00 88.00 325 THR A C 1
ATOM 2383 O O . THR A 1 325 ? 9.693 -5.356 12.729 1.00 88.00 325 THR A O 1
ATOM 2386 N N . LEU A 1 326 ? 10.567 -7.269 11.928 1.00 87.88 326 LEU A N 1
ATOM 2387 C CA . LEU A 1 326 ? 9.370 -8.103 12.055 1.00 87.88 326 LEU A CA 1
ATOM 2388 C C . LEU A 1 326 ? 9.404 -8.901 13.363 1.00 87.88 326 LEU A C 1
ATOM 2390 O O . LEU A 1 326 ? 10.393 -8.864 14.102 1.00 87.88 326 LEU A O 1
ATOM 2394 N N . ARG A 1 327 ? 8.326 -9.627 13.662 1.00 85.06 327 ARG A N 1
ATOM 2395 C CA . ARG A 1 327 ? 8.222 -10.499 14.842 1.00 85.06 327 ARG A CA 1
ATOM 2396 C C . ARG A 1 327 ? 9.383 -11.496 14.913 1.00 85.06 327 ARG A C 1
ATOM 2398 O O . ARG A 1 327 ? 10.133 -11.475 15.891 1.00 85.06 327 ARG A O 1
ATOM 2405 N N . ASP A 1 328 ? 9.566 -12.290 13.856 1.00 84.56 328 ASP A N 1
ATOM 2406 C CA . ASP A 1 328 ? 10.482 -13.445 13.864 1.00 84.56 328 ASP A CA 1
ATOM 2407 C C . ASP A 1 328 ? 11.829 -13.166 13.175 1.00 84.56 328 ASP A C 1
ATOM 2409 O O . ASP A 1 328 ? 12.815 -13.858 13.420 1.00 84.56 328 ASP A O 1
ATOM 2413 N N . ALA A 1 329 ? 11.908 -12.118 12.351 1.00 89.69 329 ALA A N 1
ATOM 2414 C CA . ALA A 1 329 ? 13.114 -11.743 11.612 1.00 89.69 329 ALA A CA 1
ATOM 2415 C C . ALA A 1 329 ? 13.204 -10.226 11.390 1.00 89.69 329 ALA A C 1
ATOM 2417 O O . ALA A 1 329 ? 12.251 -9.495 11.630 1.00 89.69 329 ALA A O 1
ATOM 2418 N N . SER A 1 330 ? 14.331 -9.746 10.877 1.00 90.50 330 SER A N 1
ATOM 2419 C CA . SER A 1 330 ? 14.448 -8.397 10.313 1.00 90.50 330 SER A CA 1
ATOM 2420 C C . SER A 1 330 ? 14.912 -8.468 8.865 1.00 90.50 330 SER A C 1
ATOM 2422 O O . SER A 1 330 ? 15.634 -9.391 8.501 1.00 90.50 330 SER A O 1
ATOM 2424 N N . LEU A 1 331 ? 14.537 -7.491 8.044 1.00 93.38 331 LEU A N 1
ATOM 2425 C CA . LEU A 1 331 ? 15.068 -7.321 6.696 1.00 93.38 331 LEU A CA 1
ATOM 2426 C C . LEU A 1 331 ? 15.794 -5.982 6.610 1.00 93.38 331 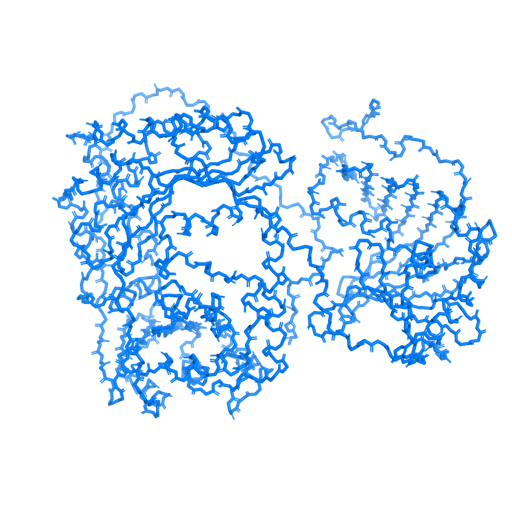LEU A C 1
ATOM 2428 O O . LEU A 1 331 ? 15.163 -4.929 6.696 1.00 93.38 331 LEU A O 1
ATOM 2432 N N . LEU A 1 332 ? 17.113 -6.027 6.433 1.00 95.50 332 LEU A N 1
ATOM 2433 C CA . LEU A 1 332 ? 17.905 -4.855 6.075 1.00 95.50 332 LEU A CA 1
ATOM 2434 C C . LEU A 1 332 ? 18.125 -4.861 4.568 1.00 95.50 332 LEU A C 1
ATOM 2436 O O . LEU A 1 332 ? 18.626 -5.843 4.020 1.00 95.50 332 LEU A O 1
ATOM 2440 N N . THR A 1 333 ? 17.781 -3.762 3.904 1.00 96.38 333 THR A N 1
ATOM 2441 C CA . THR A 1 333 ? 17.990 -3.594 2.466 1.00 96.38 333 THR A CA 1
ATOM 2442 C C . THR A 1 333 ? 18.855 -2.381 2.170 1.00 96.38 333 THR A C 1
ATOM 2444 O O . THR A 1 333 ? 18.584 -1.298 2.686 1.00 96.38 333 THR A O 1
ATOM 2447 N N . VAL A 1 334 ? 19.827 -2.536 1.273 1.00 97.25 334 VAL A N 1
ATOM 2448 C CA . VAL A 1 334 ? 20.488 -1.414 0.598 1.00 97.25 334 VAL A CA 1
ATOM 2449 C C . VAL A 1 334 ? 19.952 -1.340 -0.828 1.00 97.25 334 VAL A C 1
ATOM 2451 O O . VAL A 1 334 ? 20.101 -2.283 -1.609 1.00 97.25 334 VAL A O 1
ATOM 2454 N N . ALA A 1 335 ? 19.288 -0.235 -1.148 1.00 96.88 335 ALA A N 1
ATOM 2455 C CA . ALA A 1 335 ? 18.541 -0.027 -2.380 1.00 96.88 335 ALA A CA 1
ATOM 2456 C C . ALA A 1 335 ? 19.160 1.089 -3.220 1.00 96.88 335 ALA A C 1
ATOM 2458 O O . ALA A 1 335 ? 19.511 2.129 -2.675 1.00 96.88 335 ALA A O 1
ATOM 2459 N N . PHE A 1 336 ? 19.256 0.912 -4.535 1.00 95.12 336 PHE A N 1
ATOM 2460 C CA . PHE A 1 336 ? 19.632 1.989 -5.453 1.00 95.12 336 PHE A CA 1
ATOM 2461 C C . PHE A 1 336 ? 19.067 1.751 -6.855 1.00 95.12 336 PHE A C 1
ATOM 2463 O O . PHE A 1 336 ? 18.814 0.612 -7.250 1.00 95.12 336 PHE A O 1
ATOM 2470 N N . GLY A 1 337 ? 18.938 2.836 -7.615 1.00 93.25 337 GLY A N 1
ATOM 2471 C CA . GLY A 1 337 ? 18.686 2.811 -9.053 1.00 93.25 337 GLY A CA 1
ATOM 2472 C C . GLY A 1 337 ? 19.924 3.262 -9.825 1.00 93.25 337 GLY A C 1
ATOM 2473 O O . GLY A 1 337 ? 20.673 4.120 -9.351 1.00 93.25 337 GLY A O 1
ATOM 2474 N N . ALA A 1 338 ? 20.160 2.687 -11.003 1.00 90.12 338 ALA A N 1
ATOM 2475 C CA . ALA A 1 338 ? 21.263 3.082 -11.876 1.00 90.12 338 ALA A CA 1
ATOM 2476 C C . ALA A 1 338 ? 20.935 2.838 -13.361 1.00 90.12 338 ALA A C 1
ATOM 2478 O O . ALA A 1 338 ? 20.097 1.983 -13.671 1.00 90.12 338 ALA A O 1
ATOM 2479 N N . PRO A 1 339 ? 21.635 3.508 -14.300 1.00 91.12 339 PRO A N 1
ATOM 2480 C CA . PRO A 1 339 ? 21.635 3.090 -15.698 1.00 91.12 339 PRO A CA 1
ATOM 2481 C C . PRO A 1 339 ? 22.037 1.617 -15.799 1.00 91.12 339 PRO A C 1
ATOM 2483 O O . PRO A 1 339 ? 22.980 1.194 -15.126 1.00 91.12 339 PRO A O 1
ATOM 2486 N N . THR A 1 340 ? 21.353 0.846 -16.645 1.00 91.38 340 THR A N 1
ATOM 2487 C CA . THR A 1 340 ? 21.508 -0.618 -16.731 1.00 91.38 340 THR A CA 1
ATOM 2488 C C . THR A 1 340 ? 22.972 -1.054 -16.885 1.00 91.38 340 THR A C 1
ATOM 2490 O O . THR A 1 340 ? 23.417 -1.976 -16.206 1.00 91.38 340 THR A O 1
ATOM 2493 N N . ASP A 1 341 ? 23.775 -0.346 -17.681 1.00 89.44 341 ASP A N 1
ATOM 2494 C CA . ASP A 1 341 ? 25.194 -0.682 -17.871 1.00 89.44 341 ASP A CA 1
ATOM 2495 C C . ASP A 1 341 ? 26.070 -0.449 -16.634 1.00 89.44 341 ASP A C 1
ATOM 2497 O O . ASP A 1 341 ? 27.117 -1.076 -16.483 1.00 89.44 341 ASP A O 1
ATOM 2501 N N . SER A 1 342 ? 25.639 0.428 -15.727 1.00 91.00 342 SER A N 1
ATOM 2502 C CA . SER A 1 342 ? 26.351 0.739 -14.485 1.00 91.00 342 SER A CA 1
ATOM 2503 C C . SER A 1 342 ? 26.001 -0.218 -13.342 1.00 91.00 342 SER A C 1
ATOM 2505 O O . SER A 1 342 ? 26.736 -0.269 -12.354 1.00 91.00 342 SER A O 1
ATOM 2507 N N . VAL A 1 343 ? 24.923 -1.002 -13.464 1.00 94.31 343 VAL A N 1
ATOM 2508 C CA . VAL A 1 343 ? 24.432 -1.903 -12.406 1.00 94.31 343 VAL A CA 1
ATOM 2509 C C . VAL A 1 343 ? 25.525 -2.828 -11.858 1.00 94.31 343 VAL A C 1
ATOM 2511 O O . VAL A 1 343 ? 25.712 -2.829 -10.642 1.00 94.31 343 VAL A O 1
ATOM 2514 N N . PRO A 1 344 ? 26.313 -3.568 -12.666 1.00 92.25 344 PRO A N 1
ATOM 2515 C CA . PRO A 1 344 ? 27.317 -4.484 -12.119 1.00 92.25 344 PRO A CA 1
ATOM 2516 C C . PRO A 1 344 ? 28.388 -3.771 -11.282 1.00 92.25 344 PRO A C 1
ATOM 2518 O O . PRO A 1 344 ? 28.779 -4.259 -10.219 1.00 92.25 344 PRO A O 1
ATOM 2521 N N . ALA A 1 345 ? 28.843 -2.601 -11.741 1.00 92.12 345 ALA A N 1
ATOM 2522 C CA . ALA A 1 345 ? 29.868 -1.814 -11.064 1.00 92.12 345 ALA A CA 1
ATOM 2523 C C . ALA A 1 345 ? 29.345 -1.198 -9.758 1.00 92.12 345 ALA A C 1
ATOM 2525 O O . ALA A 1 345 ? 30.015 -1.282 -8.726 1.00 92.12 345 ALA A O 1
ATOM 2526 N N . VAL A 1 346 ? 28.134 -0.627 -9.776 1.00 93.81 346 VAL A N 1
ATOM 2527 C CA . VAL A 1 346 ? 27.519 -0.026 -8.584 1.00 93.81 346 VAL A CA 1
ATOM 2528 C C . VAL A 1 346 ? 27.169 -1.103 -7.555 1.00 93.81 346 VAL A C 1
ATOM 2530 O O . VAL A 1 346 ? 27.501 -0.935 -6.383 1.00 93.81 346 VAL A O 1
ATOM 2533 N N . THR A 1 347 ? 26.613 -2.249 -7.970 1.00 94.62 347 THR A N 1
ATOM 2534 C CA . THR A 1 347 ? 26.337 -3.382 -7.066 1.00 94.62 347 THR A CA 1
ATOM 2535 C C . THR A 1 347 ? 27.612 -3.876 -6.391 1.00 94.62 347 THR A C 1
ATOM 2537 O O . THR A 1 347 ? 27.610 -4.117 -5.183 1.00 94.62 347 THR A O 1
ATOM 2540 N N . ARG A 1 348 ? 28.718 -4.000 -7.139 1.00 92.25 348 ARG A N 1
ATOM 2541 C CA . ARG A 1 348 ? 30.017 -4.384 -6.571 1.00 92.25 348 ARG A CA 1
ATOM 2542 C C . ARG A 1 348 ? 30.489 -3.365 -5.536 1.00 92.25 348 ARG A C 1
ATOM 2544 O O . ARG A 1 348 ? 30.790 -3.754 -4.416 1.00 92.25 348 ARG A O 1
ATOM 2551 N N . ARG A 1 349 ? 30.440 -2.069 -5.861 1.00 92.62 349 ARG A N 1
ATOM 2552 C CA . ARG A 1 349 ? 30.819 -0.994 -4.932 1.00 92.62 349 ARG A CA 1
ATOM 2553 C C . ARG A 1 349 ? 29.985 -1.006 -3.649 1.00 92.62 349 ARG A C 1
ATOM 2555 O O . ARG A 1 349 ? 30.542 -0.817 -2.573 1.00 92.62 349 ARG A O 1
ATOM 2562 N N . VAL A 1 350 ? 28.675 -1.246 -3.743 1.00 94.94 350 VAL A N 1
ATOM 2563 C CA . VAL A 1 350 ? 27.803 -1.376 -2.563 1.00 94.94 350 VAL A CA 1
ATOM 2564 C C . VAL A 1 350 ? 28.193 -2.595 -1.728 1.00 94.94 350 VAL A C 1
ATOM 2566 O O . VAL A 1 350 ? 28.353 -2.468 -0.517 1.00 94.94 350 VAL A O 1
ATOM 2569 N N . ARG A 1 351 ? 28.401 -3.764 -2.350 1.00 92.69 351 ARG A N 1
ATOM 2570 C CA . ARG A 1 351 ? 28.847 -4.976 -1.637 1.00 92.69 351 ARG A CA 1
ATOM 2571 C C . ARG A 1 351 ? 30.187 -4.776 -0.943 1.00 92.69 351 ARG A C 1
ATOM 2573 O O . ARG A 1 351 ? 30.335 -5.194 0.202 1.00 92.69 351 ARG A O 1
ATOM 2580 N N . ASP A 1 352 ? 31.133 -4.140 -1.621 1.00 91.88 352 ASP A N 1
ATOM 2581 C CA . ASP A 1 352 ? 32.462 -3.870 -1.083 1.00 91.88 352 ASP A CA 1
ATOM 2582 C C . ASP A 1 352 ? 32.386 -2.884 0.086 1.00 91.88 352 ASP A C 1
ATOM 2584 O O . ASP A 1 352 ? 33.029 -3.113 1.106 1.00 91.88 352 ASP A O 1
ATOM 2588 N N . ALA A 1 353 ? 31.549 -1.844 -0.004 1.00 94.19 353 ALA A N 1
ATOM 2589 C CA . ALA A 1 353 ? 31.321 -0.901 1.091 1.00 94.19 353 ALA A CA 1
ATOM 2590 C C . ALA A 1 353 ? 30.683 -1.575 2.320 1.00 94.19 353 ALA A C 1
ATOM 2592 O O . ALA A 1 353 ? 31.161 -1.381 3.437 1.00 94.19 353 ALA A O 1
ATOM 2593 N N . VAL A 1 354 ? 29.658 -2.415 2.124 1.00 95.19 354 VAL A N 1
ATOM 2594 C CA . VAL A 1 354 ? 29.018 -3.165 3.221 1.00 95.19 354 VAL A CA 1
ATOM 2595 C C . VAL A 1 354 ? 29.997 -4.162 3.847 1.00 95.19 354 VAL A C 1
ATOM 2597 O O . VAL A 1 354 ? 30.092 -4.245 5.069 1.00 95.19 354 VAL A O 1
ATOM 2600 N N . ARG A 1 355 ? 30.781 -4.881 3.032 1.00 93.19 355 ARG A N 1
ATOM 2601 C CA . ARG A 1 355 ? 31.816 -5.800 3.526 1.00 93.19 355 ARG A CA 1
ATOM 2602 C C . ARG A 1 355 ? 32.913 -5.056 4.282 1.00 93.19 355 ARG A C 1
ATOM 2604 O O . ARG A 1 355 ? 33.323 -5.512 5.342 1.00 93.19 355 ARG A O 1
ATOM 2611 N N . ALA A 1 356 ? 33.372 -3.916 3.769 1.00 93.69 356 ALA A N 1
ATOM 2612 C CA . ALA A 1 356 ? 34.368 -3.088 4.437 1.00 93.69 356 ALA A CA 1
ATOM 2613 C C . ALA A 1 356 ? 33.862 -2.602 5.800 1.00 93.69 356 ALA A C 1
ATOM 2615 O O . ALA A 1 356 ? 34.606 -2.688 6.772 1.00 93.69 356 ALA A O 1
ATOM 2616 N N . PHE A 1 357 ? 32.596 -2.179 5.885 1.00 94.12 357 PHE A N 1
ATOM 2617 C CA . PHE A 1 357 ? 31.944 -1.842 7.150 1.00 94.12 357 PHE A CA 1
ATOM 2618 C C . PHE A 1 357 ? 31.867 -3.045 8.103 1.00 94.12 357 PHE A C 1
ATOM 2620 O O . PHE A 1 357 ? 32.163 -2.904 9.285 1.00 94.12 357 PHE A O 1
ATOM 2627 N N . ALA A 1 358 ? 31.525 -4.234 7.599 1.00 93.88 358 ALA A N 1
ATOM 2628 C CA . ALA A 1 358 ? 31.454 -5.450 8.408 1.00 93.88 358 ALA A CA 1
ATOM 2629 C C . ALA A 1 358 ? 32.829 -5.891 8.953 1.00 93.88 358 ALA A C 1
ATOM 2631 O O . ALA A 1 358 ? 32.922 -6.342 10.091 1.00 93.88 358 ALA A O 1
ATOM 2632 N N . SER A 1 359 ? 33.895 -5.764 8.153 1.00 93.75 359 SER A N 1
ATOM 2633 C CA . SER A 1 359 ? 35.262 -6.154 8.536 1.00 93.75 359 SER A CA 1
ATOM 2634 C C . SER A 1 359 ? 35.990 -5.103 9.374 1.00 93.75 359 SER A C 1
ATOM 2636 O O . SER A 1 359 ? 36.810 -5.457 10.215 1.00 93.75 359 SER A O 1
ATOM 2638 N N . HIS A 1 360 ? 35.701 -3.823 9.147 1.00 91.50 360 HIS A N 1
ATOM 2639 C CA . HIS A 1 360 ? 36.301 -2.695 9.857 1.00 91.50 360 HIS A CA 1
ATOM 2640 C C . HIS A 1 360 ? 35.192 -1.798 10.422 1.00 91.50 360 HIS A C 1
ATOM 2642 O O . HIS A 1 360 ? 35.018 -0.663 9.962 1.00 91.50 360 HIS A O 1
ATOM 2648 N N . PRO A 1 361 ? 34.405 -2.301 11.391 1.00 88.69 361 PRO A N 1
ATOM 2649 C CA . PRO A 1 361 ? 33.342 -1.516 11.996 1.00 88.69 361 PRO A CA 1
ATOM 2650 C C . PRO A 1 361 ? 33.918 -0.292 12.721 1.00 88.69 361 PRO A C 1
ATOM 2652 O O . PRO A 1 361 ? 35.071 -0.314 13.168 1.00 88.69 361 PRO A O 1
ATOM 2655 N N . PRO A 1 362 ? 33.126 0.781 12.884 1.00 85.88 362 PRO A N 1
ATOM 2656 C CA . PRO A 1 362 ? 33.547 1.918 13.688 1.00 85.88 362 PRO A CA 1
ATOM 2657 C C . PRO A 1 362 ? 33.909 1.458 15.105 1.00 85.88 362 PRO A C 1
ATOM 2659 O O . PRO A 1 362 ? 33.187 0.676 15.722 1.00 85.88 362 PRO A O 1
ATOM 2662 N N . ALA A 1 363 ? 35.021 1.975 15.624 1.00 86.62 363 ALA A N 1
ATOM 2663 C CA . ALA A 1 363 ? 35.529 1.685 16.961 1.00 86.62 363 ALA A CA 1
ATOM 2664 C C . ALA A 1 363 ? 35.823 2.985 17.727 1.00 86.62 363 ALA A C 1
ATOM 2666 O O . ALA A 1 363 ? 35.899 4.070 17.138 1.00 86.62 363 ALA A O 1
ATOM 2667 N N . GLY A 1 364 ? 35.973 2.883 19.050 1.00 87.12 364 GLY A N 1
ATOM 2668 C CA . GLY A 1 364 ? 36.287 4.019 19.920 1.00 87.12 364 GLY A CA 1
ATOM 2669 C C . GLY A 1 364 ? 35.332 5.201 19.716 1.00 87.12 364 GLY A C 1
ATOM 2670 O O . GLY A 1 364 ? 34.112 5.035 19.697 1.00 87.12 364 GLY A O 1
ATOM 2671 N N . ALA A 1 365 ? 35.885 6.399 19.508 1.00 85.62 365 ALA A N 1
ATOM 2672 C CA . ALA A 1 365 ? 35.106 7.634 19.398 1.00 85.62 365 ALA A CA 1
ATOM 2673 C C . ALA A 1 365 ? 34.098 7.635 18.228 1.00 85.62 365 ALA A C 1
ATOM 2675 O O . ALA A 1 365 ? 33.045 8.267 18.324 1.00 85.62 365 ALA A O 1
ATOM 2676 N N . ALA A 1 366 ? 34.394 6.919 17.135 1.00 84.62 366 ALA A N 1
ATOM 2677 C CA . ALA A 1 366 ? 33.493 6.812 15.988 1.00 84.62 366 ALA A CA 1
ATOM 2678 C C . ALA A 1 366 ? 32.240 5.988 16.327 1.00 84.62 366 ALA A C 1
ATOM 2680 O O . ALA A 1 366 ? 31.130 6.380 15.963 1.00 84.62 366 ALA A O 1
ATOM 2681 N N . LEU A 1 367 ? 32.407 4.890 17.075 1.00 85.31 367 LEU A N 1
ATOM 2682 C CA . LEU A 1 367 ? 31.289 4.078 17.557 1.00 85.31 367 LEU A CA 1
ATOM 2683 C C . LEU A 1 367 ? 30.426 4.861 18.551 1.00 85.31 367 LEU A C 1
ATOM 2685 O O . LEU A 1 367 ? 29.204 4.850 18.442 1.00 85.31 367 LEU A O 1
ATOM 2689 N N . GLU A 1 368 ? 31.052 5.605 19.462 1.00 84.19 368 GLU A N 1
ATOM 2690 C CA . GLU A 1 368 ? 30.338 6.474 20.405 1.00 84.19 368 GLU A CA 1
ATOM 2691 C C . GLU A 1 368 ? 29.589 7.616 19.702 1.00 84.19 368 GLU A C 1
ATOM 2693 O O . GLU A 1 368 ? 28.476 7.980 20.083 1.00 84.19 368 GLU A O 1
ATOM 2698 N N . GLY A 1 369 ? 30.159 8.183 18.634 1.00 83.62 369 GLY A N 1
ATOM 2699 C CA . GLY A 1 369 ? 29.463 9.144 17.776 1.00 83.62 369 GLY A CA 1
ATOM 2700 C C . GLY A 1 369 ? 28.237 8.540 17.086 1.00 83.62 369 GLY A C 1
ATOM 2701 O O . GLY A 1 369 ? 27.182 9.174 17.040 1.00 83.62 369 GLY A O 1
ATOM 2702 N N . LEU A 1 370 ? 28.354 7.305 16.594 1.00 84.25 370 LEU A N 1
ATOM 2703 C CA . LEU A 1 370 ? 27.252 6.582 15.964 1.00 84.25 370 LEU A CA 1
ATOM 2704 C C . LEU A 1 370 ? 26.142 6.240 16.968 1.00 84.25 370 LEU A C 1
ATOM 2706 O O . LEU A 1 370 ? 24.970 6.465 16.676 1.00 84.25 370 LEU A O 1
ATOM 2710 N N . ARG A 1 371 ? 26.505 5.764 18.166 1.00 84.38 371 ARG A N 1
ATOM 2711 C CA . ARG A 1 371 ? 25.564 5.481 19.262 1.00 84.38 371 ARG A CA 1
ATOM 2712 C C . ARG A 1 371 ? 24.793 6.726 19.673 1.00 84.38 371 ARG A C 1
ATOM 2714 O O . ARG A 1 371 ? 23.571 6.675 19.748 1.00 84.38 371 ARG A O 1
ATOM 2721 N N . ARG A 1 372 ? 25.482 7.858 19.864 1.00 81.31 372 ARG A N 1
ATOM 2722 C CA . ARG A 1 372 ? 24.832 9.143 20.166 1.00 81.31 372 ARG A CA 1
ATOM 2723 C C . ARG A 1 372 ? 23.851 9.552 19.077 1.00 81.31 372 ARG A C 1
ATOM 2725 O O . ARG A 1 372 ? 22.737 9.941 19.396 1.00 81.31 372 ARG A O 1
ATOM 2732 N N . HIS A 1 373 ? 24.237 9.423 17.811 1.00 81.25 373 HIS A N 1
ATOM 2733 C CA . HIS A 1 373 ? 23.353 9.747 16.696 1.00 81.25 373 HIS A CA 1
ATOM 2734 C C . HIS A 1 373 ? 22.105 8.849 16.667 1.00 81.25 373 HIS A C 1
ATOM 2736 O O . HIS A 1 373 ? 20.987 9.354 16.590 1.00 81.25 373 HIS A O 1
ATOM 2742 N N . ALA A 1 374 ? 22.279 7.531 16.806 1.00 79.88 374 ALA A N 1
ATOM 2743 C CA . ALA A 1 374 ? 21.165 6.586 16.866 1.00 79.88 374 ALA A CA 1
ATOM 2744 C C . ALA A 1 374 ? 20.247 6.857 18.072 1.00 79.88 374 ALA A C 1
ATOM 2746 O O . ALA A 1 374 ? 19.026 6.841 17.937 1.00 79.88 374 ALA A O 1
ATOM 2747 N N . ALA A 1 375 ? 20.823 7.164 19.237 1.00 81.12 375 ALA A N 1
ATOM 2748 C CA . ALA A 1 375 ? 20.077 7.515 20.441 1.00 81.12 375 ALA A CA 1
ATOM 2749 C C . ALA A 1 375 ? 19.320 8.846 20.301 1.00 81.12 375 ALA A C 1
ATOM 2751 O O . ALA A 1 375 ? 18.206 8.952 20.797 1.00 81.12 375 ALA A O 1
ATOM 2752 N N . GLN A 1 376 ? 19.881 9.841 19.607 1.00 80.94 376 GLN A N 1
ATOM 2753 C CA . GLN A 1 376 ? 19.201 11.110 19.315 1.00 80.94 376 GLN A CA 1
ATOM 2754 C C . GLN A 1 376 ? 18.038 10.933 18.332 1.00 80.94 376 GLN A C 1
ATOM 2756 O O . GLN A 1 376 ? 17.013 11.588 18.481 1.00 80.94 376 GLN A O 1
ATOM 2761 N N . GLY A 1 377 ? 18.183 10.046 17.342 1.00 79.94 377 GLY A N 1
ATOM 2762 C CA . GLY A 1 377 ? 17.131 9.762 16.365 1.00 79.94 377 GLY A CA 1
ATOM 2763 C C . GLY A 1 377 ? 16.004 8.875 16.899 1.00 79.94 377 GLY A C 1
ATOM 2764 O O . GLY A 1 377 ? 14.880 8.971 16.416 1.00 79.94 377 GLY A O 1
ATOM 2765 N N . PHE A 1 378 ? 16.275 8.027 17.898 1.00 82.00 378 PHE A N 1
ATOM 2766 C CA . PHE A 1 378 ? 15.318 7.034 18.405 1.00 82.00 378 PHE A CA 1
ATOM 2767 C C . PHE A 1 378 ? 13.980 7.620 18.902 1.00 82.00 378 PHE A C 1
ATOM 2769 O O . PHE A 1 378 ? 12.946 7.028 18.596 1.00 82.00 378 PHE A O 1
ATOM 2776 N N . PRO A 1 379 ? 13.938 8.751 19.638 1.00 82.81 379 PRO A N 1
ATOM 2777 C CA . PRO A 1 379 ? 12.682 9.309 20.134 1.00 82.81 379 PRO A CA 1
ATOM 2778 C C . PRO A 1 379 ? 11.867 10.057 19.075 1.00 82.81 379 PRO A C 1
ATOM 2780 O O . PRO A 1 379 ? 10.670 10.225 19.281 1.00 82.81 379 PRO A O 1
ATOM 2783 N N . LEU A 1 380 ? 12.473 10.496 17.961 1.00 84.75 380 LEU A N 1
ATOM 2784 C CA . LEU A 1 380 ? 11.811 11.366 16.973 1.00 84.75 380 LEU A CA 1
ATOM 2785 C C . LEU A 1 380 ? 10.536 10.736 16.375 1.00 84.75 380 LEU A C 1
ATOM 2787 O O . LEU A 1 380 ? 9.510 11.410 16.309 1.00 84.75 380 LEU A O 1
ATOM 2791 N N . PRO A 1 381 ? 10.508 9.438 16.003 1.00 82.25 381 PRO A N 1
ATOM 2792 C CA . PRO A 1 381 ? 9.274 8.806 15.536 1.00 82.25 381 PRO A CA 1
ATOM 2793 C C . PRO A 1 381 ? 8.217 8.614 16.637 1.00 82.25 381 PRO A C 1
ATOM 2795 O O . PRO A 1 381 ? 7.092 8.236 16.328 1.00 82.25 381 PRO A O 1
ATOM 2798 N N . LEU A 1 382 ? 8.566 8.829 17.912 1.00 86.69 382 LEU A N 1
ATOM 2799 C CA . LEU A 1 382 ? 7.746 8.540 19.097 1.00 86.69 382 LEU A CA 1
ATOM 2800 C C . LEU A 1 382 ? 7.246 9.808 19.801 1.00 86.69 382 LEU A C 1
ATOM 2802 O O . LEU A 1 382 ? 6.735 9.732 20.917 1.00 86.69 382 LEU A O 1
ATOM 2806 N N . GLU A 1 383 ? 7.390 10.974 19.166 1.00 84.38 383 GLU A N 1
ATOM 2807 C CA . GLU A 1 383 ? 7.026 12.272 19.748 1.00 84.38 383 GLU A CA 1
ATOM 2808 C C . GLU A 1 383 ? 5.528 12.405 20.046 1.00 84.38 383 GLU A C 1
ATOM 2810 O O . GLU A 1 383 ? 5.133 13.109 20.978 1.00 84.38 383 GLU A O 1
ATOM 2815 N N . THR A 1 384 ? 4.681 11.711 19.279 1.00 87.25 384 THR A N 1
ATOM 2816 C CA . THR A 1 384 ? 3.240 11.655 19.549 1.00 87.25 384 THR A CA 1
ATOM 2817 C C . THR A 1 384 ? 2.903 10.447 20.415 1.00 87.25 384 THR A C 1
ATOM 2819 O O . THR A 1 384 ? 3.437 9.353 20.219 1.00 87.25 384 THR A O 1
ATOM 2822 N N . LEU A 1 385 ? 1.952 10.619 21.339 1.00 86.94 385 LEU A N 1
ATOM 2823 C CA . LEU A 1 385 ? 1.493 9.516 22.184 1.00 86.94 385 LEU A CA 1
ATOM 2824 C C . LEU A 1 385 ? 0.927 8.358 21.356 1.00 86.94 385 LEU A C 1
ATOM 2826 O O . LEU A 1 385 ? 1.171 7.206 21.690 1.00 86.94 385 LEU A O 1
ATOM 2830 N N . GLY A 1 386 ? 0.236 8.667 20.258 1.00 84.88 386 GLY A N 1
ATOM 2831 C CA . GLY A 1 386 ? -0.264 7.682 19.304 1.00 84.88 386 GLY A CA 1
ATOM 2832 C C . GLY A 1 386 ? 0.833 6.838 18.668 1.00 84.88 386 GLY A C 1
ATOM 2833 O O . GLY A 1 386 ? 0.731 5.614 18.635 1.00 84.88 386 GLY A O 1
ATOM 2834 N N . ALA A 1 387 ? 1.916 7.470 18.205 1.00 86.25 387 ALA A N 1
ATOM 2835 C CA . ALA A 1 387 ? 3.045 6.752 17.615 1.00 86.25 387 ALA A CA 1
ATOM 2836 C C . ALA A 1 387 ? 3.782 5.889 18.649 1.00 86.25 387 ALA A C 1
ATOM 2838 O O . ALA A 1 387 ? 4.107 4.733 18.371 1.00 86.25 387 ALA A O 1
ATOM 2839 N N . TYR A 1 388 ? 3.981 6.413 19.862 1.00 90.88 388 TYR A N 1
ATOM 2840 C CA . TYR A 1 388 ? 4.536 5.635 20.966 1.00 90.88 388 TYR A CA 1
ATOM 2841 C C . TYR A 1 388 ? 3.641 4.438 21.326 1.00 90.88 388 TYR A C 1
ATOM 2843 O O . TYR A 1 388 ? 4.129 3.313 21.427 1.00 90.88 388 TYR A O 1
ATOM 2851 N N . ALA A 1 389 ? 2.331 4.658 21.451 1.00 91.69 389 ALA A N 1
ATOM 2852 C CA . ALA A 1 389 ? 1.337 3.626 21.725 1.00 91.69 389 ALA A CA 1
ATOM 2853 C C . ALA A 1 389 ? 1.320 2.545 20.630 1.00 91.69 389 ALA A C 1
ATOM 2855 O O . ALA A 1 389 ? 1.342 1.360 20.952 1.00 91.69 389 ALA A O 1
ATOM 2856 N N . SER A 1 390 ? 1.391 2.940 19.353 1.00 89.31 390 SER A N 1
ATOM 2857 C CA . SER A 1 390 ? 1.483 2.028 18.201 1.00 89.31 390 SER A CA 1
ATOM 2858 C C . SER A 1 390 ? 2.740 1.155 18.268 1.00 89.31 390 SER A C 1
ATOM 2860 O O . SER A 1 390 ? 2.694 -0.059 18.055 1.00 89.31 390 SER A O 1
ATOM 2862 N N . GLN A 1 391 ? 3.893 1.761 18.579 1.00 87.81 391 GLN A N 1
ATOM 2863 C CA . GLN A 1 391 ? 5.144 1.017 18.708 1.00 87.81 391 GLN A CA 1
ATOM 2864 C C . GLN A 1 391 ? 5.090 0.064 19.905 1.00 87.81 391 GLN A C 1
ATOM 2866 O O . GLN A 1 391 ? 5.480 -1.098 19.771 1.00 87.81 391 GLN A O 1
ATOM 2871 N N . TRP A 1 392 ? 4.575 0.530 21.047 1.00 92.19 392 TRP A N 1
ATOM 2872 C CA . TRP A 1 392 ? 4.414 -0.274 22.256 1.00 92.19 392 TRP A CA 1
ATOM 2873 C C . TRP A 1 392 ? 3.520 -1.480 21.982 1.00 92.19 392 TRP A C 1
ATOM 2875 O O . TRP A 1 392 ? 3.889 -2.609 22.301 1.00 92.19 392 TRP A O 1
ATOM 2885 N N . GLN A 1 393 ? 2.396 -1.254 21.306 1.00 92.06 393 GLN A N 1
ATOM 2886 C CA . GLN A 1 393 ? 1.441 -2.289 20.944 1.00 92.06 393 GLN A CA 1
ATOM 2887 C C . GLN A 1 393 ? 2.081 -3.351 20.056 1.00 92.06 393 GLN A C 1
ATOM 2889 O O . GLN A 1 393 ? 1.880 -4.537 20.277 1.00 92.06 393 GLN A O 1
ATOM 2894 N N . ALA A 1 394 ? 2.908 -2.954 19.088 1.00 87.25 394 ALA A N 1
ATOM 2895 C CA . ALA A 1 394 ? 3.605 -3.906 18.235 1.00 87.25 394 ALA A CA 1
ATOM 2896 C C . ALA A 1 394 ? 4.693 -4.712 18.986 1.00 87.25 394 ALA A C 1
ATOM 2898 O O . ALA A 1 394 ? 5.044 -5.809 18.552 1.00 87.25 394 ALA A O 1
ATOM 2899 N N . PHE A 1 395 ? 5.239 -4.200 20.098 1.00 86.31 395 PHE A N 1
ATOM 2900 C CA . PHE A 1 395 ? 6.082 -4.975 21.020 1.00 86.31 395 PHE A CA 1
ATOM 2901 C C . PHE A 1 395 ? 5.249 -5.945 21.869 1.00 86.31 395 PHE A C 1
ATOM 2903 O O . PHE A 1 395 ? 5.560 -7.135 21.890 1.00 86.31 395 PHE A O 1
ATOM 2910 N N . ASP A 1 396 ? 4.183 -5.471 22.519 1.00 88.75 396 ASP A N 1
ATOM 2911 C CA . ASP A 1 396 ? 3.285 -6.306 23.337 1.00 88.75 396 ASP A CA 1
ATOM 2912 C C . ASP A 1 396 ? 2.672 -7.440 22.494 1.00 88.75 396 ASP A C 1
ATOM 2914 O O . ASP A 1 396 ? 2.713 -8.602 22.893 1.00 88.75 396 ASP A O 1
ATOM 2918 N N . PHE A 1 397 ? 2.257 -7.144 21.258 1.00 86.00 397 PHE A N 1
ATOM 2919 C CA . PHE A 1 397 ? 1.747 -8.121 20.291 1.00 86.00 397 PHE A CA 1
ATOM 2920 C C . PHE A 1 397 ? 2.776 -9.201 19.914 1.00 86.00 397 PHE A C 1
ATOM 2922 O O . PHE A 1 397 ? 2.425 -10.351 19.651 1.00 86.00 397 PHE A O 1
ATOM 2929 N N . ALA A 1 398 ? 4.065 -8.850 19.915 1.00 80.25 398 ALA A N 1
ATOM 2930 C CA . ALA A 1 398 ? 5.168 -9.788 19.721 1.00 80.25 398 ALA A CA 1
ATOM 2931 C C . ALA A 1 398 ? 5.593 -10.507 21.023 1.00 80.25 398 ALA A C 1
ATOM 2933 O O . ALA A 1 398 ? 6.582 -11.238 21.013 1.00 80.25 398 ALA A O 1
ATOM 2934 N N . GLY A 1 399 ? 4.864 -10.323 22.132 1.00 82.69 399 GLY A N 1
ATOM 2935 C CA . GLY A 1 399 ? 5.091 -10.999 23.413 1.00 82.69 399 GLY A CA 1
ATOM 2936 C C . GLY A 1 399 ? 6.129 -10.337 24.323 1.00 82.69 399 GLY A C 1
ATOM 2937 O O . GLY A 1 399 ? 6.683 -10.999 25.200 1.00 82.69 399 GLY A O 1
ATOM 2938 N N . HIS A 1 400 ? 6.436 -9.054 24.116 1.00 82.44 400 HIS A N 1
ATOM 2939 C CA . HIS A 1 400 ? 7.444 -8.337 24.901 1.00 82.44 400 HIS A CA 1
ATOM 2940 C C . HIS A 1 400 ? 6.907 -7.745 26.207 1.00 82.44 400 HIS A C 1
ATOM 2942 O O . HIS A 1 400 ? 5.718 -7.444 26.307 1.00 82.44 400 HIS A O 1
ATOM 2948 N N . PRO A 1 401 ? 7.781 -7.508 27.208 1.00 83.31 401 PRO A N 1
ATOM 2949 C CA . PRO A 1 401 ? 7.386 -6.794 28.415 1.00 83.31 401 PRO A CA 1
ATOM 2950 C C . PRO A 1 401 ? 7.017 -5.334 28.108 1.00 83.31 401 PRO A C 1
ATOM 2952 O O . PRO A 1 401 ? 7.519 -4.728 27.162 1.00 83.31 401 PRO A O 1
ATOM 2955 N N . ALA A 1 402 ? 6.177 -4.739 28.959 1.00 83.62 402 ALA A N 1
ATOM 2956 C CA . ALA A 1 402 ? 5.649 -3.388 28.756 1.00 83.62 402 ALA A CA 1
ATOM 2957 C C . ALA A 1 402 ? 6.724 -2.280 28.713 1.00 83.62 402 ALA A C 1
ATOM 2959 O O . ALA A 1 402 ? 6.451 -1.189 28.221 1.00 83.62 402 ALA A O 1
ATOM 2960 N N . ASP A 1 403 ? 7.934 -2.545 29.210 1.00 85.19 403 ASP A N 1
ATOM 2961 C CA . ASP A 1 403 ? 9.082 -1.634 29.216 1.00 85.19 403 ASP A CA 1
ATOM 2962 C C . ASP A 1 403 ? 10.059 -1.875 28.043 1.00 85.19 403 ASP A C 1
ATOM 2964 O O . ASP A 1 403 ? 11.167 -1.336 28.038 1.00 85.19 403 ASP A O 1
ATOM 2968 N N . ALA A 1 404 ? 9.677 -2.666 27.032 1.00 83.75 404 ALA A N 1
ATOM 2969 C CA . ALA A 1 404 ? 10.567 -3.075 25.943 1.00 83.75 404 ALA A CA 1
ATOM 2970 C C . ALA A 1 404 ? 11.175 -1.912 25.147 1.00 83.75 404 ALA A C 1
ATOM 2972 O O . ALA A 1 404 ? 12.370 -1.948 24.856 1.00 83.75 404 ALA A O 1
ATOM 2973 N N . ILE A 1 405 ? 10.404 -0.857 24.855 1.00 85.88 405 ILE A N 1
ATOM 2974 C CA . ILE A 1 405 ? 10.921 0.343 24.170 1.00 85.88 405 ILE A CA 1
ATOM 2975 C C . ILE A 1 405 ? 12.005 1.011 25.020 1.00 85.88 405 ILE A C 1
ATOM 2977 O O . ILE A 1 405 ? 13.089 1.322 24.522 1.00 85.88 405 ILE A O 1
ATOM 2981 N N . ALA A 1 406 ? 11.750 1.170 26.323 1.00 84.56 406 ALA A N 1
ATOM 2982 C CA . ALA A 1 406 ? 12.721 1.738 27.248 1.00 84.56 406 ALA A CA 1
ATOM 2983 C C . ALA A 1 406 ? 13.984 0.869 27.323 1.00 84.56 406 ALA A C 1
ATOM 2985 O O . ALA A 1 406 ? 15.092 1.394 27.236 1.00 84.56 406 ALA A O 1
ATOM 2986 N N . ARG A 1 407 ? 13.847 -0.463 27.401 1.00 83.44 407 ARG A N 1
ATOM 2987 C CA . ARG A 1 407 ? 14.990 -1.393 27.372 1.00 83.44 407 ARG A CA 1
ATOM 2988 C C . ARG A 1 407 ? 15.774 -1.307 26.069 1.00 83.44 407 ARG A C 1
ATOM 2990 O O . ARG A 1 407 ? 17.000 -1.365 26.108 1.00 83.44 407 ARG A O 1
ATOM 2997 N N . GLN A 1 408 ? 15.102 -1.173 24.928 1.00 80.25 408 GLN A N 1
ATOM 2998 C CA . GLN A 1 408 ? 15.765 -1.025 23.636 1.00 80.25 408 GLN A CA 1
ATOM 2999 C C . GLN A 1 408 ? 16.573 0.273 23.581 1.00 80.25 408 GLN A C 1
ATOM 3001 O O . GLN A 1 408 ? 17.743 0.237 23.205 1.00 80.25 408 GLN A O 1
ATOM 3006 N N . TYR A 1 409 ? 15.992 1.390 24.024 1.00 82.81 409 TYR A N 1
ATOM 3007 C CA . TYR A 1 409 ? 16.709 2.657 24.142 1.00 82.81 409 TYR A CA 1
ATOM 3008 C C . TYR A 1 409 ? 17.910 2.546 25.092 1.00 82.81 409 TYR A C 1
ATOM 3010 O O . TYR A 1 409 ? 19.020 2.936 24.738 1.00 82.81 409 TYR A O 1
ATOM 3018 N N . GLN A 1 410 ? 17.726 1.940 26.269 1.00 81.69 410 GLN A N 1
ATOM 3019 C CA . GLN A 1 410 ? 18.815 1.733 27.226 1.00 81.69 410 GLN A CA 1
ATOM 3020 C C . GLN A 1 410 ? 19.932 0.864 26.648 1.00 81.69 410 GLN A C 1
ATOM 3022 O O . GLN A 1 410 ? 21.097 1.182 26.843 1.00 81.69 410 GLN A O 1
ATOM 3027 N N . ARG A 1 411 ? 19.615 -0.186 25.882 1.00 80.44 411 ARG A N 1
ATOM 3028 C CA . ARG A 1 411 ? 20.630 -0.989 25.179 1.00 80.44 411 ARG A CA 1
ATOM 3029 C C . ARG A 1 411 ? 21.395 -0.158 24.152 1.00 80.44 411 ARG A C 1
ATOM 3031 O O . ARG A 1 411 ? 22.618 -0.251 24.107 1.00 80.44 411 ARG A O 1
ATOM 3038 N N . LEU A 1 412 ? 20.698 0.671 23.369 1.00 77.88 412 LEU A N 1
ATOM 3039 C CA . LEU A 1 412 ? 21.318 1.575 22.392 1.00 77.88 412 LEU A CA 1
ATOM 3040 C C . LEU A 1 412 ? 22.321 2.533 23.054 1.00 77.88 412 LEU A C 1
ATOM 3042 O O . LEU A 1 412 ? 23.417 2.714 22.524 1.00 77.88 412 LEU A O 1
ATOM 3046 N N . VAL A 1 413 ? 21.977 3.085 24.223 1.00 77.62 413 VAL A N 1
ATOM 3047 C CA . VAL A 1 413 ? 22.825 4.030 24.973 1.00 77.62 413 VAL A CA 1
ATOM 3048 C C . VAL A 1 413 ? 23.934 3.336 25.776 1.00 77.62 413 VAL A C 1
ATOM 3050 O O . VAL A 1 413 ? 25.057 3.828 25.800 1.00 77.62 413 VAL A O 1
ATOM 3053 N N . ALA A 1 414 ? 23.658 2.193 26.412 1.00 77.44 414 ALA A N 1
ATOM 3054 C CA . ALA A 1 414 ? 24.611 1.462 27.260 1.00 77.44 414 ALA A CA 1
ATOM 3055 C C . ALA A 1 414 ? 25.713 0.737 26.469 1.00 77.44 414 ALA A C 1
ATOM 3057 O O . ALA A 1 414 ? 26.701 0.287 27.047 1.00 77.44 414 ALA A O 1
ATOM 3058 N N . GLY A 1 415 ? 25.548 0.635 25.149 1.00 76.12 415 GLY A N 1
ATOM 3059 C CA . GLY A 1 415 ? 26.505 0.028 24.242 1.00 76.12 415 GLY A CA 1
ATOM 3060 C C . GLY A 1 415 ? 26.047 -1.340 23.758 1.00 76.12 415 GLY A C 1
ATOM 3061 O O . GLY A 1 415 ? 26.240 -2.356 24.418 1.00 76.12 415 GLY A O 1
ATOM 3062 N N . VAL A 1 416 ? 25.470 -1.363 22.557 1.00 78.00 416 VAL A N 1
ATOM 3063 C CA . VAL A 1 416 ? 25.072 -2.601 21.875 1.00 78.00 416 VAL A CA 1
ATOM 3064 C C . VAL A 1 416 ? 26.295 -3.312 21.306 1.00 78.00 416 VAL A C 1
ATOM 3066 O O . VAL A 1 416 ? 27.172 -2.661 20.724 1.00 78.00 416 VAL A O 1
ATOM 3069 N N . ASP A 1 417 ? 26.319 -4.639 21.442 1.00 85.25 417 ASP A N 1
ATOM 3070 C CA . ASP A 1 417 ? 27.215 -5.503 20.680 1.00 85.25 417 ASP A CA 1
ATOM 3071 C C . ASP A 1 417 ? 26.757 -5.562 19.216 1.00 85.25 417 ASP A C 1
ATOM 3073 O O . ASP A 1 417 ? 25.679 -6.061 18.896 1.00 85.25 417 ASP A O 1
ATOM 3077 N N . LEU A 1 418 ? 27.578 -5.019 18.319 1.00 88.44 418 LEU A N 1
ATOM 3078 C CA . LEU A 1 418 ? 27.318 -5.024 16.880 1.00 88.44 418 LEU A CA 1
ATOM 3079 C C . LEU A 1 418 ? 27.620 -6.375 16.224 1.00 88.44 418 LEU A C 1
ATOM 3081 O O . LEU A 1 418 ? 27.211 -6.588 15.081 1.00 88.44 418 LEU A O 1
ATOM 3085 N N . THR A 1 419 ? 28.317 -7.279 16.916 1.00 90.69 419 THR A N 1
ATOM 3086 C CA . THR A 1 419 ? 28.833 -8.535 16.358 1.00 90.69 419 THR A CA 1
ATOM 3087 C C . THR A 1 419 ? 27.776 -9.349 15.605 1.00 90.69 419 THR A C 1
ATOM 3089 O O . THR A 1 419 ? 28.066 -9.731 14.468 1.00 90.69 419 THR A O 1
ATOM 3092 N N . PRO A 1 420 ? 26.542 -9.556 16.115 1.00 90.56 420 PRO A N 1
ATOM 3093 C CA . PRO A 1 420 ? 25.527 -10.324 15.389 1.00 90.56 420 PRO A CA 1
ATOM 3094 C C . PRO A 1 420 ? 25.159 -9.706 14.031 1.00 90.56 420 PRO A C 1
ATOM 3096 O O . PRO A 1 420 ? 25.056 -10.408 13.023 1.00 90.56 420 PRO A O 1
ATOM 3099 N N . ALA A 1 421 ? 25.009 -8.378 13.975 1.00 92.31 421 ALA A N 1
ATOM 3100 C CA . ALA A 1 421 ? 24.700 -7.675 12.732 1.00 92.31 421 ALA A CA 1
ATOM 3101 C C . ALA A 1 421 ? 25.898 -7.682 11.768 1.00 92.31 421 ALA A C 1
ATOM 3103 O O . ALA A 1 421 ? 25.722 -7.914 10.575 1.00 92.31 421 ALA A O 1
ATOM 3104 N N . LEU A 1 422 ? 27.124 -7.494 12.270 1.00 93.81 422 LEU A N 1
ATOM 3105 C CA . LEU A 1 422 ? 28.341 -7.532 11.448 1.00 93.81 422 LEU A CA 1
ATOM 3106 C C . LEU A 1 422 ? 28.580 -8.921 10.846 1.00 93.81 422 LEU A C 1
ATOM 3108 O O . LEU A 1 422 ? 28.899 -9.028 9.663 1.00 93.81 422 LEU A O 1
ATOM 3112 N N . GLN A 1 423 ? 28.369 -9.986 11.625 1.00 91.69 423 GLN A N 1
ATOM 3113 C CA . GLN A 1 423 ? 28.459 -11.365 11.143 1.00 91.69 423 GLN A CA 1
ATOM 3114 C C . GLN A 1 423 ? 27.449 -11.641 10.026 1.00 91.69 423 GLN A C 1
ATOM 3116 O O . GLN A 1 423 ? 27.805 -12.275 9.032 1.00 91.69 423 GLN A O 1
ATOM 3121 N N . ALA A 1 424 ? 26.217 -11.136 10.152 1.00 91.06 424 ALA A N 1
ATOM 3122 C CA . ALA A 1 424 ? 25.206 -11.253 9.106 1.00 91.06 424 ALA A CA 1
ATOM 3123 C C . ALA A 1 424 ? 25.574 -10.438 7.853 1.00 91.06 424 ALA A C 1
ATOM 3125 O O . ALA A 1 424 ? 25.493 -10.963 6.745 1.00 91.06 424 ALA A O 1
ATOM 3126 N N . LEU A 1 425 ? 26.038 -9.193 8.009 1.00 93.19 425 LEU A N 1
ATOM 3127 C CA . LEU A 1 425 ? 26.457 -8.324 6.897 1.00 93.19 425 LEU A CA 1
ATOM 3128 C C . LEU A 1 425 ? 27.709 -8.833 6.164 1.00 93.19 425 LEU A C 1
ATOM 3130 O O . LEU A 1 425 ? 27.886 -8.548 4.979 1.00 93.19 425 LEU A O 1
ATOM 3134 N N . ALA A 1 426 ? 28.565 -9.605 6.840 1.00 91.62 426 ALA A N 1
ATOM 3135 C CA . ALA A 1 426 ? 29.713 -10.266 6.224 1.00 91.62 426 ALA A CA 1
ATOM 3136 C C . ALA A 1 426 ? 29.300 -11.390 5.255 1.00 91.62 426 ALA A C 1
ATOM 3138 O O . ALA A 1 426 ? 30.058 -11.720 4.336 1.00 91.62 426 ALA A O 1
ATOM 3139 N N . GLN A 1 427 ? 28.103 -11.962 5.432 1.00 89.06 427 GLN A N 1
ATOM 3140 C CA . GLN A 1 427 ? 27.559 -12.958 4.514 1.00 89.06 427 GLN A CA 1
ATOM 3141 C C . GLN A 1 427 ? 27.097 -12.306 3.200 1.00 89.06 427 GLN A C 1
ATOM 3143 O O . GLN A 1 427 ? 26.663 -11.147 3.183 1.00 89.06 427 GLN A O 1
ATOM 3148 N N . PRO A 1 428 ? 27.183 -13.030 2.069 1.00 88.62 428 PRO A N 1
ATOM 3149 C CA . PRO A 1 428 ? 26.662 -12.545 0.797 1.00 88.62 428 PRO A CA 1
ATOM 3150 C C . PRO A 1 428 ? 25.150 -12.254 0.893 1.00 88.62 428 PRO A C 1
ATOM 3152 O O . PRO A 1 428 ? 24.403 -13.114 1.362 1.00 88.62 428 PRO A O 1
ATOM 3155 N N . PRO A 1 429 ? 24.684 -11.076 0.434 1.00 92.38 429 PRO A N 1
ATOM 3156 C CA . PRO A 1 429 ? 23.262 -10.748 0.435 1.00 92.38 429 PRO A CA 1
ATOM 3157 C C . PRO A 1 429 ? 22.489 -11.550 -0.609 1.00 92.38 429 PRO A C 1
ATOM 3159 O O . PRO A 1 429 ? 23.050 -11.976 -1.624 1.00 92.38 429 PRO A O 1
ATOM 3162 N N . ALA A 1 430 ? 21.173 -11.622 -0.421 1.00 92.44 430 ALA A N 1
ATOM 3163 C CA . ALA A 1 430 ? 20.266 -11.846 -1.539 1.00 92.44 430 ALA A CA 1
ATOM 3164 C C . ALA A 1 430 ? 20.257 -10.581 -2.411 1.00 92.44 430 ALA A C 1
ATOM 3166 O O . ALA A 1 430 ? 20.030 -9.478 -1.907 1.00 92.44 430 ALA A O 1
ATOM 3167 N N . VAL A 1 431 ? 20.533 -10.719 -3.707 1.00 94.62 431 VAL A N 1
ATOM 3168 C CA . VAL A 1 431 ? 20.530 -9.594 -4.649 1.00 94.62 431 VAL A CA 1
ATOM 3169 C C . VAL A 1 431 ? 19.321 -9.725 -5.557 1.00 94.62 431 VAL A C 1
ATOM 3171 O O . VAL A 1 431 ? 19.180 -10.724 -6.256 1.00 94.62 431 VAL A O 1
ATOM 3174 N N . LEU A 1 432 ? 18.469 -8.707 -5.579 1.00 95.50 432 LEU A N 1
ATOM 3175 C CA . LEU A 1 432 ? 17.364 -8.595 -6.519 1.00 95.50 432 LEU A CA 1
ATOM 3176 C C . LEU A 1 432 ? 17.610 -7.418 -7.464 1.00 95.50 432 LEU A C 1
ATOM 3178 O O . LEU A 1 432 ? 17.939 -6.320 -7.015 1.00 95.50 432 LEU A O 1
ATOM 3182 N N . VAL A 1 433 ? 17.418 -7.637 -8.762 1.00 96.44 433 VAL A N 1
ATOM 3183 C CA . VAL A 1 433 ? 17.502 -6.604 -9.796 1.00 96.44 433 VAL A CA 1
ATOM 3184 C C . VAL A 1 433 ? 16.225 -6.600 -10.626 1.00 96.44 433 VAL A C 1
ATOM 3186 O O . VAL A 1 433 ? 15.849 -7.631 -11.165 1.00 96.44 433 VAL A O 1
ATOM 3189 N N . ALA A 1 434 ? 15.570 -5.453 -10.767 1.00 95.06 434 ALA A N 1
ATOM 3190 C CA . ALA A 1 434 ? 14.502 -5.241 -11.738 1.00 95.06 434 ALA A CA 1
ATOM 3191 C C . ALA A 1 434 ? 15.083 -4.492 -12.947 1.00 95.06 434 ALA A C 1
ATOM 3193 O O . ALA A 1 434 ? 15.406 -3.306 -12.846 1.00 95.06 434 ALA A O 1
ATOM 3194 N N . GLY A 1 435 ? 15.263 -5.194 -14.067 1.00 93.44 435 GLY A N 1
ATOM 3195 C CA . GLY A 1 435 ? 15.990 -4.704 -15.244 1.00 93.44 435 GLY A CA 1
ATOM 3196 C C . GLY A 1 435 ? 16.039 -5.741 -16.375 1.00 93.44 435 GLY A C 1
ATOM 3197 O O . GLY A 1 435 ? 15.511 -6.838 -16.201 1.00 93.44 435 GLY A O 1
ATOM 3198 N N . PRO A 1 436 ? 16.649 -5.426 -17.531 1.00 92.19 436 PRO A N 1
ATOM 3199 C CA . PRO A 1 436 ? 16.656 -6.315 -18.695 1.00 92.19 436 PRO A CA 1
ATOM 3200 C C . PRO A 1 436 ? 17.564 -7.530 -18.447 1.00 92.19 436 PRO A C 1
ATOM 3202 O O . PRO A 1 436 ? 18.782 -7.393 -18.286 1.00 92.19 436 PRO A O 1
ATOM 3205 N N . GLY A 1 437 ? 16.963 -8.718 -18.359 1.00 91.38 437 GLY A N 1
ATOM 3206 C CA . GLY A 1 437 ? 17.638 -9.960 -17.979 1.00 91.38 437 GLY A CA 1
ATOM 3207 C C . GLY A 1 437 ? 18.622 -10.475 -19.024 1.00 91.38 437 GLY A C 1
ATOM 3208 O O . GLY A 1 437 ? 19.663 -11.017 -18.659 1.00 91.38 437 GLY A O 1
ATOM 3209 N N . ASP A 1 438 ? 18.343 -10.232 -20.301 1.00 90.19 438 ASP A N 1
ATOM 3210 C CA . ASP A 1 438 ? 19.226 -10.521 -21.434 1.00 90.19 438 ASP A CA 1
ATOM 3211 C C . ASP A 1 438 ? 20.546 -9.733 -21.369 1.00 90.19 438 ASP A C 1
ATOM 3213 O O . ASP A 1 438 ? 21.610 -10.275 -21.657 1.00 90.19 438 ASP A O 1
ATOM 3217 N N . VAL A 1 439 ? 20.501 -8.473 -20.927 1.00 91.50 439 VAL A N 1
ATOM 3218 C CA . VAL A 1 439 ? 21.691 -7.614 -20.798 1.00 91.50 439 VAL A CA 1
ATOM 3219 C C . VAL A 1 439 ? 22.433 -7.853 -19.483 1.00 91.50 439 VAL A C 1
ATOM 3221 O O . VAL A 1 439 ? 23.666 -7.816 -19.436 1.00 91.50 439 VAL A O 1
ATOM 3224 N N . LEU A 1 440 ? 21.697 -8.030 -18.384 1.00 93.06 440 LEU A N 1
ATOM 3225 C CA . LEU A 1 440 ? 22.272 -8.093 -17.039 1.00 93.06 440 LEU A CA 1
ATOM 3226 C C . LEU A 1 440 ? 22.702 -9.501 -16.620 1.00 93.06 440 LEU A C 1
ATOM 3228 O O . LEU A 1 440 ? 23.562 -9.615 -15.746 1.00 93.06 440 LEU A O 1
ATOM 3232 N N . GLY A 1 441 ? 22.143 -10.548 -17.232 1.00 90.31 441 GLY A N 1
ATOM 3233 C CA . GLY A 1 441 ? 22.375 -11.942 -16.856 1.00 90.31 441 GLY A CA 1
ATOM 3234 C C . GLY A 1 441 ? 23.857 -12.304 -16.783 1.00 90.31 441 GLY A C 1
ATOM 3235 O O . GLY A 1 441 ? 24.368 -12.639 -15.715 1.00 90.31 441 GLY A O 1
ATOM 3236 N N . GLU A 1 442 ? 24.579 -12.156 -17.895 1.00 88.50 442 GLU A N 1
ATOM 3237 C CA . GLU A 1 442 ? 26.018 -12.451 -17.948 1.00 88.50 442 GLU A CA 1
ATOM 3238 C C . GLU A 1 442 ? 26.845 -11.463 -17.117 1.00 88.50 442 GLU A C 1
ATOM 3240 O O . GLU A 1 442 ? 27.776 -11.852 -16.409 1.00 88.50 442 GLU A O 1
ATOM 3245 N N . LYS A 1 443 ? 26.478 -10.175 -17.141 1.00 91.12 443 LYS A N 1
ATOM 3246 C CA . LYS A 1 443 ? 27.221 -9.118 -16.439 1.00 91.12 443 LYS A CA 1
ATOM 3247 C C . LYS A 1 443 ? 27.195 -9.279 -14.913 1.00 91.12 443 LYS A C 1
ATOM 3249 O O . LYS A 1 443 ? 28.102 -8.789 -14.236 1.00 91.12 443 LYS A O 1
ATOM 3254 N N . LEU A 1 444 ? 26.170 -9.936 -14.365 1.00 93.00 444 LEU A N 1
ATOM 3255 C CA . LEU A 1 444 ? 26.014 -10.177 -12.928 1.00 93.00 444 LEU A CA 1
ATOM 3256 C C . LEU A 1 444 ? 26.473 -11.572 -12.483 1.00 93.00 444 LEU A C 1
ATOM 3258 O O . LEU A 1 444 ? 26.594 -11.786 -11.279 1.00 93.00 444 LEU A O 1
ATOM 3262 N N . ALA A 1 445 ? 26.828 -12.476 -13.403 1.00 88.44 445 ALA A N 1
ATOM 3263 C CA . ALA A 1 445 ? 27.374 -13.797 -13.073 1.00 88.44 445 ALA A CA 1
ATOM 3264 C C . ALA A 1 445 ? 28.599 -13.766 -12.128 1.00 88.44 445 ALA A C 1
ATOM 3266 O O . ALA A 1 445 ? 28.670 -14.603 -11.224 1.00 88.44 445 ALA A O 1
ATOM 3267 N N . PRO A 1 446 ? 29.523 -12.780 -12.207 1.00 88.38 446 PRO A N 1
ATOM 3268 C CA . PRO A 1 446 ? 30.621 -12.669 -11.241 1.00 88.38 446 PRO A CA 1
ATOM 3269 C C . PRO A 1 446 ? 30.175 -12.392 -9.796 1.00 88.38 446 PRO A C 1
ATOM 3271 O O . PRO A 1 446 ? 30.979 -12.495 -8.872 1.00 88.38 446 PRO A O 1
ATOM 3274 N N . LEU A 1 447 ? 28.919 -11.987 -9.578 1.00 83.75 447 LEU A N 1
ATOM 3275 C CA . LEU A 1 447 ? 28.375 -11.697 -8.252 1.00 83.75 447 LEU A CA 1
ATOM 3276 C C . LEU A 1 447 ? 27.753 -12.930 -7.576 1.00 83.75 447 LEU A C 1
ATOM 3278 O O . LEU A 1 447 ? 27.527 -12.876 -6.364 1.00 83.75 447 LEU A O 1
ATOM 3282 N N . GLY A 1 448 ? 27.510 -14.018 -8.310 1.00 84.81 448 GLY A N 1
ATOM 3283 C CA . GLY A 1 448 ? 26.910 -15.256 -7.814 1.00 84.81 448 GLY A CA 1
ATOM 3284 C C . GLY A 1 448 ? 26.034 -15.931 -8.870 1.00 84.81 448 GLY A C 1
ATOM 3285 O O . GLY A 1 448 ? 25.934 -15.455 -9.997 1.00 84.81 448 GLY A O 1
ATOM 3286 N N . ALA A 1 449 ? 25.375 -17.032 -8.498 1.00 88.25 449 ALA A N 1
ATOM 3287 C CA . ALA A 1 449 ? 24.413 -17.694 -9.377 1.00 88.25 449 ALA A CA 1
ATOM 3288 C C . ALA A 1 449 ? 23.287 -16.721 -9.765 1.00 88.25 449 ALA A C 1
ATOM 3290 O O . ALA A 1 449 ? 22.665 -16.117 -8.887 1.00 88.25 449 ALA A O 1
ATOM 3291 N N . VAL A 1 450 ? 23.044 -16.567 -11.068 1.00 92.00 450 VAL A N 1
ATOM 3292 C CA . VAL A 1 450 ? 22.025 -15.663 -11.611 1.00 92.00 450 VAL A CA 1
ATOM 3293 C C . VAL A 1 450 ? 20.801 -16.469 -12.020 1.00 92.00 450 VAL A C 1
ATOM 3295 O O . VAL A 1 450 ? 20.907 -17.417 -12.793 1.00 92.00 450 VAL A O 1
ATOM 3298 N N . ASN A 1 451 ? 19.636 -16.069 -11.521 1.00 92.19 451 ASN A N 1
ATOM 3299 C CA . ASN A 1 451 ? 18.345 -16.598 -11.931 1.00 92.19 451 ASN A CA 1
ATOM 3300 C C . ASN A 1 451 ? 17.507 -15.470 -12.538 1.00 92.19 451 ASN A C 1
ATOM 3302 O O . ASN A 1 451 ? 17.176 -14.505 -11.846 1.00 92.19 451 ASN A O 1
ATOM 3306 N N . VAL A 1 452 ? 17.162 -15.591 -13.818 1.00 90.44 452 VAL A N 1
ATOM 3307 C CA . VAL A 1 452 ? 16.286 -14.638 -14.505 1.00 90.44 452 VAL A CA 1
ATOM 3308 C C . VAL A 1 452 ? 14.854 -15.143 -14.398 1.00 90.44 452 VAL A C 1
ATOM 3310 O O . VAL A 1 452 ? 14.507 -16.198 -14.923 1.00 90.44 452 VAL A O 1
ATOM 3313 N N . VAL A 1 453 ? 14.021 -14.385 -13.697 1.00 86.38 453 VAL A N 1
ATOM 3314 C CA . VAL A 1 453 ? 12.601 -14.669 -13.530 1.00 86.38 453 VAL A CA 1
ATOM 3315 C C . VAL A 1 453 ? 11.834 -13.808 -14.529 1.00 86.38 453 VAL A C 1
ATOM 3317 O O . VAL A 1 453 ? 11.929 -12.577 -14.454 1.00 86.38 453 VAL A O 1
ATOM 3320 N N . PRO A 1 454 ? 11.055 -14.410 -15.447 1.00 79.56 454 PRO A N 1
ATOM 3321 C CA . PRO A 1 454 ? 10.253 -13.641 -16.381 1.00 79.56 454 PRO A CA 1
ATOM 3322 C C . PRO A 1 454 ? 9.264 -12.784 -15.601 1.00 79.56 454 PRO A C 1
ATOM 3324 O O . PRO A 1 454 ? 8.502 -13.276 -14.760 1.00 79.56 454 PRO A O 1
ATOM 3327 N N . TYR A 1 455 ? 9.258 -11.487 -15.886 1.00 70.50 455 TYR A N 1
ATOM 3328 C CA . TYR A 1 455 ? 8.228 -10.617 -15.365 1.00 70.50 455 TYR A CA 1
ATOM 3329 C C . TYR A 1 455 ? 7.094 -10.533 -16.368 1.00 70.50 455 TYR A C 1
ATOM 3331 O O . TYR A 1 455 ? 7.094 -9.715 -17.290 1.00 70.50 455 TYR A O 1
ATOM 3339 N N . HIS A 1 456 ? 6.080 -11.371 -16.173 1.00 57.22 456 HIS A N 1
ATOM 3340 C CA . HIS A 1 456 ? 4.806 -11.120 -16.816 1.00 57.22 456 HIS A CA 1
ATOM 3341 C C . HIS A 1 456 ? 4.262 -9.809 -16.245 1.00 57.22 456 HIS A C 1
ATOM 3343 O O . HIS A 1 456 ? 3.608 -9.783 -15.199 1.00 57.22 456 HIS A O 1
ATOM 3349 N N . ARG A 1 457 ? 4.502 -8.705 -16.965 1.00 53.09 457 ARG A N 1
ATOM 3350 C CA . ARG A 1 457 ? 3.521 -7.630 -17.021 1.00 53.09 457 ARG A CA 1
ATOM 3351 C C . ARG A 1 457 ? 2.296 -8.308 -17.588 1.00 53.09 457 ARG A C 1
ATOM 3353 O O . ARG A 1 457 ? 2.161 -8.384 -18.802 1.00 53.09 457 ARG A O 1
ATOM 3360 N N . THR A 1 458 ? 1.459 -8.893 -16.735 1.00 40.00 458 THR A N 1
ATOM 3361 C CA . THR A 1 458 ? 0.090 -9.172 -17.130 1.00 40.00 458 THR A CA 1
ATOM 3362 C C . THR A 1 458 ? -0.363 -7.815 -17.644 1.00 40.00 458 THR A C 1
ATOM 3364 O O . THR A 1 458 ? -0.414 -6.874 -16.840 1.00 40.00 458 THR A O 1
ATOM 3367 N N . PRO A 1 459 ? -0.600 -7.643 -18.963 1.00 38.31 459 PRO A N 1
ATOM 3368 C CA . PRO A 1 459 ? -1.387 -6.503 -19.380 1.00 38.31 459 PRO A CA 1
ATOM 3369 C C . PRO A 1 459 ? -2.591 -6.577 -18.461 1.00 38.31 459 PRO A C 1
ATOM 3371 O O . PRO A 1 459 ? -3.056 -7.685 -18.173 1.00 38.31 459 PRO A O 1
ATOM 3374 N N . ILE A 1 460 ? -3.071 -5.460 -17.937 1.00 38.22 460 ILE A N 1
ATOM 3375 C CA . ILE A 1 460 ? -4.419 -5.492 -17.401 1.00 38.22 460 ILE A CA 1
ATOM 3376 C C . ILE A 1 460 ? -5.272 -5.847 -18.629 1.00 38.22 460 ILE A C 1
ATOM 3378 O O . ILE A 1 460 ? -5.710 -4.971 -19.365 1.00 38.22 460 ILE A O 1
ATOM 3382 N N . ALA A 1 461 ? -5.434 -7.144 -18.925 1.00 38.25 461 ALA A N 1
ATOM 3383 C CA . ALA A 1 461 ? -6.599 -7.671 -19.574 1.00 38.25 461 ALA A CA 1
ATOM 3384 C C . ALA A 1 461 ? -7.654 -7.135 -18.642 1.00 38.25 461 ALA A C 1
ATOM 3386 O O . ALA A 1 461 ? -7.712 -7.567 -17.489 1.00 38.25 461 ALA A O 1
ATOM 3387 N N . GLN A 1 462 ? -8.278 -6.036 -19.070 1.00 43.59 462 GLN A N 1
ATOM 3388 C CA . GLN A 1 462 ? -9.330 -5.369 -18.337 1.00 43.59 462 GLN A CA 1
ATOM 3389 C C . GLN A 1 462 ? -10.152 -6.474 -17.732 1.00 43.59 462 GLN A C 1
ATOM 3391 O O . GLN A 1 462 ? -10.746 -7.242 -18.489 1.00 43.59 462 GLN A O 1
ATOM 3396 N N . VAL A 1 463 ? -10.048 -6.629 -16.409 1.00 40.12 463 VAL A N 1
ATOM 3397 C CA . VAL A 1 463 ? -10.759 -7.677 -15.692 1.00 40.12 463 VAL A CA 1
ATOM 3398 C C . VAL A 1 463 ? -12.187 -7.525 -16.174 1.00 40.12 463 VAL A C 1
ATOM 3400 O O . VAL A 1 463 ? -12.755 -6.446 -16.021 1.00 40.12 463 VAL A O 1
ATOM 3403 N N . ASP A 1 464 ? -12.669 -8.512 -16.924 1.00 42.28 464 ASP A N 1
ATOM 3404 C CA . ASP A 1 464 ? -13.825 -8.337 -17.789 1.00 42.28 464 ASP A CA 1
ATOM 3405 C C . ASP A 1 464 ? -15.051 -8.255 -16.881 1.00 42.28 464 ASP A C 1
ATOM 3407 O O . ASP A 1 464 ? -15.576 -9.259 -16.413 1.00 42.28 464 ASP A O 1
ATOM 3411 N N . THR A 1 465 ? -15.414 -7.034 -16.494 1.00 45.50 465 THR A N 1
ATOM 3412 C CA . THR A 1 465 ? -16.439 -6.785 -15.474 1.00 45.50 465 THR A CA 1
ATOM 3413 C C . THR A 1 465 ? -17.850 -6.795 -16.038 1.00 45.50 465 THR A C 1
ATOM 3415 O O . THR A 1 465 ? -18.817 -6.777 -15.283 1.00 45.50 465 THR A O 1
ATOM 3418 N N . LEU A 1 466 ? -17.978 -6.793 -17.366 1.00 51.06 466 LEU A N 1
ATOM 3419 C CA . LEU A 1 466 ? -19.257 -6.779 -18.053 1.00 51.06 466 LEU A CA 1
ATOM 3420 C C . LEU A 1 466 ? -19.471 -8.160 -18.647 1.00 51.06 466 LEU A C 1
ATOM 3422 O O . LEU A 1 466 ? -18.624 -8.651 -19.388 1.00 51.06 466 LEU A O 1
ATOM 3426 N N . ALA A 1 467 ? -20.624 -8.764 -18.361 1.00 57.44 467 ALA A N 1
ATOM 3427 C CA . ALA A 1 467 ? -21.014 -10.028 -18.966 1.00 57.44 467 ALA A CA 1
ATOM 3428 C C . ALA A 1 467 ? -20.804 -9.985 -20.490 1.00 57.44 467 ALA A C 1
ATOM 3430 O O . ALA A 1 467 ? -21.142 -8.987 -21.154 1.00 57.44 467 ALA A O 1
ATOM 3431 N N . ALA A 1 468 ? -20.249 -11.069 -21.039 1.00 69.25 468 ALA A N 1
ATOM 3432 C CA . ALA A 1 468 ? -20.049 -11.216 -22.473 1.00 69.25 468 ALA A CA 1
ATOM 3433 C C . ALA A 1 468 ? -21.361 -10.885 -23.215 1.00 69.25 468 ALA A C 1
ATOM 3435 O O . ALA A 1 468 ? -22.434 -11.322 -22.786 1.00 69.25 468 ALA A O 1
ATOM 3436 N N . PRO A 1 469 ? -21.320 -10.064 -24.279 1.00 79.31 469 PRO A N 1
ATOM 3437 C CA . PRO A 1 469 ? -22.537 -9.647 -24.956 1.00 79.31 469 PRO A CA 1
ATOM 3438 C C . PRO A 1 469 ? -23.218 -10.843 -25.619 1.00 79.31 469 PRO A C 1
ATOM 3440 O O . PRO A 1 469 ? -22.558 -11.705 -26.204 1.00 79.31 469 PRO A O 1
ATOM 3443 N N . THR A 1 470 ? -24.549 -10.871 -25.584 1.00 88.94 470 THR A N 1
ATOM 3444 C CA . THR A 1 470 ? -25.307 -11.854 -26.363 1.00 88.94 470 THR A CA 1
ATOM 3445 C C . THR A 1 470 ? -25.098 -11.617 -27.861 1.00 88.94 470 THR A C 1
ATOM 3447 O O . THR A 1 470 ? -24.753 -10.511 -28.296 1.00 88.94 470 THR A O 1
ATOM 3450 N N . ALA A 1 471 ? -25.352 -12.639 -28.684 1.00 89.56 471 ALA A N 1
ATOM 3451 C CA . ALA A 1 471 ? -25.267 -12.510 -30.141 1.00 89.56 471 ALA A CA 1
ATOM 3452 C C . ALA A 1 471 ? -26.133 -11.349 -30.672 1.00 89.56 471 ALA A C 1
ATOM 3454 O O . ALA A 1 471 ? -25.718 -10.631 -31.584 1.00 89.56 471 ALA A O 1
ATOM 3455 N N . GLU A 1 472 ? -27.292 -11.113 -30.049 1.00 91.69 472 GLU A N 1
ATOM 3456 C CA . GLU A 1 472 ? -28.187 -10.011 -30.401 1.00 91.69 472 GLU A CA 1
ATOM 3457 C C . GLU A 1 472 ? -27.608 -8.642 -30.045 1.00 91.69 472 GLU A C 1
ATOM 3459 O O . GLU A 1 472 ? -27.624 -7.725 -30.870 1.00 91.69 472 GLU A O 1
ATOM 3464 N N . GLN A 1 473 ? -27.049 -8.502 -28.840 1.00 91.50 473 GLN A N 1
ATOM 3465 C CA . GLN A 1 473 ? -26.395 -7.267 -28.407 1.00 91.50 473 GLN A CA 1
ATOM 3466 C C . GLN A 1 473 ? -25.214 -6.923 -29.319 1.00 91.50 473 GLN A C 1
ATOM 3468 O O . GLN A 1 473 ? -25.062 -5.764 -29.709 1.00 91.50 473 GLN A O 1
ATOM 3473 N N . ALA A 1 474 ? -24.421 -7.922 -29.715 1.00 92.25 474 ALA A N 1
ATOM 3474 C CA . ALA A 1 474 ? -23.303 -7.748 -30.637 1.00 92.25 474 ALA A CA 1
ATOM 3475 C C . ALA A 1 474 ? -23.763 -7.367 -32.056 1.00 92.25 474 ALA A C 1
ATOM 3477 O O . ALA A 1 474 ? -23.171 -6.497 -32.695 1.00 92.25 474 ALA A O 1
ATOM 3478 N N . ARG A 1 475 ? -24.839 -7.988 -32.561 1.00 94.94 475 ARG A N 1
ATOM 3479 C CA . ARG A 1 475 ? -25.414 -7.659 -33.874 1.00 94.94 475 ARG A CA 1
ATOM 3480 C C . ARG A 1 475 ? -25.933 -6.222 -33.913 1.00 94.94 475 ARG A C 1
ATOM 3482 O O . ARG A 1 475 ? -25.577 -5.479 -34.824 1.00 94.94 475 ARG A O 1
ATOM 3489 N N . ARG A 1 476 ? -26.728 -5.822 -32.914 1.00 95.00 476 ARG A N 1
ATOM 3490 C CA . ARG A 1 476 ? -27.262 -4.453 -32.811 1.00 95.00 476 ARG A CA 1
ATOM 3491 C C . ARG A 1 476 ? -26.161 -3.421 -32.586 1.00 95.00 476 ARG A C 1
ATOM 3493 O O . ARG A 1 476 ? -26.196 -2.370 -33.211 1.00 95.00 476 ARG A O 1
ATOM 3500 N N . GLY A 1 477 ? -25.169 -3.742 -31.753 1.00 95.31 477 GLY A N 1
ATOM 3501 C CA . GLY A 1 477 ? -24.004 -2.887 -31.526 1.00 95.31 477 GLY A CA 1
ATOM 3502 C C . GLY A 1 477 ? -23.240 -2.611 -32.820 1.00 95.31 477 GLY A C 1
ATOM 3503 O O . GLY A 1 477 ? -23.009 -1.454 -33.155 1.00 95.31 477 GLY A O 1
ATOM 3504 N N . ARG A 1 478 ? -22.930 -3.655 -33.602 1.00 96.06 478 ARG A N 1
ATOM 3505 C CA . ARG A 1 478 ? -22.286 -3.497 -34.918 1.00 96.06 478 ARG A CA 1
ATOM 3506 C C . ARG A 1 478 ? -23.112 -2.647 -35.881 1.00 96.06 478 ARG A C 1
ATOM 3508 O O . ARG A 1 478 ? -22.560 -1.735 -36.484 1.00 96.06 478 ARG A O 1
ATOM 3515 N N . ALA A 1 479 ? -24.415 -2.904 -35.993 1.00 96.06 479 ALA A N 1
ATOM 3516 C CA . ALA A 1 479 ? -25.291 -2.128 -36.872 1.00 96.06 479 ALA A CA 1
ATOM 3517 C C . ALA A 1 479 ? -25.318 -0.635 -36.494 1.00 96.06 479 ALA A C 1
ATOM 3519 O O . ALA A 1 479 ? -25.178 0.222 -37.366 1.00 96.06 479 ALA A O 1
ATOM 3520 N N . ALA A 1 480 ? -25.423 -0.327 -35.197 1.00 97.31 480 ALA A N 1
ATOM 3521 C CA . ALA A 1 480 ? -25.421 1.044 -34.696 1.00 97.31 480 ALA A CA 1
ATOM 3522 C C . ALA A 1 480 ? -24.082 1.760 -34.953 1.00 97.31 480 ALA A C 1
ATOM 3524 O O . ALA A 1 480 ? -24.086 2.905 -35.401 1.00 97.31 480 ALA A O 1
ATOM 3525 N N . ILE A 1 481 ? -22.940 1.084 -34.759 1.00 97.88 481 ILE A N 1
ATOM 3526 C CA . ILE A 1 481 ? -21.622 1.641 -35.111 1.00 97.88 481 ILE A CA 1
ATOM 3527 C C . ILE A 1 481 ? -21.513 1.910 -36.611 1.00 97.88 481 ILE A C 1
ATOM 3529 O O . ILE A 1 481 ? -21.079 2.993 -36.994 1.00 97.88 481 ILE A O 1
ATOM 3533 N N . SER A 1 482 ? -21.916 0.971 -37.471 1.00 97.06 482 SER A N 1
ATOM 3534 C CA . SER A 1 482 ? -21.854 1.172 -38.923 1.00 97.06 482 SER A CA 1
ATOM 3535 C C . SER A 1 482 ? -22.718 2.354 -39.375 1.00 97.06 482 SER A C 1
ATOM 3537 O O . SER A 1 482 ? -22.272 3.163 -40.190 1.00 97.06 482 SER A O 1
ATOM 3539 N N . ALA A 1 483 ? -23.918 2.503 -38.806 1.00 97.38 483 ALA A N 1
ATOM 3540 C CA . ALA A 1 483 ? -24.783 3.652 -39.063 1.00 97.38 483 ALA A CA 1
ATOM 3541 C C . ALA A 1 483 ? -24.149 4.966 -38.574 1.00 97.38 483 ALA A C 1
ATOM 3543 O O . ALA A 1 483 ? -24.140 5.955 -39.308 1.00 97.38 483 ALA A O 1
ATOM 3544 N N . ALA A 1 484 ? -23.540 4.966 -37.383 1.00 98.12 484 ALA A N 1
ATOM 3545 C CA . ALA A 1 484 ? -22.840 6.133 -36.859 1.00 98.12 484 ALA A CA 1
ATOM 3546 C C . ALA A 1 484 ? -21.629 6.523 -37.709 1.00 98.12 484 ALA A C 1
ATOM 3548 O O . ALA A 1 484 ? -21.440 7.696 -38.021 1.00 98.12 484 ALA A O 1
ATOM 3549 N N . VAL A 1 485 ? -20.836 5.557 -38.165 1.00 98.00 485 VAL A N 1
ATOM 3550 C CA . VAL A 1 485 ? -19.714 5.793 -39.082 1.00 98.00 485 VAL A CA 1
ATOM 3551 C C . VAL A 1 485 ? -20.184 6.475 -40.364 1.00 98.00 485 VAL A C 1
ATOM 3553 O O . VAL A 1 485 ? -19.570 7.453 -40.792 1.00 98.00 485 VAL A O 1
ATOM 3556 N N . LEU A 1 486 ? -21.285 6.008 -40.958 1.00 97.38 486 LEU A N 1
ATOM 3557 C CA . LEU A 1 486 ? -21.883 6.638 -42.137 1.00 97.38 486 LEU A CA 1
ATOM 3558 C C . LEU A 1 486 ? -22.357 8.067 -41.837 1.00 97.38 486 LEU A C 1
ATOM 3560 O O . LEU A 1 486 ? -22.034 8.983 -42.595 1.00 97.38 486 LEU A O 1
ATOM 3564 N N . ALA A 1 487 ? -23.034 8.278 -40.705 1.00 97.38 487 ALA A N 1
ATOM 3565 C CA . ALA A 1 487 ? -23.539 9.587 -40.290 1.00 97.38 487 ALA A CA 1
ATOM 3566 C C . ALA A 1 487 ? -22.437 10.643 -40.075 1.00 97.38 487 ALA A C 1
ATOM 3568 O O . ALA A 1 487 ? -22.713 11.836 -40.209 1.00 97.38 487 ALA A O 1
ATOM 3569 N N . HIS A 1 488 ? -21.195 10.226 -39.793 1.00 98.06 488 HIS A N 1
ATOM 3570 C CA . HIS A 1 488 ? -20.048 11.127 -39.593 1.00 98.06 488 HIS A CA 1
ATOM 3571 C C . HIS A 1 488 ? -19.105 11.233 -40.802 1.00 98.06 488 HIS A C 1
ATOM 3573 O O . HIS A 1 488 ? -18.012 11.781 -40.679 1.00 98.06 488 HIS A O 1
ATOM 3579 N N . GLY A 1 489 ? -19.522 10.767 -41.985 1.00 94.94 489 GLY A N 1
ATOM 3580 C CA . GLY A 1 489 ? -18.771 10.930 -43.241 1.00 94.94 489 GLY A CA 1
ATOM 3581 C C . GLY A 1 489 ? -18.213 9.634 -43.836 1.00 94.94 489 GLY A C 1
ATOM 3582 O O . GLY A 1 489 ? -17.611 9.665 -44.911 1.00 94.94 489 GLY A O 1
ATOM 3583 N N . GLY A 1 490 ? -18.444 8.492 -43.186 1.00 96.44 490 GLY A N 1
ATOM 3584 C CA . GLY A 1 490 ? -18.086 7.163 -43.676 1.00 96.44 490 GLY A CA 1
ATOM 3585 C C . GLY A 1 490 ? -16.656 6.729 -43.340 1.00 96.44 490 GLY A C 1
ATOM 3586 O O . GLY A 1 490 ? -15.758 7.540 -43.105 1.00 96.44 490 GLY A O 1
ATOM 3587 N N . ALA A 1 491 ? -16.435 5.410 -43.352 1.00 93.94 491 ALA A N 1
ATOM 3588 C CA . ALA A 1 491 ? -15.177 4.786 -42.932 1.00 93.94 491 ALA A CA 1
ATOM 3589 C C . ALA A 1 491 ? -13.959 5.285 -43.728 1.00 93.94 491 ALA A C 1
ATOM 3591 O O . ALA A 1 491 ? -12.906 5.531 -43.141 1.00 93.94 491 ALA A O 1
ATOM 3592 N N . THR A 1 492 ? -14.107 5.492 -45.041 1.00 94.25 492 THR A N 1
ATOM 3593 C CA . THR A 1 492 ? -13.024 5.969 -45.915 1.00 94.25 492 THR A CA 1
ATOM 3594 C C . THR A 1 492 ? -12.542 7.363 -45.516 1.00 94.25 492 THR A C 1
ATOM 3596 O O . THR A 1 492 ? -11.341 7.573 -45.367 1.00 94.25 492 THR A O 1
ATOM 3599 N N . LYS A 1 493 ? -13.460 8.315 -45.291 1.00 94.19 493 LYS A N 1
ATOM 3600 C CA . LYS A 1 493 ? -13.090 9.692 -44.925 1.00 94.19 493 LYS A CA 1
ATOM 3601 C C . LYS A 1 493 ? -12.566 9.778 -43.497 1.00 94.19 493 LYS A C 1
ATOM 3603 O O . LYS A 1 493 ? -11.553 10.432 -43.272 1.00 94.19 493 LYS A O 1
ATOM 3608 N N . LEU A 1 494 ? -13.194 9.069 -42.554 1.00 93.88 494 LEU A N 1
ATOM 3609 C CA . LEU A 1 494 ? -12.692 8.968 -41.178 1.00 93.88 494 LEU A CA 1
ATOM 3610 C C . LEU A 1 494 ? -11.272 8.384 -41.165 1.00 93.88 494 LEU A C 1
ATOM 3612 O O . LEU A 1 494 ? -10.388 8.910 -40.496 1.00 93.88 494 LEU A O 1
ATOM 3616 N N . GLY A 1 495 ? -11.027 7.335 -41.955 1.00 91.19 495 GLY A N 1
ATOM 3617 C CA . GLY A 1 495 ? -9.715 6.707 -42.098 1.00 91.19 495 GLY A CA 1
ATOM 3618 C C . GLY A 1 495 ? -8.657 7.590 -42.768 1.00 91.19 495 GLY A C 1
ATOM 3619 O O . GLY A 1 495 ? -7.471 7.389 -42.505 1.00 91.19 495 GLY A O 1
ATOM 3620 N N . ALA A 1 496 ? -9.062 8.567 -43.585 1.00 93.75 496 ALA A N 1
ATOM 3621 C CA . ALA A 1 496 ? -8.178 9.512 -44.271 1.00 93.75 496 ALA A CA 1
ATOM 3622 C C . ALA A 1 496 ? -7.859 10.782 -43.455 1.00 93.75 496 ALA A C 1
ATOM 3624 O O . ALA A 1 496 ? -6.972 11.540 -43.845 1.00 93.75 496 ALA A O 1
ATOM 3625 N N . ALA A 1 497 ? -8.548 11.033 -42.338 1.00 93.44 497 ALA A N 1
ATOM 3626 C CA . ALA A 1 497 ? -8.357 12.224 -41.507 1.00 93.44 497 ALA A CA 1
ATOM 3627 C C . ALA A 1 497 ? -7.077 12.133 -40.655 1.00 93.44 497 ALA A C 1
ATOM 3629 O O . ALA A 1 497 ? -7.090 11.621 -39.531 1.00 93.44 497 ALA A O 1
ATOM 3630 N N . ARG A 1 498 ? -5.967 12.632 -41.203 1.00 94.00 498 ARG A N 1
ATOM 3631 C CA . ARG A 1 498 ? -4.638 12.640 -40.576 1.00 94.00 498 ARG A CA 1
ATOM 3632 C C . ARG A 1 498 ? -4.391 13.889 -39.751 1.00 94.00 498 ARG A C 1
ATOM 3634 O O . ARG A 1 498 ? -3.749 13.782 -38.716 1.00 94.00 498 ARG A O 1
ATOM 3641 N N . VAL A 1 499 ? -4.909 15.037 -40.179 1.00 93.94 499 VAL A N 1
ATOM 3642 C CA . VAL A 1 499 ? -4.795 16.298 -39.440 1.00 93.94 499 VAL A CA 1
ATOM 3643 C C . VAL A 1 499 ? -6.184 16.803 -39.090 1.00 93.94 499 VAL A C 1
ATOM 3645 O O . VAL A 1 499 ? -7.063 16.817 -39.951 1.00 93.94 499 VAL A O 1
ATOM 3648 N N . LEU A 1 500 ? -6.386 17.209 -37.840 1.00 94.06 500 LEU A N 1
ATOM 3649 C CA . LEU A 1 500 ? -7.615 17.846 -37.378 1.00 94.06 500 LEU A CA 1
ATOM 3650 C C . LEU A 1 500 ? -7.259 19.092 -36.571 1.00 94.06 500 LEU A C 1
ATOM 3652 O O . LEU A 1 500 ? -6.509 19.007 -35.601 1.00 94.06 500 LEU A O 1
ATOM 3656 N N . VAL A 1 501 ? -7.817 20.229 -36.968 1.00 94.56 501 VAL A N 1
ATOM 3657 C CA . VAL A 1 501 ? -7.686 21.503 -36.259 1.00 94.56 501 VAL A CA 1
ATOM 3658 C C . VAL A 1 501 ? -9.063 21.891 -35.747 1.00 94.56 501 VAL A C 1
ATOM 3660 O O . VAL A 1 501 ? -10.001 21.934 -36.538 1.00 94.56 501 VAL A O 1
ATOM 3663 N N . ASN A 1 502 ? -9.181 22.173 -34.451 1.00 93.94 502 ASN A N 1
ATOM 3664 C CA . ASN A 1 502 ? -10.391 22.691 -33.817 1.00 93.94 502 ASN A CA 1
ATOM 3665 C C . ASN A 1 502 ? -10.037 23.905 -32.966 1.00 93.94 502 ASN A C 1
ATOM 3667 O O . ASN A 1 502 ? -9.248 23.796 -32.030 1.00 93.94 502 ASN A O 1
ATOM 3671 N N . GLU A 1 503 ? -10.655 25.040 -33.257 1.00 95.75 503 GLU A N 1
ATOM 3672 C CA . GLU A 1 503 ? -10.438 26.296 -32.546 1.00 95.75 503 GLU A CA 1
ATOM 3673 C C . GLU A 1 503 ? -11.777 26.898 -32.145 1.00 95.75 503 GLU A C 1
ATOM 3675 O O . GLU A 1 503 ? -12.785 26.743 -32.847 1.00 95.75 503 GLU A O 1
ATOM 3680 N N . GLY A 1 504 ? -11.798 27.595 -31.016 1.00 96.50 504 GLY A N 1
ATOM 3681 C CA . GLY A 1 504 ? -13.010 28.255 -30.571 1.00 96.50 504 GLY A CA 1
ATOM 3682 C C . GLY A 1 504 ? -12.958 28.763 -29.149 1.00 96.50 504 GLY A C 1
ATOM 3683 O O . GLY A 1 504 ? -11.895 29.051 -28.600 1.00 96.50 504 GLY A O 1
ATOM 3684 N N . GLU A 1 505 ? -14.143 28.885 -28.571 1.00 96.75 505 GLU A N 1
ATOM 3685 C CA . GLU A 1 505 ? -14.351 29.389 -27.222 1.00 96.75 505 GLU A CA 1
ATOM 3686 C C . GLU A 1 505 ? -14.499 28.227 -26.247 1.00 96.75 505 GLU A C 1
ATOM 3688 O O . GLU A 1 505 ? -15.054 27.177 -26.580 1.00 96.75 505 GLU A O 1
ATOM 3693 N N . MET A 1 506 ? -14.004 28.410 -25.030 1.00 93.50 506 MET A N 1
ATOM 3694 C CA . MET A 1 506 ? -14.200 27.466 -23.944 1.00 93.50 506 MET A CA 1
ATOM 3695 C C . MET A 1 506 ? -14.709 28.164 -22.687 1.00 93.50 506 MET A C 1
ATOM 3697 O O . MET A 1 506 ? -14.370 29.313 -22.412 1.00 93.50 506 MET A O 1
ATOM 3701 N N . MET A 1 507 ? -15.485 27.420 -21.912 1.00 91.69 507 MET A N 1
ATOM 3702 C CA . MET A 1 507 ? -15.900 27.753 -20.558 1.00 91.69 507 MET A CA 1
ATOM 3703 C C . MET A 1 507 ? -15.421 26.639 -19.633 1.00 91.69 507 MET A C 1
ATOM 3705 O O . MET A 1 507 ? -15.733 25.471 -19.877 1.00 91.69 507 MET A O 1
ATOM 3709 N N . LEU A 1 508 ? -14.679 26.979 -18.583 1.00 84.88 508 LEU A N 1
ATOM 3710 C CA . LEU A 1 508 ? -14.354 26.063 -17.491 1.00 84.88 508 LEU A CA 1
ATOM 3711 C C . LEU A 1 508 ? -15.228 26.356 -16.278 1.00 84.88 508 LEU A C 1
ATOM 3713 O O . LEU A 1 508 ? -15.503 27.516 -15.972 1.00 84.88 508 LEU A O 1
ATOM 3717 N N . TYR A 1 509 ? -15.610 25.299 -15.572 1.00 81.94 509 TYR A N 1
ATOM 3718 C CA . TYR A 1 509 ? -16.423 25.369 -14.365 1.00 81.94 509 TYR A CA 1
ATOM 3719 C C . TYR A 1 509 ? -15.603 24.834 -13.186 1.00 81.94 509 TYR A C 1
ATOM 3721 O O . TYR A 1 509 ? -15.232 23.661 -13.172 1.00 81.94 509 TYR A O 1
ATOM 3729 N N . ALA A 1 510 ? -15.312 25.683 -12.198 1.00 70.94 510 ALA A N 1
ATOM 3730 C CA . ALA A 1 510 ? -14.671 25.278 -10.946 1.00 70.94 510 ALA A CA 1
ATOM 3731 C C . ALA A 1 510 ? -15.600 25.617 -9.773 1.00 70.94 510 ALA A C 1
ATOM 3733 O O . ALA A 1 510 ? -15.674 26.756 -9.306 1.00 70.94 510 ALA A O 1
ATOM 3734 N N . GLY A 1 511 ? -16.375 24.628 -9.323 1.00 73.12 511 GLY A N 1
ATOM 3735 C CA . GLY A 1 511 ? -17.458 24.858 -8.367 1.00 73.12 511 GLY A CA 1
ATOM 3736 C C . GLY A 1 511 ? -18.553 25.740 -8.975 1.00 73.12 511 GLY A C 1
ATOM 3737 O O . GLY A 1 511 ? -19.156 25.372 -9.974 1.00 73.12 511 GLY A O 1
ATOM 3738 N N . GLN A 1 512 ? -18.815 26.900 -8.369 1.00 74.44 512 GLN A N 1
ATOM 3739 C CA . GLN A 1 512 ? -19.787 27.886 -8.876 1.00 74.44 512 GLN A CA 1
ATOM 3740 C C . GLN A 1 512 ? -19.143 28.971 -9.759 1.00 74.44 512 GLN A C 1
ATOM 3742 O O . GLN A 1 512 ? -19.832 29.886 -10.201 1.00 74.44 512 GLN A O 1
ATOM 3747 N N . GLN A 1 513 ? -17.826 28.917 -9.980 1.00 76.44 513 GLN A N 1
ATOM 3748 C CA . GLN A 1 513 ? -17.108 29.910 -10.777 1.00 76.44 513 GLN A CA 1
ATOM 3749 C C . GLN A 1 513 ? -16.987 29.466 -12.234 1.00 76.44 513 GLN A C 1
ATOM 3751 O O . GLN A 1 513 ? -16.684 28.304 -12.516 1.00 76.44 513 GLN A O 1
ATOM 3756 N N . GLU A 1 514 ? -17.183 30.419 -13.144 1.00 86.12 514 GLU A N 1
ATOM 3757 C CA . GLU A 1 514 ? -17.064 30.226 -14.587 1.00 86.12 514 GLU A CA 1
ATOM 3758 C C . GLU A 1 514 ? -15.875 31.022 -15.133 1.00 86.12 514 GLU A C 1
ATOM 3760 O O . GLU A 1 514 ? -15.738 32.217 -14.863 1.00 86.12 514 GLU A O 1
ATOM 3765 N N . PHE A 1 515 ? -15.030 30.369 -15.930 1.00 82.56 515 PHE A N 1
ATOM 3766 C CA . PHE A 1 515 ? -13.879 30.992 -16.582 1.00 82.56 515 PHE A CA 1
ATOM 3767 C C . PHE A 1 515 ? -14.018 30.867 -18.093 1.00 82.56 515 PHE A C 1
ATOM 3769 O O . PHE A 1 515 ? -14.064 29.756 -18.622 1.00 82.56 515 PHE A O 1
ATOM 3776 N N . SER A 1 516 ? -14.073 32.001 -18.786 1.00 90.81 516 SER A N 1
ATOM 3777 C CA . SER A 1 516 ? -14.115 32.053 -20.245 1.00 90.81 516 SER A CA 1
ATOM 3778 C C . SER A 1 516 ? -12.710 32.130 -20.839 1.00 90.81 516 SER A C 1
ATOM 3780 O O . SER A 1 516 ? -11.789 32.729 -20.277 1.00 90.81 516 SER A O 1
ATOM 3782 N N . GLY A 1 517 ? -12.539 31.511 -22.001 1.00 92.69 517 GLY A N 1
ATOM 3783 C CA . GLY A 1 517 ? -11.274 31.510 -22.713 1.00 92.69 517 GLY A CA 1
ATOM 3784 C C . GLY A 1 517 ? -11.404 31.048 -24.155 1.00 92.69 517 GLY A C 1
ATOM 3785 O O . GLY A 1 517 ? -12.490 30.765 -24.656 1.00 92.69 517 GLY A O 1
ATOM 3786 N N . GLN A 1 518 ? -10.263 30.957 -24.822 1.00 95.38 518 GLN A N 1
ATOM 3787 C CA . GLN A 1 518 ? -10.133 30.426 -26.173 1.00 95.38 518 GLN A CA 1
ATOM 3788 C C . GLN A 1 518 ? -9.310 29.146 -26.157 1.00 95.38 518 GLN A C 1
ATOM 3790 O O . GLN A 1 518 ? -8.460 28.950 -25.285 1.00 95.38 518 GLN A O 1
ATOM 3795 N N . PHE A 1 519 ? -9.539 28.290 -27.147 1.00 95.38 519 PHE A N 1
ATOM 3796 C CA . PHE A 1 519 ? -8.826 27.033 -27.303 1.00 95.38 519 PHE A CA 1
ATOM 3797 C C . PHE A 1 519 ? -8.410 26.792 -28.748 1.00 95.38 519 PHE A C 1
ATOM 3799 O O . PHE A 1 519 ? -9.100 27.208 -29.677 1.00 95.38 519 PHE A O 1
ATOM 3806 N N . SER A 1 520 ? -7.299 26.082 -28.924 1.00 95.25 520 SER A N 1
ATOM 3807 C CA . SER A 1 520 ? -6.867 25.529 -30.207 1.00 95.25 520 SER A CA 1
ATOM 3808 C C . SER A 1 520 ? -6.321 24.124 -29.970 1.00 95.25 520 SER A C 1
ATOM 3810 O O . SER A 1 520 ? -5.408 23.924 -29.168 1.00 95.25 520 SER A O 1
ATOM 3812 N N . ILE A 1 521 ? -6.928 23.135 -30.617 1.00 94.31 521 ILE A N 1
ATOM 3813 C CA . ILE A 1 521 ? -6.502 21.738 -30.611 1.00 94.31 521 ILE A CA 1
ATOM 3814 C C . ILE A 1 521 ? -6.055 21.403 -32.027 1.00 94.31 521 ILE A C 1
ATOM 3816 O O . ILE A 1 521 ? -6.863 21.415 -32.956 1.00 94.31 521 ILE A O 1
ATOM 3820 N N . VAL A 1 522 ? -4.781 21.060 -32.178 1.00 95.44 522 VAL A N 1
ATOM 3821 C CA . VAL A 1 522 ? -4.202 20.584 -33.433 1.00 95.44 522 VAL A CA 1
ATOM 3822 C C . VAL A 1 522 ? -3.724 19.157 -33.232 1.00 95.44 522 VAL A C 1
ATOM 3824 O O . VAL A 1 522 ? -2.789 18.894 -32.478 1.00 95.44 522 VAL A O 1
ATOM 3827 N N . ARG A 1 523 ? -4.365 18.227 -33.930 1.00 93.50 523 ARG A N 1
ATOM 3828 C CA . ARG A 1 523 ? -3.998 16.815 -33.972 1.00 93.50 523 ARG A CA 1
ATOM 3829 C C . ARG A 1 523 ? -3.357 16.492 -35.314 1.00 93.50 523 ARG A C 1
ATOM 3831 O O . ARG A 1 523 ? -3.924 16.830 -36.349 1.00 93.50 523 ARG A O 1
ATOM 3838 N N . GLN A 1 524 ? -2.248 15.760 -35.295 1.00 94.44 524 GLN A N 1
ATOM 3839 C CA . GLN A 1 524 ? -1.633 15.163 -36.475 1.00 94.44 524 GLN A CA 1
ATOM 3840 C C . GLN A 1 524 ? -1.245 13.704 -36.185 1.00 94.44 524 GLN A C 1
ATOM 3842 O O . GLN A 1 524 ? -0.436 13.419 -35.305 1.00 94.44 524 GLN A O 1
ATOM 3847 N N . ASP A 1 525 ? -1.829 12.772 -36.936 1.00 90.75 525 ASP A N 1
ATOM 3848 C CA . ASP A 1 525 ? -1.510 11.347 -36.840 1.00 90.75 525 ASP A CA 1
ATOM 3849 C C . ASP A 1 525 ? -0.058 11.067 -37.269 1.00 90.75 525 ASP A C 1
ATOM 3851 O O . ASP A 1 525 ? 0.421 11.683 -38.228 1.00 90.75 525 ASP A O 1
ATOM 3855 N N . PRO A 1 526 ? 0.609 10.077 -36.647 1.00 90.50 526 PRO A N 1
ATOM 3856 C CA . PRO A 1 526 ? 0.072 9.174 -35.620 1.00 90.50 526 PRO A CA 1
ATOM 3857 C C . PRO A 1 526 ? 0.250 9.656 -34.171 1.00 90.50 526 PRO A C 1
ATOM 3859 O O . PRO A 1 526 ? -0.308 9.038 -33.269 1.00 90.50 526 PRO A O 1
ATOM 3862 N N . ASP A 1 527 ? 1.049 10.693 -33.926 1.00 91.62 527 ASP A N 1
ATOM 3863 C CA . ASP A 1 527 ? 1.694 10.881 -32.623 1.00 91.62 527 ASP A CA 1
ATOM 3864 C C . ASP A 1 527 ? 1.919 12.346 -32.214 1.00 91.62 527 ASP A C 1
ATOM 3866 O O . ASP A 1 527 ? 2.722 12.628 -31.321 1.00 91.62 527 ASP A O 1
ATOM 3870 N N . ARG A 1 528 ? 1.219 13.288 -32.852 1.00 95.12 528 ARG A N 1
ATOM 3871 C CA . ARG A 1 528 ? 1.360 14.720 -32.585 1.00 95.12 528 ARG A CA 1
ATOM 3872 C C . ARG A 1 528 ? 0.052 15.339 -32.116 1.00 95.12 528 ARG A C 1
ATOM 3874 O O . ARG A 1 528 ? -0.975 15.262 -32.792 1.00 95.12 528 ARG A O 1
ATOM 3881 N N . LEU A 1 529 ? 0.105 16.001 -30.965 1.00 95.12 529 LEU A N 1
ATOM 3882 C CA . LEU A 1 529 ? -1.011 16.760 -30.401 1.00 95.12 529 LEU A CA 1
ATOM 3883 C C . LEU A 1 529 ? -0.492 18.087 -29.862 1.00 95.12 529 LEU A C 1
ATOM 3885 O O . LEU A 1 529 ? 0.475 18.106 -29.113 1.00 95.12 529 LEU A O 1
ATOM 3889 N N . SER A 1 530 ? -1.139 19.186 -30.221 1.00 95.44 530 SER A N 1
ATOM 3890 C CA . SER A 1 530 ? -0.940 20.492 -29.603 1.00 95.44 530 SER A CA 1
ATOM 3891 C C . SER A 1 530 ? -2.278 20.959 -29.056 1.00 95.44 530 SER A C 1
ATOM 3893 O O . SER A 1 530 ? -3.268 20.998 -29.786 1.00 95.44 530 SER A O 1
ATOM 3895 N N . PHE A 1 531 ? -2.320 21.271 -27.767 1.00 93.44 531 PHE A N 1
ATOM 3896 C CA . PHE A 1 531 ? -3.489 21.819 -27.102 1.00 93.44 531 PHE A CA 1
ATOM 3897 C C . PHE A 1 531 ? -3.117 23.140 -26.446 1.00 93.44 531 PHE A C 1
ATOM 3899 O O . PHE A 1 531 ? -2.326 23.174 -25.504 1.00 93.44 531 PHE A O 1
ATOM 3906 N N . ALA A 1 532 ? -3.676 24.227 -26.965 1.00 91.81 532 ALA A N 1
ATOM 3907 C CA . ALA A 1 532 ? -3.456 25.570 -26.469 1.00 91.81 532 ALA A CA 1
ATOM 3908 C C . ALA A 1 532 ? -4.738 26.159 -25.882 1.00 91.81 532 ALA A C 1
ATOM 3910 O O . ALA A 1 532 ? -5.826 25.983 -26.435 1.00 91.81 532 ALA A O 1
ATOM 3911 N N . THR A 1 533 ? -4.594 26.899 -24.788 1.00 90.38 533 THR A N 1
ATOM 3912 C CA . THR A 1 533 ? -5.678 27.612 -24.111 1.00 90.38 533 THR A CA 1
ATOM 3913 C C . THR A 1 533 ? -5.237 29.028 -23.772 1.00 90.38 533 THR A C 1
ATOM 3915 O O . THR A 1 533 ? -4.122 29.215 -23.286 1.00 90.38 533 THR A O 1
ATOM 3918 N N . ARG A 1 534 ? -6.118 30.008 -23.959 1.00 89.94 534 ARG A N 1
ATOM 3919 C CA . ARG A 1 534 ? -5.914 31.397 -23.530 1.00 89.94 534 ARG A CA 1
ATOM 3920 C C . ARG A 1 534 ? -7.060 31.806 -22.614 1.00 89.94 534 ARG A C 1
ATOM 3922 O O . ARG A 1 534 ? -8.210 31.787 -23.044 1.00 89.94 534 ARG A O 1
ATOM 3929 N N . MET A 1 535 ? -6.753 32.173 -21.375 1.00 83.88 535 MET A N 1
ATOM 3930 C CA . MET A 1 535 ? -7.720 32.643 -20.378 1.00 83.88 535 MET A CA 1
ATOM 3931 C C . MET A 1 535 ? -7.193 33.913 -19.734 1.00 83.88 535 MET A C 1
ATOM 3933 O O . MET A 1 535 ? -6.113 33.902 -19.148 1.00 83.88 535 MET A O 1
ATOM 3937 N N . LEU A 1 536 ? -7.959 35.002 -19.810 1.00 81.88 536 LEU A N 1
ATOM 3938 C CA . LEU A 1 536 ? -7.515 36.313 -19.330 1.00 81.88 536 LEU A CA 1
ATOM 3939 C C . LEU A 1 536 ? -6.129 36.667 -19.921 1.00 81.88 536 LEU A C 1
ATOM 3941 O O . LEU A 1 536 ? -5.997 36.746 -21.139 1.00 81.88 536 LEU A O 1
ATOM 3945 N N . GLN A 1 537 ? -5.106 36.854 -19.078 1.00 76.88 537 GLN A N 1
ATOM 3946 C CA . GLN A 1 537 ? -3.716 37.139 -19.472 1.00 76.88 537 GLN A CA 1
ATOM 3947 C C . GLN A 1 537 ? -2.811 35.892 -19.507 1.00 76.88 537 GLN A C 1
ATOM 3949 O O . GLN A 1 537 ? -1.607 36.015 -19.711 1.00 76.88 537 GLN A O 1
ATOM 3954 N N . PHE A 1 538 ? -3.360 34.697 -19.275 1.00 79.50 538 PHE A N 1
ATOM 3955 C CA . PHE A 1 538 ? -2.599 33.454 -19.206 1.00 79.50 538 PHE A CA 1
ATOM 3956 C C . PHE A 1 538 ? -2.797 32.612 -20.467 1.00 79.50 538 PHE A C 1
ATOM 3958 O O . PHE A 1 538 ? -3.921 32.267 -20.842 1.00 79.50 538 PHE A O 1
ATOM 3965 N N . GLU A 1 539 ? -1.692 32.236 -21.097 1.00 86.50 539 GLU A N 1
ATOM 3966 C CA . GLU A 1 539 ? -1.648 31.284 -22.198 1.00 86.50 539 GLU A CA 1
ATOM 3967 C C . GLU A 1 539 ? -0.942 30.007 -21.757 1.00 86.50 539 GLU A C 1
ATOM 3969 O O . GLU A 1 539 ? 0.091 30.032 -21.093 1.00 86.50 539 GLU A O 1
ATOM 3974 N N . SER A 1 540 ? -1.490 28.867 -22.155 1.00 88.06 540 SER A N 1
ATOM 3975 C CA . SER A 1 540 ? -0.869 27.563 -21.956 1.00 88.06 540 SER A CA 1
ATOM 3976 C C . SER A 1 540 ? -0.892 26.790 -23.257 1.00 88.06 540 SER A C 1
ATOM 3978 O O . SER A 1 540 ? -1.881 26.835 -23.988 1.00 88.06 540 SER A O 1
ATOM 3980 N N . ARG A 1 541 ? 0.190 26.073 -23.550 1.00 92.25 541 ARG A N 1
ATOM 3981 C CA . ARG A 1 541 ? 0.291 25.156 -24.680 1.00 92.25 541 ARG A CA 1
ATOM 3982 C C . ARG A 1 541 ? 0.956 23.865 -24.242 1.00 92.25 541 ARG A C 1
ATOM 3984 O O . ARG A 1 541 ? 2.118 23.862 -23.849 1.00 92.25 541 ARG A O 1
ATOM 3991 N N . GLN A 1 542 ? 0.228 22.769 -24.368 1.00 90.94 542 GLN A N 1
ATOM 3992 C CA . GLN A 1 542 ? 0.733 21.418 -24.177 1.00 90.94 542 GLN A CA 1
ATOM 3993 C C . GLN A 1 542 ? 0.984 20.792 -25.540 1.00 90.94 542 GLN A C 1
ATOM 3995 O O . GLN A 1 542 ? 0.115 20.841 -26.408 1.00 90.94 542 GLN A O 1
ATOM 4000 N N . VAL A 1 543 ? 2.161 20.207 -25.734 1.00 95.25 543 VAL A N 1
ATOM 4001 C CA . VAL A 1 543 ? 2.544 19.592 -27.004 1.00 95.25 543 VAL A CA 1
ATOM 4002 C C . VAL A 1 543 ? 3.087 18.197 -26.756 1.00 95.25 543 VAL A C 1
ATOM 4004 O O . VAL A 1 543 ? 3.985 18.020 -25.941 1.00 95.25 543 VAL A O 1
ATOM 4007 N N . LEU A 1 544 ? 2.555 17.227 -27.490 1.00 92.56 544 LEU A N 1
ATOM 4008 C CA . LEU A 1 544 ? 3.011 15.847 -27.593 1.00 92.56 544 LEU A CA 1
ATOM 4009 C C . LEU A 1 544 ? 3.642 15.641 -28.971 1.00 92.56 544 LEU A C 1
ATOM 4011 O O . LEU A 1 544 ? 3.040 16.002 -29.986 1.00 92.56 544 LEU A O 1
ATOM 4015 N N . VAL A 1 545 ? 4.821 15.024 -28.996 1.00 94.00 545 VAL A N 1
ATOM 4016 C CA . VAL A 1 545 ? 5.482 14.530 -30.207 1.00 94.00 545 VAL A CA 1
ATOM 4017 C C . VAL A 1 545 ? 6.047 13.146 -29.902 1.00 94.00 545 VAL A C 1
ATOM 4019 O O . VAL A 1 545 ? 6.948 13.011 -29.075 1.00 94.00 545 VAL A O 1
ATOM 4022 N N . ALA A 1 546 ? 5.538 12.115 -30.575 1.00 90.69 546 ALA A N 1
ATOM 4023 C CA . ALA A 1 546 ? 5.936 10.726 -30.342 1.00 90.69 546 ALA A CA 1
ATOM 4024 C C . ALA A 1 546 ? 5.744 10.300 -28.871 1.00 90.69 546 ALA A C 1
ATOM 4026 O O . ALA A 1 546 ? 4.618 10.163 -28.383 1.00 90.69 546 ALA A O 1
ATOM 4027 N N . ASP A 1 547 ? 6.850 10.088 -28.161 1.00 84.88 547 ASP A N 1
ATOM 4028 C CA . ASP A 1 547 ? 6.894 9.619 -26.776 1.00 84.88 547 ASP A CA 1
ATOM 4029 C C . ASP A 1 547 ? 7.304 10.712 -25.776 1.00 84.88 547 ASP A C 1
ATOM 4031 O O . ASP A 1 547 ? 7.522 10.410 -24.604 1.00 84.88 547 ASP A O 1
ATOM 4035 N N . SER A 1 548 ? 7.406 11.971 -26.211 1.00 85.56 548 SER A N 1
ATOM 4036 C CA . SER A 1 548 ? 7.752 13.108 -25.355 1.00 85.56 548 SER A CA 1
ATOM 4037 C C . SER A 1 548 ? 6.696 14.205 -25.420 1.00 85.56 548 SER A C 1
ATOM 4039 O O . SER A 1 548 ? 6.008 14.387 -26.426 1.00 85.56 548 SER A O 1
ATOM 4041 N N . ALA A 1 549 ? 6.551 14.944 -24.323 1.00 87.62 549 ALA A N 1
ATOM 4042 C CA . ALA A 1 549 ? 5.654 16.081 -24.270 1.00 87.62 549 ALA A CA 1
ATOM 4043 C C . ALA A 1 549 ? 6.208 17.192 -23.383 1.00 87.62 549 ALA A C 1
ATOM 4045 O O . ALA A 1 549 ? 6.943 16.944 -22.431 1.00 87.62 549 ALA A O 1
ATOM 4046 N N . TRP A 1 550 ? 5.817 18.421 -23.689 1.00 89.00 550 TRP A N 1
ATOM 4047 C CA . TRP A 1 550 ? 6.206 19.612 -22.948 1.00 89.00 550 TRP A CA 1
ATOM 4048 C C . TRP A 1 550 ? 5.020 20.563 -22.809 1.00 89.00 550 TRP A C 1
ATOM 4050 O O . TRP A 1 550 ? 4.085 20.553 -23.610 1.00 89.00 550 TRP A O 1
ATOM 4060 N N . THR A 1 551 ? 5.056 21.387 -21.766 1.00 87.69 551 THR A N 1
ATOM 4061 C CA . THR A 1 551 ? 4.068 22.433 -21.501 1.00 87.69 551 THR A CA 1
ATOM 4062 C C . THR A 1 551 ? 4.760 23.784 -21.464 1.00 87.69 551 THR A C 1
ATOM 4064 O O . THR A 1 551 ? 5.729 23.970 -20.730 1.00 87.69 551 THR A O 1
ATOM 4067 N N . LEU A 1 552 ? 4.248 24.728 -22.242 1.00 87.38 552 LEU A N 1
ATOM 4068 C CA . LEU A 1 552 ? 4.632 26.129 -22.218 1.00 87.38 552 LEU A CA 1
ATOM 4069 C C . LEU A 1 552 ? 3.510 26.931 -21.556 1.00 87.38 552 LEU A C 1
ATOM 4071 O O . LEU A 1 552 ? 2.399 26.958 -22.076 1.00 87.38 552 LEU A O 1
ATOM 4075 N N . ALA A 1 553 ? 3.806 27.588 -20.441 1.00 85.31 553 ALA A N 1
ATOM 4076 C CA . ALA A 1 553 ? 2.927 28.558 -19.798 1.00 85.31 553 ALA A CA 1
ATOM 4077 C C . ALA A 1 553 ? 3.479 29.969 -20.028 1.00 85.31 553 ALA A C 1
ATOM 4079 O O . ALA A 1 553 ? 4.685 30.188 -19.902 1.00 85.31 553 ALA A O 1
ATOM 4080 N N . GLN A 1 554 ? 2.618 30.917 -20.382 1.00 78.88 554 GLN A N 1
ATOM 4081 C CA . GLN A 1 554 ? 2.991 32.299 -20.665 1.00 78.88 554 GLN A CA 1
ATOM 4082 C C . GLN A 1 554 ? 2.016 33.255 -19.977 1.00 78.88 554 GLN A C 1
ATOM 4084 O O . GLN A 1 554 ? 0.807 33.192 -20.184 1.00 78.88 554 GLN A O 1
ATOM 4089 N N . SER A 1 555 ? 2.574 34.144 -19.163 1.00 79.56 555 SER A N 1
ATOM 4090 C CA . SER A 1 555 ? 1.930 35.365 -18.675 1.00 79.56 555 SER A CA 1
ATOM 4091 C C . SER A 1 555 ? 2.909 36.524 -18.899 1.00 79.56 555 SER A C 1
ATOM 4093 O O . SER A 1 555 ? 3.322 36.746 -20.035 1.00 79.56 555 SER A O 1
ATOM 4095 N N . ASP A 1 556 ? 3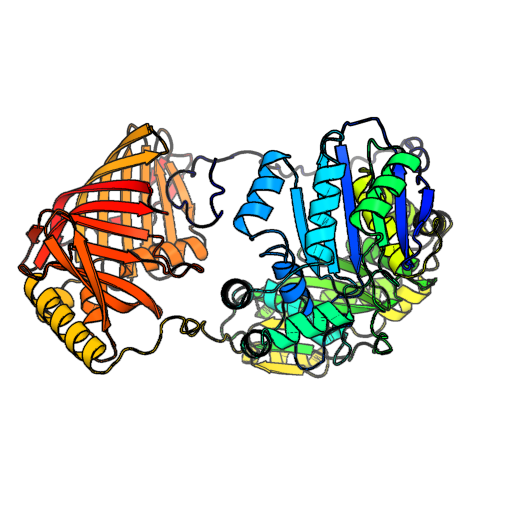.386 37.180 -17.839 1.00 74.56 556 ASP A N 1
ATOM 4096 C CA . ASP A 1 556 ? 4.463 38.178 -17.902 1.00 74.56 556 ASP A CA 1
ATOM 4097 C C . ASP A 1 556 ? 5.835 37.541 -18.192 1.00 74.56 556 ASP A C 1
ATOM 4099 O O . ASP A 1 556 ? 6.753 38.196 -18.684 1.00 74.56 556 ASP A O 1
ATOM 4103 N N . THR A 1 557 ? 5.985 36.246 -17.893 1.00 74.69 557 THR A N 1
ATOM 4104 C CA . THR A 1 557 ? 7.174 35.446 -18.219 1.00 74.69 557 THR A CA 1
ATOM 4105 C C . THR A 1 557 ? 6.765 34.110 -18.834 1.00 74.69 557 THR A C 1
ATOM 4107 O O . THR A 1 557 ? 5.692 33.576 -18.546 1.00 74.69 557 THR A O 1
ATOM 4110 N N . ALA A 1 558 ? 7.619 33.564 -19.700 1.00 81.81 558 ALA A N 1
ATOM 4111 C CA . ALA A 1 558 ? 7.462 32.223 -20.248 1.00 81.81 558 ALA A CA 1
ATOM 4112 C C . ALA A 1 558 ? 8.097 31.180 -19.316 1.00 81.81 558 ALA A C 1
ATOM 4114 O O . ALA A 1 558 ? 9.225 31.357 -18.854 1.00 81.81 558 ALA A O 1
ATOM 4115 N N . ALA A 1 559 ? 7.403 30.065 -19.102 1.00 81.31 559 ALA A N 1
ATOM 4116 C CA . ALA A 1 559 ? 7.894 28.897 -18.384 1.00 81.31 559 ALA A CA 1
ATOM 4117 C C . ALA A 1 559 ? 7.681 27.641 -19.233 1.00 81.31 559 ALA A C 1
ATOM 4119 O O . ALA A 1 559 ? 6.572 27.375 -19.695 1.00 81.31 559 ALA A O 1
ATOM 4120 N N . LEU A 1 560 ? 8.748 26.867 -19.436 1.00 86.38 560 LEU A N 1
ATOM 4121 C CA . LEU A 1 560 ? 8.721 25.620 -20.196 1.00 86.38 560 LEU A CA 1
ATOM 4122 C C . LEU A 1 560 ? 9.019 24.450 -19.264 1.00 86.38 560 LEU A C 1
ATOM 4124 O O . LEU A 1 560 ? 10.051 24.435 -18.596 1.00 86.38 560 LEU A O 1
ATOM 4128 N N . MET A 1 561 ? 8.127 23.468 -19.246 1.00 85.38 561 MET A N 1
ATOM 4129 C CA . MET A 1 561 ? 8.216 22.292 -18.387 1.00 85.38 561 MET A CA 1
ATOM 4130 C C . MET A 1 561 ? 8.140 21.027 -19.234 1.00 85.38 561 MET A C 1
ATOM 4132 O O . MET A 1 561 ? 7.320 20.938 -20.148 1.00 85.38 561 MET A O 1
ATOM 4136 N N . GLU A 1 562 ? 8.983 20.047 -18.923 1.00 85.81 562 GLU A N 1
ATOM 4137 C CA . GLU A 1 562 ? 8.813 18.690 -19.447 1.00 85.81 562 GLU A CA 1
ATOM 4138 C C . GLU A 1 562 ? 7.614 18.029 -18.775 1.00 85.81 562 GLU A C 1
ATOM 4140 O O . GLU A 1 562 ? 7.369 18.228 -17.583 1.00 85.81 562 GLU A O 1
ATOM 4145 N N . VAL A 1 563 ? 6.874 17.240 -19.544 1.00 73.00 563 VAL A N 1
ATOM 4146 C CA . VAL A 1 563 ? 5.768 16.436 -19.030 1.00 73.00 563 VAL A CA 1
ATOM 4147 C C . VAL A 1 563 ? 6.314 15.058 -18.660 1.00 73.00 563 VAL A C 1
ATOM 4149 O O . VAL A 1 563 ? 7.054 14.442 -19.426 1.00 73.00 563 VAL A O 1
ATOM 4152 N N . ASP A 1 564 ? 5.962 14.575 -17.471 1.00 61.50 564 ASP A N 1
ATOM 4153 C CA . ASP A 1 564 ? 6.363 13.251 -17.000 1.00 61.50 564 ASP A CA 1
ATOM 4154 C C . ASP A 1 564 ? 5.674 12.114 -17.783 1.00 61.50 564 ASP A C 1
ATOM 4156 O O . ASP A 1 564 ? 4.813 12.323 -18.642 1.00 61.50 564 ASP A O 1
ATOM 4160 N N . SER A 1 565 ? 6.052 10.865 -17.504 1.00 59.38 565 SER A N 1
ATOM 4161 C CA . SER A 1 565 ? 5.514 9.702 -18.223 1.00 59.38 565 SER A CA 1
ATOM 4162 C C . SER A 1 565 ? 3.996 9.535 -18.064 1.00 59.38 565 SER A C 1
ATOM 4164 O O . SER A 1 565 ? 3.331 9.089 -19.003 1.00 59.38 565 SER A O 1
ATOM 4166 N N . ALA A 1 566 ? 3.434 9.916 -16.913 1.00 52.75 566 ALA A N 1
ATOM 4167 C CA . ALA A 1 566 ? 1.995 9.872 -16.659 1.00 52.75 566 ALA A CA 1
ATOM 4168 C C . ALA A 1 566 ? 1.242 10.931 -17.484 1.00 52.75 566 ALA A C 1
ATOM 4170 O O . ALA A 1 566 ? 0.214 10.635 -18.106 1.00 52.75 566 ALA A O 1
ATOM 4171 N N . GLY A 1 567 ? 1.774 12.150 -17.561 1.00 54.59 567 GLY A N 1
ATOM 4172 C CA . GLY A 1 567 ? 1.232 13.214 -18.396 1.00 54.59 567 GLY A CA 1
ATOM 4173 C C . GLY A 1 567 ? 1.364 12.916 -19.894 1.00 54.59 567 GLY A C 1
ATOM 4174 O O . GLY A 1 567 ? 0.418 13.155 -20.645 1.00 54.59 567 GLY A O 1
ATOM 4175 N N . VAL A 1 568 ? 2.465 12.297 -20.339 1.00 70.31 568 VAL A N 1
ATOM 4176 C CA . VAL A 1 568 ? 2.617 11.818 -21.727 1.00 70.31 568 VAL A CA 1
ATOM 4177 C C . VAL A 1 568 ? 1.548 10.775 -22.062 1.00 70.31 568 VAL A C 1
ATOM 4179 O O . VAL A 1 568 ? 0.906 10.863 -23.110 1.00 70.31 568 VAL A O 1
ATOM 4182 N N . ALA A 1 569 ? 1.312 9.805 -21.173 1.00 67.25 569 ALA A N 1
ATOM 4183 C CA . ALA A 1 569 ? 0.255 8.810 -21.362 1.00 67.25 569 ALA A CA 1
ATOM 4184 C C . ALA A 1 569 ? -1.136 9.463 -21.451 1.00 67.25 569 ALA A C 1
ATOM 4186 O O . ALA A 1 569 ? -1.942 9.089 -22.304 1.00 67.25 569 ALA A O 1
ATOM 4187 N N . THR A 1 570 ? -1.388 10.487 -20.633 1.00 67.75 570 THR A N 1
ATOM 4188 C CA . THR A 1 570 ? -2.634 11.266 -20.656 1.00 67.75 570 THR A CA 1
ATOM 4189 C C . THR A 1 570 ? -2.823 12.006 -21.983 1.00 67.75 570 THR A C 1
ATOM 4191 O O . THR A 1 570 ? -3.895 11.943 -22.584 1.00 67.75 570 THR A O 1
ATOM 4194 N N . LEU A 1 571 ? -1.781 12.664 -22.501 1.00 77.44 571 LEU A N 1
ATOM 4195 C CA . LEU A 1 571 ? -1.838 13.351 -23.795 1.00 77.44 571 LEU A CA 1
ATOM 4196 C C . LEU A 1 571 ? -2.041 12.375 -24.962 1.00 77.44 571 LEU A C 1
ATOM 4198 O O . LEU A 1 571 ? -2.802 12.671 -25.882 1.00 77.44 571 LEU A O 1
ATOM 4202 N N . LYS A 1 572 ? -1.439 11.182 -24.908 1.00 81.19 572 LYS A N 1
ATOM 4203 C CA . LYS A 1 572 ? -1.688 10.107 -25.885 1.00 81.19 572 LYS A CA 1
ATOM 4204 C C . LYS A 1 572 ? -3.121 9.576 -25.829 1.00 81.19 572 LYS A C 1
ATOM 4206 O O . LYS A 1 572 ? -3.715 9.279 -26.869 1.00 81.19 572 LYS A O 1
ATOM 4211 N N . ALA A 1 573 ? -3.695 9.470 -24.633 1.00 77.06 573 ALA A N 1
ATOM 4212 C CA . ALA A 1 573 ? -5.099 9.111 -24.472 1.00 77.06 573 ALA A CA 1
ATOM 4213 C C . ALA A 1 573 ? -6.014 10.199 -25.059 1.00 77.06 573 ALA A C 1
ATOM 4215 O O . ALA A 1 573 ? -6.951 9.878 -25.781 1.00 77.06 573 ALA A O 1
ATOM 4216 N N . SER A 1 574 ? -5.695 11.481 -24.850 1.00 82.25 574 SER A N 1
ATOM 4217 C CA . SER A 1 574 ? -6.410 12.607 -25.472 1.00 82.25 574 SER A CA 1
ATOM 4218 C C . SER A 1 574 ? -6.304 12.606 -26.999 1.00 82.25 574 SER A C 1
ATOM 4220 O O . SER A 1 574 ? -7.301 12.838 -27.679 1.00 82.25 574 SER A O 1
ATOM 4222 N N . LEU A 1 575 ? -5.125 12.287 -27.545 1.00 84.69 575 LEU A N 1
ATOM 4223 C CA . LEU A 1 575 ? -4.879 12.171 -28.986 1.00 84.69 575 LEU A CA 1
ATOM 4224 C C . LEU A 1 575 ? -5.772 11.110 -29.652 1.00 84.69 575 LEU A C 1
ATOM 4226 O O . LEU A 1 575 ? -6.229 11.301 -30.775 1.00 84.69 575 LEU A O 1
ATOM 4230 N N . THR A 1 576 ? -6.000 9.989 -28.965 1.00 84.50 576 THR A N 1
ATOM 4231 C CA . THR A 1 576 ? -6.731 8.823 -29.495 1.00 84.50 576 THR A CA 1
ATOM 4232 C C . THR A 1 576 ? -8.171 8.711 -28.986 1.00 84.50 576 THR A C 1
ATOM 4234 O O . THR A 1 576 ? -8.924 7.850 -29.440 1.00 84.50 576 THR A O 1
ATOM 4237 N N . GLY A 1 577 ? -8.564 9.583 -28.058 1.00 85.44 577 GLY A N 1
ATOM 4238 C CA . GLY A 1 577 ? -9.879 9.619 -27.427 1.00 85.44 577 GLY A CA 1
ATOM 4239 C C . GLY A 1 577 ? -10.871 10.566 -28.099 1.00 85.44 577 GLY A C 1
ATOM 4240 O O . GLY A 1 577 ? -11.925 10.822 -27.523 1.00 85.44 577 GLY A O 1
ATOM 4241 N N . ASP A 1 578 ? -10.556 11.134 -29.264 1.00 89.00 578 ASP A N 1
ATOM 4242 C CA . ASP A 1 578 ? -11.494 11.972 -30.016 1.00 89.00 578 ASP A CA 1
ATOM 4243 C C . ASP A 1 578 ? -12.522 11.140 -30.807 1.00 89.00 578 ASP A C 1
ATOM 4245 O O . ASP A 1 578 ? -12.317 9.958 -31.095 1.00 89.00 578 ASP A O 1
ATOM 4249 N N . LEU A 1 579 ? -13.639 11.771 -31.189 1.00 93.56 579 LEU A N 1
ATOM 4250 C CA . LEU A 1 579 ? -14.748 11.118 -31.892 1.00 93.56 579 LEU A CA 1
ATOM 4251 C C . LEU A 1 579 ? -14.309 10.380 -33.170 1.00 93.56 579 LEU A C 1
ATOM 4253 O O . LEU A 1 579 ? -14.795 9.280 -33.433 1.00 93.56 579 LEU A O 1
ATOM 4257 N N . VAL A 1 580 ? -13.391 10.943 -33.963 1.00 93.56 580 VAL A N 1
ATOM 4258 C CA . VAL A 1 580 ? -12.934 10.334 -35.223 1.00 93.56 580 VAL A CA 1
ATOM 4259 C C . VAL A 1 580 ? -12.156 9.054 -34.936 1.00 93.56 580 VAL A C 1
ATOM 4261 O O . VAL A 1 580 ? -12.416 8.022 -35.561 1.00 93.56 580 VAL A O 1
ATOM 4264 N N . HIS A 1 581 ? -11.231 9.087 -33.976 1.00 91.56 581 HIS A N 1
ATOM 4265 C CA . HIS A 1 581 ? -10.476 7.902 -33.571 1.00 91.56 581 HIS A CA 1
ATOM 4266 C C . HIS A 1 581 ? -11.356 6.824 -32.955 1.00 91.56 581 HIS A C 1
ATOM 4268 O O . HIS A 1 581 ? -11.216 5.647 -33.298 1.00 91.56 581 HIS A O 1
ATOM 4274 N N . LEU A 1 582 ? -12.294 7.214 -32.099 1.00 94.00 582 LEU A N 1
ATOM 4275 C CA . LEU A 1 582 ? -13.187 6.271 -31.449 1.00 94.00 582 LEU A CA 1
ATOM 4276 C C . LEU A 1 582 ? -14.159 5.626 -32.444 1.00 94.00 582 LEU A C 1
ATOM 4278 O O . LEU A 1 582 ? -14.364 4.417 -32.376 1.00 94.00 582 LEU A O 1
ATOM 4282 N N . LEU A 1 583 ? -14.678 6.364 -33.433 1.00 95.94 583 LEU A N 1
ATOM 4283 C CA . LEU A 1 583 ? -15.478 5.782 -34.521 1.00 95.94 583 LEU A CA 1
ATOM 4284 C C . LEU A 1 583 ? -14.660 4.804 -35.377 1.00 95.94 583 LEU A C 1
ATOM 4286 O O . LEU A 1 583 ? -15.153 3.730 -35.723 1.00 95.94 583 LEU A O 1
ATOM 4290 N N . ARG A 1 584 ? -13.397 5.134 -35.692 1.00 93.62 584 ARG A N 1
ATOM 4291 C CA . ARG A 1 584 ? -12.482 4.220 -36.404 1.00 93.62 584 ARG A CA 1
ATOM 4292 C C . ARG A 1 584 ? -12.237 2.943 -35.601 1.00 93.62 584 ARG A C 1
ATOM 4294 O O . ARG A 1 584 ? -12.300 1.854 -36.166 1.00 93.62 584 ARG A O 1
ATOM 4301 N N . ALA A 1 585 ? -11.980 3.073 -34.301 1.00 91.19 585 ALA A N 1
ATOM 4302 C CA . ALA A 1 585 ? -11.720 1.947 -33.412 1.00 91.19 585 ALA A CA 1
ATOM 4303 C C . ALA A 1 585 ? -12.961 1.063 -33.222 1.00 91.19 585 ALA A C 1
ATOM 4305 O O . ALA A 1 585 ? -12.870 -0.159 -33.317 1.00 91.19 585 ALA A O 1
ATOM 4306 N N . ALA A 1 586 ? -14.137 1.664 -33.031 1.00 93.19 586 ALA A N 1
ATOM 4307 C CA . ALA A 1 586 ? -15.397 0.937 -32.910 1.00 93.19 586 ALA A CA 1
ATOM 4308 C C . ALA A 1 586 ? -15.748 0.150 -34.187 1.00 93.19 586 ALA A C 1
ATOM 4310 O O . ALA A 1 586 ? -16.359 -0.913 -34.104 1.00 93.19 586 ALA A O 1
ATOM 4311 N N . ASN A 1 587 ? -15.350 0.652 -35.360 1.00 95.12 587 ASN A N 1
ATOM 4312 C CA . ASN A 1 587 ? -15.633 0.044 -36.663 1.00 95.12 587 ASN A CA 1
ATOM 4313 C C . ASN A 1 587 ? -14.541 -0.914 -37.171 1.00 95.12 587 ASN A C 1
ATOM 4315 O O . ASN A 1 587 ? -14.684 -1.500 -38.244 1.00 95.12 587 ASN A O 1
ATOM 4319 N N . ALA A 1 588 ? -13.428 -1.059 -36.450 1.00 90.62 588 ALA A N 1
ATOM 4320 C CA . ALA A 1 588 ? -12.354 -1.960 -36.848 1.00 90.62 588 ALA A CA 1
ATOM 4321 C C . ALA A 1 588 ? -12.829 -3.426 -36.848 1.00 90.62 588 ALA A C 1
ATOM 4323 O O . ALA A 1 588 ? -13.653 -3.819 -36.026 1.00 90.62 588 ALA A O 1
ATOM 4324 N N . SER A 1 589 ? -12.265 -4.262 -37.725 1.00 82.19 589 SER A N 1
ATOM 4325 C CA . SER A 1 589 ? -12.649 -5.680 -37.867 1.00 82.19 589 SER A CA 1
ATOM 4326 C C . SER A 1 589 ? -12.482 -6.499 -36.580 1.00 82.19 589 SER A C 1
ATOM 4328 O O . SER A 1 589 ? -13.248 -7.429 -36.339 1.00 82.19 589 SER A O 1
ATOM 4330 N N . GLY A 1 590 ? -11.506 -6.142 -35.738 1.00 79.94 590 GLY A N 1
ATOM 4331 C CA . GLY A 1 590 ? -11.283 -6.752 -34.424 1.00 79.94 590 GLY A CA 1
ATOM 4332 C C . GLY A 1 590 ? -12.178 -6.206 -33.305 1.00 79.94 590 GLY A C 1
ATOM 4333 O O . GLY A 1 590 ? -12.165 -6.747 -32.200 1.00 79.94 590 GLY A O 1
ATOM 4334 N N . SER A 1 591 ? -12.952 -5.150 -33.566 1.00 83.44 591 SER A N 1
ATOM 4335 C CA . SER A 1 591 ? -13.826 -4.538 -32.570 1.00 83.44 591 SER A CA 1
ATOM 4336 C C . SER A 1 591 ? -15.078 -5.379 -32.333 1.00 83.44 591 SER A C 1
ATOM 4338 O O . SER A 1 591 ? -15.655 -5.973 -33.249 1.00 83.44 591 SER A O 1
ATOM 4340 N N . ARG A 1 592 ? -15.521 -5.435 -31.076 1.00 87.88 592 ARG A N 1
ATOM 4341 C CA . ARG A 1 592 ? -16.713 -6.184 -30.651 1.00 87.88 592 ARG A CA 1
ATOM 4342 C C . ARG A 1 592 ? -17.738 -5.251 -29.995 1.00 87.88 592 ARG A C 1
ATOM 4344 O O . ARG A 1 592 ? -17.990 -5.398 -28.800 1.00 87.88 592 ARG A O 1
ATOM 4351 N N . PRO A 1 593 ? -18.317 -4.290 -30.740 1.00 92.44 593 PRO A N 1
ATOM 4352 C CA . PRO A 1 593 ? -19.294 -3.374 -30.173 1.00 92.44 593 PRO A CA 1
ATOM 4353 C C . PRO A 1 593 ? -20.575 -4.112 -29.772 1.00 92.44 593 PRO A C 1
ATOM 4355 O O . PRO A 1 593 ? -21.038 -5.009 -30.483 1.00 92.44 593 PRO A O 1
ATOM 4358 N N . ALA A 1 594 ? -21.171 -3.717 -28.651 1.00 92.88 594 ALA A N 1
ATOM 4359 C CA . ALA A 1 594 ? -22.378 -4.332 -28.117 1.00 92.88 594 ALA A CA 1
ATOM 4360 C C . ALA A 1 594 ? -23.370 -3.287 -27.608 1.00 92.88 594 ALA A C 1
ATOM 4362 O O . ALA A 1 594 ? -23.030 -2.448 -26.778 1.00 92.88 594 ALA A O 1
ATOM 4363 N N . ARG A 1 595 ? -24.626 -3.375 -28.057 1.00 93.69 595 ARG A N 1
ATOM 4364 C CA . ARG A 1 595 ? -25.713 -2.540 -27.533 1.00 93.69 595 ARG A CA 1
ATOM 4365 C C . ARG A 1 595 ? -26.073 -3.003 -26.122 1.00 93.69 595 ARG A C 1
ATOM 4367 O O . ARG A 1 595 ? -26.523 -4.136 -25.950 1.00 93.69 595 ARG A O 1
ATOM 4374 N N . ARG A 1 596 ? -25.901 -2.137 -25.125 1.00 88.12 596 ARG A N 1
ATOM 4375 C CA . ARG A 1 596 ? -26.161 -2.438 -23.707 1.00 88.12 596 ARG A CA 1
ATOM 4376 C C . ARG A 1 596 ? -27.452 -1.839 -23.166 1.00 88.12 596 ARG A C 1
ATOM 4378 O O . ARG A 1 596 ? -27.929 -2.293 -22.134 1.00 88.12 596 ARG A O 1
ATOM 4385 N N . GLY A 1 597 ? -28.051 -0.884 -23.869 1.00 90.19 597 GLY A N 1
ATOM 4386 C CA . GLY A 1 597 ? -29.297 -0.262 -23.438 1.00 90.19 597 GLY A CA 1
ATOM 4387 C C . GLY A 1 597 ? -29.677 0.919 -24.313 1.00 90.19 597 GLY A C 1
ATOM 4388 O O . GLY A 1 597 ? -29.212 1.033 -25.449 1.00 90.19 597 GLY A O 1
ATOM 4389 N N . SER A 1 598 ? -30.516 1.787 -23.764 1.00 92.44 598 SER A N 1
ATOM 4390 C CA . SER A 1 598 ? -30.890 3.062 -24.363 1.00 92.44 598 SER A CA 1
ATOM 4391 C C . SER A 1 598 ? -31.020 4.138 -23.293 1.00 92.44 598 SER A C 1
ATOM 4393 O O . SER A 1 598 ? -31.389 3.840 -22.161 1.00 92.44 598 SER A O 1
ATOM 4395 N N . GLU A 1 599 ? -30.758 5.381 -23.671 1.00 92.88 599 GLU A N 1
ATOM 4396 C CA . GLU A 1 599 ? -30.873 6.570 -22.824 1.00 92.88 599 GLU A CA 1
ATOM 4397 C C . GLU A 1 599 ? -31.566 7.681 -23.620 1.00 92.88 599 GLU A C 1
ATOM 4399 O O . GLU A 1 599 ? -31.483 7.705 -24.847 1.00 92.88 599 GLU A O 1
ATOM 4404 N N . VAL A 1 600 ? -32.252 8.607 -22.947 1.00 94.19 600 VAL A N 1
ATOM 4405 C CA . VAL A 1 600 ? -32.799 9.805 -23.595 1.00 94.19 600 VAL A CA 1
ATOM 4406 C C . VAL A 1 600 ? -31.860 10.979 -23.346 1.00 94.19 600 VAL A C 1
ATOM 4408 O O . VAL A 1 600 ? -31.733 11.444 -22.218 1.00 94.19 600 VAL A O 1
ATOM 4411 N N . ILE A 1 601 ? -31.237 11.497 -24.404 1.00 90.62 601 ILE A N 1
ATOM 4412 C CA . ILE A 1 601 ? -30.345 12.660 -24.342 1.00 90.62 601 ILE A CA 1
ATOM 4413 C C . ILE A 1 601 ? -31.008 13.812 -25.091 1.00 90.62 601 ILE A C 1
ATOM 4415 O O . ILE A 1 601 ? -31.272 13.719 -26.288 1.00 90.62 601 ILE A O 1
ATOM 4419 N N . ARG A 1 602 ? -31.300 14.910 -24.380 1.00 88.25 602 ARG A N 1
ATOM 4420 C CA . ARG A 1 602 ? -31.945 16.118 -24.938 1.00 88.25 602 ARG A CA 1
ATOM 4421 C C . ARG A 1 602 ? -33.219 15.801 -25.747 1.00 88.25 602 ARG A C 1
ATOM 4423 O O . ARG A 1 602 ? -33.417 16.309 -26.848 1.00 88.25 602 ARG A O 1
ATOM 4430 N N . GLY A 1 603 ? -34.061 14.917 -25.203 1.00 89.69 603 GLY A N 1
ATOM 4431 C CA . GLY A 1 603 ? -35.328 14.494 -25.814 1.00 89.69 603 GLY A CA 1
ATOM 4432 C C . GLY A 1 603 ? -35.198 13.489 -26.965 1.00 89.69 603 GLY A C 1
ATOM 4433 O O . GLY A 1 603 ? -36.205 13.137 -27.571 1.00 89.69 603 GLY A O 1
ATOM 4434 N N . ARG A 1 604 ? -33.987 13.010 -27.274 1.00 92.25 604 ARG A N 1
ATOM 4435 C CA . ARG A 1 604 ? -33.734 12.014 -28.323 1.00 92.25 604 ARG A CA 1
ATOM 4436 C C . ARG A 1 604 ? -33.378 10.670 -27.711 1.00 92.25 604 ARG A C 1
ATOM 4438 O O . ARG A 1 604 ? -32.580 10.613 -26.781 1.00 92.25 604 ARG A O 1
ATOM 4445 N N . THR A 1 605 ? -33.963 9.597 -28.234 1.00 96.31 605 THR A N 1
ATOM 4446 C CA . THR A 1 605 ? -33.636 8.238 -27.789 1.00 96.31 605 THR A CA 1
ATOM 4447 C C . THR A 1 605 ? -32.328 7.800 -28.433 1.00 96.31 605 THR A C 1
ATOM 4449 O O . THR A 1 605 ? -32.223 7.770 -29.658 1.00 96.31 605 THR A O 1
ATOM 4452 N N . CYS A 1 606 ? -31.354 7.436 -27.610 1.00 96.69 606 CYS A N 1
ATOM 4453 C CA . CYS A 1 606 ? -30.036 6.992 -28.028 1.00 96.69 606 CYS A CA 1
ATOM 4454 C C . CYS A 1 606 ? -29.807 5.531 -27.648 1.00 96.69 606 CYS A C 1
ATOM 4456 O O . CYS A 1 606 ? -30.123 5.118 -26.533 1.00 96.69 606 CYS A O 1
ATOM 4458 N N . ASP A 1 607 ? -29.186 4.769 -28.539 1.00 96.06 607 ASP A N 1
ATOM 4459 C CA . ASP A 1 607 ? -28.651 3.448 -28.239 1.00 96.06 607 ASP A CA 1
ATOM 4460 C C . ASP A 1 607 ? -27.301 3.571 -27.531 1.00 96.06 607 ASP A C 1
ATOM 4462 O O . ASP A 1 607 ? -26.392 4.239 -28.025 1.00 96.06 607 ASP A O 1
ATOM 4466 N N . LEU A 1 608 ? -27.160 2.890 -26.392 1.00 95.38 608 LEU A N 1
ATOM 4467 C CA . LEU A 1 608 ? -25.899 2.804 -25.661 1.00 95.38 608 LEU A CA 1
ATOM 4468 C C . LEU A 1 608 ? -25.084 1.626 -26.191 1.00 95.38 608 LEU A C 1
ATOM 4470 O O . LEU A 1 608 ? -25.514 0.472 -26.071 1.00 95.38 608 LEU A O 1
ATOM 4474 N N . VAL A 1 609 ? -23.924 1.905 -26.780 1.00 95.19 609 VAL A N 1
ATOM 4475 C CA . VAL A 1 609 ? -23.072 0.908 -27.436 1.00 95.19 609 VAL A CA 1
ATOM 4476 C C . VAL A 1 609 ? -21.678 0.914 -26.828 1.00 95.19 609 VAL A C 1
ATOM 4478 O O . VAL A 1 609 ? -20.934 1.880 -26.980 1.00 95.19 609 VAL A O 1
ATOM 4481 N N . ASP A 1 610 ? -21.320 -0.194 -26.186 1.00 92.06 610 ASP A N 1
ATOM 4482 C CA . ASP A 1 610 ? -20.021 -0.396 -25.546 1.00 92.06 610 ASP A CA 1
ATOM 4483 C C . ASP A 1 610 ? -19.045 -1.017 -26.536 1.00 92.06 610 ASP A C 1
ATOM 4485 O O . ASP A 1 610 ? -19.410 -1.931 -27.278 1.00 92.06 610 ASP A O 1
ATOM 4489 N N . PHE A 1 611 ? -17.793 -0.574 -26.517 1.00 89.38 611 PHE A N 1
ATOM 4490 C CA . PHE A 1 611 ? -16.714 -1.152 -27.310 1.00 89.38 611 PHE A CA 1
ATOM 4491 C C . PHE A 1 611 ? -15.357 -0.926 -26.636 1.00 89.38 611 PHE A C 1
ATOM 4493 O O . PHE A 1 611 ? -15.221 -0.175 -25.669 1.00 89.38 611 PHE A O 1
ATOM 4500 N N . VAL A 1 612 ? -14.338 -1.606 -27.157 1.00 82.56 612 VAL A N 1
ATOM 4501 C CA . VAL A 1 612 ? -12.948 -1.426 -26.736 1.00 82.56 612 VAL A CA 1
ATOM 4502 C C . VAL A 1 612 ? -12.251 -0.544 -27.766 1.00 82.56 612 VAL A C 1
ATOM 4504 O O . VAL A 1 612 ? -12.224 -0.865 -28.953 1.00 82.56 612 VAL A O 1
ATOM 4507 N N . GLY A 1 613 ? -11.743 0.592 -27.307 1.00 72.25 613 GLY A N 1
ATOM 4508 C CA . GLY A 1 613 ? -11.012 1.571 -28.098 1.00 72.25 613 GLY A CA 1
ATOM 4509 C C . GLY A 1 613 ? -9.492 1.363 -28.063 1.00 72.25 613 GLY A C 1
ATOM 4510 O O . GLY A 1 613 ? -9.000 0.323 -27.609 1.00 72.25 613 GLY A O 1
ATOM 4511 N N . PRO A 1 614 ? -8.726 2.355 -28.546 1.00 64.94 614 PRO A N 1
ATOM 4512 C CA . PRO A 1 614 ? -7.264 2.322 -28.554 1.00 64.94 614 PRO A CA 1
ATOM 4513 C C . PRO A 1 614 ? -6.677 2.086 -27.155 1.00 64.94 614 PRO A C 1
ATOM 4515 O O . PRO A 1 614 ? -7.248 2.505 -26.149 1.00 64.94 614 PRO A O 1
ATOM 4518 N N . GLY A 1 615 ? -5.546 1.377 -27.079 1.00 61.97 615 GLY A N 1
ATOM 4519 C CA . GLY A 1 615 ? -4.902 1.038 -25.801 1.00 61.97 615 GLY A CA 1
ATOM 4520 C C . GLY A 1 615 ? -5.675 0.029 -24.941 1.00 61.97 615 GLY A C 1
ATOM 4521 O O . GLY A 1 615 ? -5.299 -0.212 -23.800 1.00 61.97 615 GLY A O 1
ATOM 4522 N N . GLY A 1 616 ? -6.748 -0.564 -25.476 1.00 68.00 616 GLY A N 1
ATOM 4523 C CA . GLY A 1 616 ? -7.595 -1.504 -24.754 1.00 68.00 616 GLY A CA 1
ATOM 4524 C C . GLY A 1 616 ? -8.638 -0.835 -23.863 1.00 68.00 616 GLY A C 1
ATOM 4525 O O . GLY A 1 616 ? -9.381 -1.554 -23.218 1.00 68.00 616 GLY A O 1
ATOM 4526 N N . THR A 1 617 ? -8.742 0.497 -23.820 1.00 71.06 617 THR A N 1
ATOM 4527 C CA . THR A 1 617 ? -9.692 1.240 -22.967 1.00 71.06 617 THR A CA 1
ATOM 4528 C C . THR A 1 617 ? -11.144 1.026 -23.401 1.00 71.06 617 THR A C 1
ATOM 4530 O O . THR A 1 617 ? -11.434 0.995 -24.594 1.00 71.06 617 THR A O 1
ATOM 4533 N N . ARG A 1 618 ? -12.079 0.884 -22.452 1.00 77.88 618 ARG A N 1
ATOM 4534 C CA . ARG A 1 618 ? -13.517 0.789 -22.761 1.00 77.88 618 ARG A CA 1
ATOM 4535 C C . ARG A 1 618 ? -14.121 2.160 -22.981 1.00 77.88 618 ARG A C 1
ATOM 4537 O O . ARG A 1 618 ? -13.802 3.098 -22.259 1.00 77.88 618 ARG A O 1
ATOM 4544 N N . TRP A 1 619 ? -15.040 2.209 -23.930 1.00 87.12 619 TRP A N 1
ATOM 4545 C CA . TRP A 1 619 ? -15.803 3.392 -24.286 1.00 87.12 619 TRP A CA 1
ATOM 4546 C C . TRP A 1 619 ? -17.256 3.007 -24.509 1.00 87.12 619 TRP A C 1
ATOM 4548 O O . TRP A 1 619 ? -17.553 1.881 -24.926 1.00 87.12 619 TRP A O 1
ATOM 4558 N N . ARG A 1 620 ? -18.157 3.952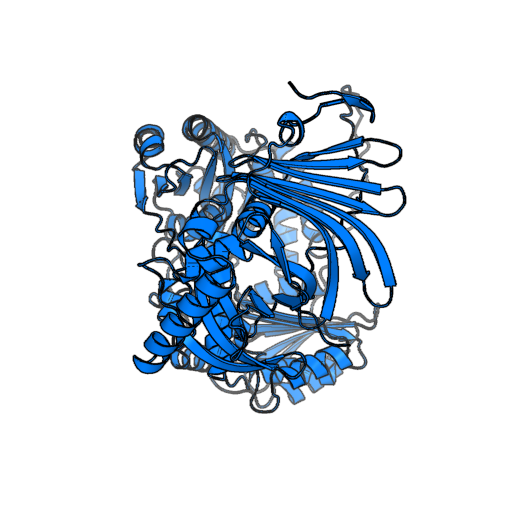 -24.264 1.00 92.94 620 ARG A N 1
ATOM 4559 C CA . ARG A 1 620 ? -19.568 3.824 -24.614 1.00 92.94 620 ARG A CA 1
ATOM 4560 C C . ARG A 1 620 ? -19.998 5.011 -25.457 1.00 92.94 620 ARG A C 1
ATOM 4562 O O . ARG A 1 620 ? -19.744 6.159 -25.113 1.00 92.94 620 ARG A O 1
ATOM 4569 N N . PHE A 1 621 ? -20.667 4.727 -26.567 1.00 97.12 621 PHE A N 1
ATOM 4570 C CA . PHE A 1 621 ? -21.370 5.737 -27.348 1.00 97.12 621 PHE A CA 1
ATOM 4571 C C . PHE A 1 621 ? -22.843 5.764 -26.979 1.00 97.12 621 PHE A C 1
ATOM 4573 O O . PHE A 1 621 ? -23.453 4.708 -26.829 1.00 97.12 621 PHE A O 1
ATOM 4580 N N . ALA A 1 622 ? -23.422 6.961 -26.935 1.00 97.19 622 ALA A N 1
ATOM 4581 C CA . ALA A 1 622 ? -24.859 7.155 -27.061 1.00 97.19 622 ALA A CA 1
ATOM 4582 C C . ALA A 1 622 ? -25.166 7.612 -28.492 1.00 97.19 622 ALA A C 1
ATOM 4584 O O . ALA A 1 622 ? -24.830 8.733 -28.883 1.00 97.19 622 ALA A O 1
ATOM 4585 N N . ILE A 1 623 ? -25.765 6.729 -29.288 1.00 98.12 623 ILE A N 1
ATOM 4586 C CA . ILE A 1 623 ? -26.014 6.933 -30.720 1.00 98.12 623 ILE A CA 1
ATOM 4587 C C . ILE A 1 623 ? -27.491 7.243 -30.927 1.00 98.12 623 ILE A C 1
ATOM 4589 O O . ILE A 1 623 ? -28.333 6.401 -30.632 1.00 98.12 623 ILE A O 1
ATOM 4593 N N . ASP A 1 624 ? -27.811 8.424 -31.452 1.00 97.31 624 ASP A N 1
ATOM 4594 C CA . ASP A 1 624 ? -29.190 8.836 -31.733 1.00 97.31 624 ASP A CA 1
ATOM 4595 C C . ASP A 1 624 ? -29.888 7.840 -32.669 1.00 97.31 624 ASP A C 1
ATOM 4597 O O . ASP A 1 624 ? -29.392 7.550 -33.759 1.00 97.31 624 ASP A O 1
ATOM 4601 N N . ALA A 1 625 ? -31.057 7.338 -32.275 1.00 92.31 625 ALA A N 1
ATOM 4602 C CA . ALA A 1 625 ? -31.776 6.319 -33.035 1.00 92.31 625 ALA A CA 1
ATOM 4603 C C . ALA A 1 625 ? -32.247 6.817 -34.414 1.00 92.31 625 ALA A C 1
ATOM 4605 O O . ALA A 1 625 ? -32.454 6.005 -35.313 1.00 92.31 625 ALA A O 1
ATOM 4606 N N . VAL A 1 626 ? -32.407 8.138 -34.583 1.00 94.12 626 VAL A N 1
ATOM 4607 C CA . VAL A 1 626 ? -32.910 8.750 -35.825 1.00 94.12 626 VAL A CA 1
ATOM 4608 C C . VAL A 1 626 ? -31.779 9.268 -36.708 1.00 94.12 626 VAL A C 1
ATOM 4610 O O . VAL A 1 626 ? -31.683 8.889 -37.870 1.00 94.12 626 VAL A O 1
ATOM 4613 N N . SER A 1 627 ? -30.917 10.153 -36.194 1.00 95.88 627 SER A N 1
ATOM 4614 C CA . SER A 1 627 ? -29.834 10.731 -37.009 1.00 95.88 627 SER A CA 1
ATOM 4615 C C . SER A 1 627 ? -28.577 9.866 -37.076 1.00 95.88 627 SER A C 1
ATOM 4617 O O . SER A 1 627 ? -27.669 10.184 -37.844 1.00 95.88 627 SER A O 1
ATOM 4619 N N . HIS A 1 628 ? -28.495 8.821 -36.245 1.00 97.62 628 HIS A N 1
ATOM 4620 C CA . HIS A 1 628 ? -27.311 7.982 -36.045 1.00 97.62 628 HIS A CA 1
ATOM 4621 C C . HIS A 1 628 ? -26.057 8.757 -35.615 1.00 97.62 628 HIS A C 1
ATOM 4623 O O . HIS A 1 628 ? -24.947 8.232 -35.650 1.00 97.62 628 HIS A O 1
ATOM 4629 N N . ARG A 1 629 ? -26.203 10.011 -35.171 1.00 97.69 629 ARG A N 1
ATOM 4630 C CA . ARG A 1 629 ? -25.087 10.802 -34.648 1.00 97.69 629 ARG A CA 1
ATOM 4631 C C . ARG A 1 629 ? -24.729 10.357 -33.233 1.00 97.69 629 ARG A C 1
ATOM 4633 O O . ARG A 1 629 ? -25.604 9.973 -32.461 1.00 97.69 629 ARG A O 1
ATOM 4640 N N . VAL A 1 630 ? -23.447 10.434 -32.885 1.00 98.00 630 VAL A N 1
ATOM 4641 C CA . VAL A 1 630 ? -22.968 10.147 -31.530 1.00 98.00 630 VAL A CA 1
ATOM 4642 C C . VAL A 1 630 ? -23.232 11.398 -30.704 1.00 98.00 630 VAL A C 1
ATOM 4644 O O . VAL A 1 630 ? -22.591 12.423 -30.919 1.00 98.00 630 VAL A O 1
ATOM 4647 N N . LEU A 1 631 ? -24.210 11.334 -29.804 1.00 97.50 631 LEU A N 1
ATOM 4648 C CA . LEU A 1 631 ? -24.594 12.459 -28.945 1.00 97.50 631 LEU A CA 1
ATOM 4649 C C . LEU A 1 631 ? -23.866 12.447 -27.603 1.00 97.50 631 LEU A C 1
ATOM 4651 O O . LEU A 1 631 ? -23.816 13.480 -26.941 1.00 97.50 631 LEU A O 1
ATOM 4655 N N . ALA A 1 632 ? -23.296 11.309 -27.208 1.00 96.44 632 ALA A N 1
ATOM 4656 C CA . ALA A 1 632 ? -22.404 11.247 -26.063 1.00 96.44 632 ALA A CA 1
ATOM 4657 C C . ALA A 1 632 ? -21.300 10.209 -26.236 1.00 96.44 632 ALA A C 1
ATOM 4659 O O . ALA A 1 632 ? -21.499 9.176 -26.885 1.00 96.44 632 ALA A O 1
ATOM 4660 N N . ILE A 1 633 ? -20.162 10.489 -25.609 1.00 94.94 633 ILE A N 1
ATOM 4661 C CA . ILE A 1 633 ? -19.079 9.539 -25.388 1.00 94.94 633 ILE A CA 1
ATOM 4662 C C . ILE A 1 633 ? -18.839 9.458 -23.891 1.00 94.94 633 ILE A C 1
ATOM 4664 O O . ILE A 1 633 ? -18.508 10.455 -23.253 1.00 94.94 633 ILE A O 1
ATOM 4668 N N . ASP A 1 634 ? -18.962 8.252 -23.371 1.00 89.38 634 ASP A N 1
ATOM 4669 C CA . ASP A 1 634 ? -18.614 7.915 -22.008 1.00 89.38 634 ASP A CA 1
ATOM 4670 C C . ASP A 1 634 ? -17.238 7.236 -22.013 1.00 89.38 634 ASP A C 1
ATOM 4672 O O . ASP A 1 634 ? -17.008 6.254 -22.733 1.00 89.38 634 ASP A O 1
ATOM 4676 N N . GLY A 1 635 ? -16.311 7.812 -21.251 1.00 75.38 635 GLY A N 1
ATOM 4677 C CA . GLY A 1 635 ? -14.945 7.340 -21.058 1.00 75.38 635 GLY A CA 1
ATOM 4678 C C . GLY A 1 635 ? -14.715 6.916 -19.611 1.00 75.38 635 GLY A C 1
ATOM 4679 O O . GLY A 1 635 ? -15.428 7.346 -18.710 1.00 75.38 635 GLY A O 1
ATOM 4680 N N . VAL A 1 636 ? -13.715 6.057 -19.398 1.00 62.69 636 VAL A N 1
ATOM 4681 C CA . VAL A 1 636 ? -13.298 5.568 -18.070 1.00 62.69 636 VAL A CA 1
ATOM 4682 C C . VAL A 1 636 ? -14.453 4.912 -17.301 1.00 62.69 636 VAL A C 1
ATOM 4684 O O . VAL A 1 636 ? -15.186 5.544 -16.541 1.00 62.69 636 VAL A O 1
ATOM 4687 N N . LEU A 1 637 ? -14.593 3.596 -17.482 1.00 47.94 637 LEU A N 1
ATOM 4688 C CA . LEU A 1 637 ? -15.461 2.799 -16.623 1.00 47.94 637 LEU A CA 1
ATOM 4689 C C . LEU A 1 637 ? -14.804 2.661 -15.245 1.00 47.94 637 LEU A C 1
ATOM 4691 O O . LEU A 1 637 ? -13.753 2.030 -15.106 1.00 47.94 637 LEU A O 1
ATOM 4695 N N . GLY A 1 638 ? -15.446 3.265 -14.259 1.00 40.72 638 GLY A N 1
ATOM 4696 C CA . GLY A 1 638 ? -15.127 3.220 -12.851 1.00 40.72 638 GLY A CA 1
ATOM 4697 C C . GLY A 1 638 ? -15.101 1.848 -12.230 1.00 40.72 638 GLY A C 1
ATOM 4698 O O . GLY A 1 638 ? -15.661 0.878 -12.748 1.00 40.72 638 GLY A O 1
ATOM 4699 N N . ALA A 1 639 ? -14.491 1.783 -11.051 1.00 36.41 639 ALA A N 1
ATOM 4700 C CA . ALA A 1 639 ? -14.540 0.593 -10.214 1.00 36.41 639 ALA A CA 1
ATOM 4701 C C . ALA A 1 639 ? -15.972 0.244 -9.766 1.00 36.41 639 ALA A C 1
ATOM 4703 O O . ALA A 1 639 ? -16.258 -0.933 -9.549 1.00 36.41 639 ALA A O 1
ATOM 4704 N N . ASP A 1 640 ? -16.862 1.242 -9.718 1.00 43.69 640 ASP A N 1
ATOM 4705 C CA . ASP A 1 640 ? -18.298 1.143 -9.428 1.00 43.69 640 ASP A CA 1
ATOM 4706 C C . ASP A 1 640 ? -19.160 0.810 -10.666 1.00 43.69 640 ASP A C 1
ATOM 4708 O O . ASP A 1 640 ? -20.389 0.859 -10.606 1.00 43.69 640 ASP A O 1
ATOM 4712 N N . LEU A 1 641 ? -18.528 0.486 -11.802 1.00 50.50 641 LEU A N 1
ATOM 4713 C CA . LEU A 1 641 ? -19.175 0.236 -13.096 1.00 50.50 641 LEU A CA 1
ATOM 4714 C C . LEU A 1 641 ? -19.965 1.432 -13.651 1.00 50.50 641 LEU A C 1
ATOM 4716 O O . LEU A 1 641 ? -20.773 1.261 -14.572 1.00 50.50 641 LEU A O 1
ATOM 4720 N N . LYS A 1 642 ? -19.714 2.643 -13.147 1.00 59.84 642 LYS A N 1
ATOM 4721 C CA . LYS A 1 642 ? -20.229 3.880 -13.731 1.00 59.84 642 LYS A CA 1
ATOM 4722 C C . LYS A 1 642 ? -19.187 4.505 -14.637 1.00 59.84 642 LYS A C 1
ATOM 4724 O O . LYS A 1 642 ? -17.995 4.236 -14.556 1.00 59.84 642 LYS A O 1
ATOM 4729 N N . TRP A 1 643 ? -19.662 5.324 -15.557 1.00 69.69 643 TRP A N 1
ATOM 4730 C CA . TRP A 1 643 ? -18.792 6.105 -16.419 1.00 69.69 643 TRP A CA 1
ATOM 4731 C C . TRP A 1 643 ? -18.481 7.416 -15.711 1.00 69.69 643 TRP A C 1
ATOM 4733 O O . TRP A 1 643 ? -19.401 8.181 -15.422 1.00 69.69 643 TRP A O 1
ATOM 4743 N N . HIS A 1 644 ? -17.209 7.641 -15.394 1.00 67.19 644 HIS A N 1
ATOM 4744 C CA . HIS A 1 644 ? -16.790 8.815 -14.624 1.00 67.19 644 HIS A CA 1
ATOM 4745 C C . HIS A 1 644 ? -16.488 10.025 -15.506 1.00 67.19 644 HIS A C 1
ATOM 4747 O O . HIS A 1 644 ? -16.591 11.156 -15.037 1.00 67.19 644 HIS A O 1
ATOM 4753 N N . GLU A 1 645 ? -16.170 9.809 -16.784 1.00 79.44 645 GLU A N 1
ATOM 4754 C CA . GLU A 1 645 ? -16.048 10.872 -17.777 1.00 79.44 645 GLU A CA 1
ATOM 4755 C C . GLU A 1 645 ? -17.189 10.761 -18.787 1.00 79.44 645 GLU A C 1
ATOM 4757 O O . GLU A 1 645 ? -17.385 9.718 -19.413 1.00 79.44 645 GLU A O 1
ATOM 4762 N N . ARG A 1 646 ? -17.917 11.857 -18.994 1.00 90.94 646 ARG A N 1
ATOM 4763 C CA . ARG A 1 646 ? -18.968 11.939 -20.011 1.00 90.94 646 ARG A CA 1
ATOM 4764 C C . ARG A 1 646 ? -18.794 13.193 -20.849 1.00 90.94 646 ARG A C 1
ATOM 4766 O O . ARG A 1 646 ? -18.684 14.296 -20.324 1.00 90.94 646 ARG A O 1
ATOM 4773 N N . ARG A 1 647 ? -18.812 13.031 -22.169 1.00 94.31 647 ARG A N 1
ATOM 4774 C CA . ARG A 1 647 ? -18.786 14.120 -23.151 1.00 94.31 647 ARG A CA 1
ATOM 4775 C C . ARG A 1 647 ? -20.113 14.137 -23.884 1.00 94.31 647 ARG A C 1
ATOM 4777 O O . ARG A 1 647 ? -20.472 13.139 -24.500 1.00 94.31 647 ARG A O 1
ATOM 4784 N N . LEU A 1 648 ? -20.835 15.248 -23.818 1.00 96.31 648 LEU A N 1
ATOM 4785 C CA . LEU A 1 648 ? -22.081 15.460 -24.544 1.00 96.31 648 LEU A CA 1
ATOM 4786 C C . LEU A 1 648 ? -21.822 16.325 -25.771 1.00 96.31 648 LEU A C 1
ATOM 4788 O O . LEU A 1 648 ? -21.244 17.406 -25.671 1.00 96.31 648 LEU A O 1
ATOM 4792 N N . TYR A 1 649 ? -22.302 15.860 -26.917 1.00 96.75 649 TYR A N 1
ATOM 4793 C CA . TYR A 1 649 ? -22.184 16.550 -28.188 1.00 96.75 649 TYR A CA 1
ATOM 4794 C C . TYR A 1 649 ? -23.507 17.134 -28.636 1.00 96.75 649 TYR A C 1
ATOM 4796 O O . TYR A 1 649 ? -24.566 16.503 -28.580 1.00 96.75 649 TYR A O 1
ATOM 4804 N N . SER A 1 650 ? -23.432 18.347 -29.163 1.00 94.25 650 SER A N 1
ATOM 4805 C CA . SER A 1 650 ? -24.559 18.981 -29.818 1.00 94.25 650 SER A CA 1
ATOM 4806 C C . SER A 1 650 ? -24.109 19.929 -30.895 1.00 94.25 650 SER A C 1
ATOM 4808 O O . SER A 1 650 ? -22.994 20.432 -30.831 1.00 94.25 650 SER A O 1
ATOM 4810 N N . GLU A 1 651 ? -25.021 20.188 -31.832 1.00 93.81 651 GLU A N 1
ATOM 4811 C CA . GLU A 1 651 ? -24.750 20.935 -33.058 1.00 93.81 651 GLU A CA 1
ATOM 4812 C C . GLU A 1 651 ? -23.656 20.260 -33.892 1.00 93.81 651 GLU A C 1
ATOM 4814 O O . GLU A 1 651 ? -22.596 19.890 -33.410 1.00 93.81 651 GLU A O 1
ATOM 4819 N N . PHE A 1 652 ? -23.928 20.022 -35.169 1.00 95.94 652 PHE A N 1
ATOM 4820 C CA . PHE A 1 652 ? -22.993 19.298 -36.022 1.00 95.94 652 PHE A CA 1
ATOM 4821 C C . PHE A 1 652 ? -22.866 20.030 -37.340 1.00 95.94 652 PHE A C 1
ATOM 4823 O O . PHE A 1 652 ? -23.882 20.405 -37.933 1.00 95.94 652 PHE A O 1
ATOM 4830 N N . LYS A 1 653 ? -21.632 20.200 -37.812 1.00 94.75 653 LYS A N 1
ATOM 4831 C CA . LYS A 1 653 ? -21.351 20.844 -39.095 1.00 94.75 653 LYS A CA 1
ATOM 4832 C C . LYS A 1 653 ? -20.507 19.939 -39.989 1.00 94.75 653 LYS A C 1
ATOM 4834 O O . LYS A 1 653 ? -19.662 19.193 -39.489 1.00 94.75 653 LYS A O 1
ATOM 4839 N N . PRO A 1 654 ? -20.729 19.986 -41.313 1.00 95.44 654 PRO A N 1
ATOM 4840 C CA . PRO A 1 654 ? -19.840 19.335 -42.254 1.00 95.44 654 PRO A CA 1
ATOM 4841 C C . PRO A 1 654 ? -18.493 20.072 -42.303 1.00 95.44 654 PRO A C 1
ATOM 4843 O O . PRO A 1 654 ? -18.452 21.285 -42.490 1.00 95.44 654 PRO A O 1
ATOM 4846 N N . VAL A 1 655 ? -17.393 19.334 -42.167 1.00 93.38 655 VAL A N 1
ATOM 4847 C CA . VAL A 1 655 ? -16.011 19.826 -42.247 1.00 93.38 655 VAL A CA 1
ATOM 4848 C C . VAL A 1 655 ? -15.230 18.875 -43.147 1.00 93.38 655 VAL A C 1
ATOM 4850 O O . VAL A 1 655 ? -15.016 17.715 -42.798 1.00 93.38 655 VAL A O 1
ATOM 4853 N N . SER A 1 656 ? -14.862 19.334 -44.347 1.00 88.44 656 SER A N 1
ATOM 4854 C CA . SER A 1 656 ? -14.139 18.537 -45.357 1.00 88.44 656 SER A CA 1
ATOM 4855 C C . SER A 1 656 ? -14.741 17.140 -45.604 1.00 88.44 656 SER A C 1
ATOM 4857 O O . SER A 1 656 ? -14.036 16.153 -45.812 1.00 88.44 656 SER A O 1
ATOM 4859 N N . GLY A 1 657 ? -16.073 17.037 -45.567 1.00 87.00 657 GLY A N 1
ATOM 4860 C CA . GLY A 1 657 ? -16.803 15.790 -45.802 1.00 87.00 657 GLY A CA 1
ATOM 4861 C C . GLY A 1 657 ? -16.953 14.859 -44.593 1.00 87.00 657 GLY A C 1
ATOM 4862 O O . GLY A 1 657 ? -17.596 13.822 -44.758 1.00 87.00 657 GLY A O 1
ATOM 4863 N N . LEU A 1 658 ? -16.415 15.216 -43.423 1.00 94.88 658 LEU A N 1
ATOM 4864 C CA . LEU A 1 658 ? -16.804 14.656 -42.125 1.00 94.88 658 LEU A CA 1
ATOM 4865 C C . LEU A 1 658 ? -17.923 15.494 -41.510 1.00 94.88 658 LEU A C 1
ATOM 4867 O O . LEU A 1 658 ? -18.065 16.665 -41.846 1.00 94.88 658 LEU A O 1
ATOM 4871 N N . VAL A 1 659 ? -18.704 14.922 -40.600 1.00 96.69 659 VAL A N 1
ATOM 4872 C CA . VAL A 1 659 ? -19.681 15.675 -39.797 1.00 96.69 659 VAL A CA 1
ATOM 4873 C C . VAL A 1 659 ? -19.180 15.664 -38.359 1.00 96.69 659 VAL A C 1
ATOM 4875 O O . VAL A 1 659 ? -19.094 14.597 -37.760 1.00 96.69 659 VAL A O 1
ATOM 4878 N N . LEU A 1 660 ? -18.812 16.829 -37.827 1.00 95.00 660 LEU A N 1
ATOM 4879 C CA . LEU A 1 660 ? -18.181 16.966 -36.511 1.00 95.00 660 LEU A CA 1
ATOM 4880 C C . LEU A 1 660 ? -19.052 17.808 -35.570 1.00 95.00 660 LEU A C 1
ATOM 4882 O O . LEU A 1 660 ? -19.752 18.708 -36.051 1.00 95.00 660 LEU A O 1
ATOM 4886 N N . PRO A 1 661 ? -19.033 17.525 -34.255 1.00 95.94 661 PRO A N 1
ATOM 4887 C CA . PRO A 1 661 ? -19.742 18.335 -33.278 1.00 95.94 661 PRO A CA 1
ATOM 4888 C C . PRO A 1 661 ? -19.102 19.721 -33.157 1.00 95.94 661 PRO A C 1
ATOM 4890 O O . PRO A 1 661 ? -17.881 19.848 -33.216 1.00 95.94 661 PRO A O 1
ATOM 4893 N N . THR A 1 662 ? -19.924 20.754 -32.979 1.00 95.69 662 THR A N 1
ATOM 4894 C CA . THR A 1 662 ? -19.454 22.128 -32.737 1.00 95.69 662 THR A CA 1
ATOM 4895 C C . THR A 1 662 ? -19.630 22.576 -31.296 1.00 95.69 662 THR A C 1
ATOM 4897 O O . THR A 1 662 ? -19.034 23.575 -30.910 1.00 95.69 662 THR A O 1
ATOM 4900 N N . VAL A 1 663 ? -20.404 21.848 -30.489 1.00 96.62 663 VAL A N 1
ATOM 4901 C CA . VAL A 1 663 ? -20.492 22.057 -29.042 1.00 96.62 663 VAL A CA 1
ATOM 4902 C C . VAL A 1 663 ? -20.208 20.742 -28.321 1.00 96.62 663 VAL A C 1
ATOM 4904 O O . VAL A 1 663 ? -20.866 19.731 -28.577 1.00 96.62 663 VAL A O 1
ATOM 4907 N N . GLU A 1 664 ? -19.251 20.777 -27.397 1.00 95.75 664 GLU A N 1
ATOM 4908 C CA . GLU A 1 664 ? -18.868 19.666 -26.524 1.00 95.75 664 GLU A CA 1
ATOM 4909 C C . GLU A 1 664 ? -18.954 20.109 -25.060 1.00 95.75 664 GLU A C 1
ATOM 4911 O O . GLU A 1 664 ? -18.252 21.026 -24.644 1.00 95.75 664 GLU A O 1
ATOM 4916 N N . GLU A 1 665 ? -19.795 19.459 -24.260 1.00 94.88 665 GLU A N 1
ATOM 4917 C CA . GLU A 1 665 ? -19.841 19.642 -22.805 1.00 94.88 665 GLU A CA 1
ATOM 4918 C C . GLU A 1 665 ? -19.207 18.432 -22.123 1.00 94.88 665 GLU A C 1
ATOM 4920 O O . GLU A 1 665 ? -19.581 17.296 -22.409 1.00 94.88 665 GLU A O 1
ATOM 4925 N N . ARG A 1 666 ? -18.265 18.657 -21.207 1.00 92.19 666 ARG A N 1
ATOM 4926 C CA . ARG A 1 666 ? -17.604 17.591 -20.450 1.00 92.19 666 ARG A CA 1
ATOM 4927 C C . ARG A 1 666 ? -18.078 17.573 -19.012 1.00 92.19 666 ARG A C 1
ATOM 4929 O O . ARG A 1 666 ? -18.166 18.617 -18.362 1.00 92.19 666 ARG A O 1
ATOM 4936 N N . PHE A 1 667 ? -18.298 16.366 -18.522 1.00 86.12 667 PHE A N 1
ATOM 4937 C CA . PHE A 1 667 ? -18.683 16.056 -17.161 1.00 86.12 667 PHE A CA 1
ATOM 4938 C C . PHE A 1 667 ? -17.661 15.095 -16.556 1.00 86.12 667 PHE A C 1
ATOM 4940 O O . PHE A 1 667 ? -17.243 14.144 -17.221 1.00 86.12 667 PHE A O 1
ATOM 4947 N N . ALA A 1 668 ? -17.287 15.345 -15.306 1.00 76.56 668 ALA A N 1
ATOM 4948 C CA . ALA A 1 668 ? -16.485 14.448 -14.485 1.00 76.56 668 ALA A CA 1
ATOM 4949 C C . ALA A 1 668 ? -17.258 14.167 -13.192 1.00 76.56 668 ALA A C 1
ATOM 4951 O O . ALA A 1 668 ? -17.736 15.103 -12.555 1.00 76.56 668 ALA A O 1
ATOM 4952 N N . GLU A 1 669 ? -17.438 12.896 -12.834 1.00 75.31 669 GLU A N 1
ATOM 4953 C CA . GLU A 1 669 ? -18.227 12.486 -11.655 1.00 75.31 669 GLU A CA 1
ATOM 4954 C C . GLU A 1 669 ? -19.667 13.044 -11.638 1.00 75.31 669 GLU A C 1
ATOM 4956 O O . GLU A 1 669 ? -20.255 13.301 -10.589 1.00 75.31 669 GLU A O 1
ATOM 4961 N N . GLY A 1 670 ? -20.248 13.255 -12.825 1.00 77.62 670 GLY A N 1
ATOM 4962 C CA . GLY A 1 670 ? -21.584 13.836 -12.995 1.00 77.62 670 GLY A CA 1
ATOM 4963 C C . GLY A 1 670 ? -21.648 15.365 -12.897 1.00 77.62 670 GLY A C 1
ATOM 4964 O O . GLY A 1 670 ? -22.686 15.939 -13.221 1.00 77.62 670 GLY A O 1
ATOM 4965 N N . GLU A 1 671 ? -20.552 16.034 -12.539 1.00 82.44 671 GLU A N 1
ATOM 4966 C CA . GLU A 1 671 ? -20.457 17.495 -12.490 1.00 82.44 671 GLU A CA 1
ATOM 4967 C C . GLU A 1 671 ? -19.917 18.045 -13.811 1.00 82.44 671 GLU A C 1
ATOM 4969 O O . GLU A 1 671 ? -18.979 17.498 -14.395 1.00 82.44 671 GLU A O 1
ATOM 4974 N N . ARG A 1 672 ? -20.494 19.144 -14.309 1.00 85.75 672 ARG A N 1
ATOM 4975 C CA . ARG A 1 672 ? -20.028 19.778 -15.551 1.00 85.75 672 ARG A CA 1
ATOM 4976 C C . ARG A 1 672 ? -18.710 20.502 -15.288 1.00 85.75 672 ARG A C 1
ATOM 4978 O O . ARG A 1 672 ? -18.686 21.427 -14.488 1.00 85.75 672 ARG A O 1
ATOM 4985 N N . VAL A 1 673 ? -17.644 20.125 -15.995 1.00 87.25 673 VAL A N 1
ATOM 4986 C CA . VAL A 1 673 ? -16.289 20.680 -15.801 1.00 87.25 673 VAL A CA 1
ATOM 4987 C C . VAL A 1 673 ? -15.864 21.640 -16.905 1.00 87.25 673 VAL A C 1
ATOM 4989 O O . VAL A 1 673 ? -15.108 22.577 -16.662 1.00 87.25 673 VAL A O 1
ATOM 4992 N N . SER A 1 674 ? -16.351 21.446 -18.134 1.00 88.88 674 SER A N 1
ATOM 4993 C CA . SER A 1 674 ? -16.040 22.355 -19.241 1.00 88.88 674 SER A CA 1
ATOM 4994 C C . SER A 1 674 ? -17.074 22.312 -20.358 1.00 88.88 674 SER A C 1
ATOM 4996 O O . SER A 1 674 ? -17.814 21.341 -20.512 1.00 88.88 674 SER A O 1
ATOM 4998 N N . ARG A 1 675 ? -17.109 23.376 -21.156 1.00 94.94 675 ARG A N 1
ATOM 4999 C CA . ARG A 1 675 ? -17.860 23.465 -22.405 1.00 94.94 675 ARG A CA 1
ATOM 5000 C C . ARG A 1 675 ? -16.978 24.088 -23.478 1.00 94.94 675 ARG A C 1
ATOM 5002 O O . ARG A 1 675 ? -16.418 25.154 -23.260 1.00 94.94 675 ARG A O 1
ATOM 5009 N N . PHE A 1 676 ? -16.893 23.447 -24.633 1.00 94.94 676 PHE A N 1
ATOM 5010 C CA . PHE A 1 676 ? -16.164 23.913 -25.807 1.00 94.94 676 PHE A CA 1
ATOM 5011 C C . PHE A 1 676 ? -17.159 24.234 -26.919 1.00 94.94 676 PHE A C 1
ATOM 5013 O O . PHE A 1 676 ? -18.051 23.433 -27.205 1.00 94.94 676 PHE A O 1
ATOM 5020 N N . THR A 1 677 ? -16.984 25.386 -27.557 1.00 97.38 677 THR A N 1
ATOM 5021 C CA . THR A 1 677 ? -17.747 25.823 -28.728 1.00 97.38 677 THR A CA 1
ATOM 5022 C C . THR A 1 677 ? -16.774 26.076 -29.871 1.00 97.38 677 THR A C 1
ATOM 5024 O O . THR A 1 677 ? -16.037 27.060 -29.873 1.00 97.38 677 THR A O 1
ATOM 5027 N N . THR A 1 678 ? -16.756 25.181 -30.852 1.00 96.31 678 THR A N 1
ATOM 5028 C CA . THR A 1 678 ? -15.872 25.256 -32.015 1.00 96.31 678 THR A CA 1
ATOM 5029 C C . THR A 1 678 ? -16.371 26.308 -33.001 1.00 96.31 678 THR A C 1
ATOM 5031 O O . THR A 1 678 ? -17.455 26.179 -33.578 1.00 96.31 678 THR A O 1
ATOM 5034 N N . THR A 1 679 ? -15.556 27.332 -33.242 1.00 94.88 679 THR A N 1
ATOM 5035 C CA . THR A 1 679 ? -15.827 28.383 -34.233 1.00 94.88 679 THR A CA 1
ATOM 5036 C C . THR A 1 679 ? -15.153 28.083 -35.568 1.00 94.88 679 THR A C 1
ATOM 5038 O O . THR A 1 679 ? -15.698 28.421 -36.620 1.00 94.88 679 THR A O 1
ATOM 5041 N N . ARG A 1 680 ? -14.012 27.384 -35.544 1.00 94.31 680 ARG A N 1
ATOM 5042 C CA . ARG A 1 680 ? -13.273 26.957 -36.733 1.00 94.31 680 ARG A CA 1
ATOM 5043 C C . ARG A 1 680 ? -12.836 25.506 -36.601 1.00 94.31 680 ARG A C 1
ATOM 5045 O O . ARG A 1 680 ? -12.259 25.113 -35.594 1.00 94.31 680 ARG A O 1
ATOM 5052 N N . ALA A 1 681 ? -13.075 24.727 -37.650 1.00 93.81 681 ALA A N 1
ATOM 5053 C CA . ALA A 1 681 ? -12.580 23.365 -37.759 1.00 93.81 681 ALA A CA 1
ATOM 5054 C C . ALA A 1 681 ? -12.071 23.096 -39.176 1.00 93.81 681 ALA A C 1
ATOM 5056 O O . ALA A 1 681 ? -12.677 23.555 -40.148 1.00 93.81 681 ALA A O 1
ATOM 5057 N N . SER A 1 682 ? -10.982 22.343 -39.307 1.00 94.31 682 SER A N 1
ATOM 5058 C CA . SER A 1 682 ? -10.491 21.864 -40.601 1.00 94.31 682 SER A CA 1
ATOM 5059 C C . SER A 1 682 ? -9.890 20.467 -40.492 1.00 94.31 682 SER A C 1
ATOM 5061 O O . SER A 1 682 ? -9.412 20.045 -39.439 1.00 94.31 682 SER A O 1
ATOM 5063 N N . VAL A 1 683 ? -9.949 19.725 -41.598 1.00 94.44 683 VAL A N 1
ATOM 5064 C CA . VAL A 1 683 ? -9.412 18.363 -41.712 1.00 94.44 683 VAL A CA 1
ATOM 5065 C C . VAL A 1 683 ? -8.416 18.343 -42.862 1.00 94.44 683 VAL A C 1
ATOM 5067 O O . VAL A 1 683 ? -8.745 18.813 -43.952 1.00 94.44 683 VAL A O 1
ATOM 5070 N N . ASN A 1 684 ? -7.234 17.768 -42.627 1.00 94.06 684 ASN A N 1
ATOM 5071 C CA . ASN A 1 684 ? -6.139 17.634 -43.596 1.00 94.06 684 ASN A CA 1
ATOM 5072 C C . ASN A 1 684 ? -5.690 18.961 -44.233 1.00 94.06 684 ASN A C 1
ATOM 5074 O O . ASN A 1 684 ? -5.207 18.970 -45.362 1.00 94.06 684 ASN A O 1
ATOM 5078 N N . GLN A 1 685 ? -5.855 20.073 -43.517 1.00 89.69 685 GLN A N 1
ATOM 5079 C CA . GLN A 1 685 ? -5.258 21.347 -43.898 1.00 89.69 685 GLN A CA 1
ATOM 5080 C C . GLN A 1 685 ? -3.791 21.386 -43.456 1.00 89.69 685 GLN A C 1
ATOM 5082 O O . GLN A 1 685 ? -3.448 20.807 -42.423 1.00 89.69 685 GLN A O 1
ATOM 5087 N N . ASP A 1 686 ? -2.951 22.092 -44.213 1.00 87.75 686 ASP A N 1
ATOM 5088 C CA . ASP A 1 686 ? -1.575 22.368 -43.811 1.00 87.75 686 ASP A CA 1
ATOM 5089 C C . ASP A 1 686 ? -1.544 23.117 -42.473 1.00 87.75 686 ASP A C 1
ATOM 5091 O O . ASP A 1 686 ? -2.275 24.088 -42.257 1.00 87.75 686 ASP A O 1
ATOM 5095 N N . ILE A 1 687 ? -0.690 22.641 -41.572 1.00 91.12 687 ILE A N 1
ATOM 5096 C CA . ILE A 1 687 ? -0.470 23.210 -40.242 1.00 91.12 687 ILE A CA 1
ATOM 5097 C C . ILE A 1 687 ? 0.970 23.688 -40.135 1.00 91.12 687 ILE A C 1
ATOM 5099 O O . ILE A 1 687 ? 1.870 23.085 -40.719 1.00 91.12 687 ILE A O 1
ATOM 5103 N N . ASP A 1 688 ? 1.192 24.750 -39.364 1.00 89.12 688 ASP A N 1
ATOM 5104 C CA . ASP A 1 688 ? 2.535 25.261 -39.109 1.00 89.12 688 ASP A CA 1
ATOM 5105 C C . ASP A 1 688 ? 3.370 24.211 -38.343 1.00 89.12 688 ASP A C 1
ATOM 5107 O O . ASP A 1 688 ? 3.045 23.884 -37.193 1.00 89.12 688 ASP A O 1
ATOM 5111 N N . PRO A 1 689 ? 4.462 23.679 -38.929 1.00 86.06 689 PRO A N 1
ATOM 5112 C CA . PRO A 1 689 ? 5.314 22.702 -38.260 1.00 86.06 689 PRO A CA 1
ATOM 5113 C C . PRO A 1 689 ? 5.965 23.234 -36.977 1.00 86.06 689 PRO A C 1
ATOM 5115 O O . PRO A 1 689 ? 6.348 22.435 -36.118 1.00 86.06 689 PRO A O 1
ATOM 5118 N N . ALA A 1 690 ? 6.099 24.558 -36.824 1.00 86.94 690 ALA A N 1
ATOM 5119 C CA . ALA A 1 690 ? 6.664 25.177 -35.629 1.00 86.94 690 ALA A CA 1
ATOM 5120 C C . ALA A 1 690 ? 5.815 24.923 -34.372 1.00 86.94 690 ALA A C 1
ATOM 5122 O O . ALA A 1 690 ? 6.355 24.935 -33.268 1.00 86.94 690 ALA A O 1
ATOM 5123 N N . LEU A 1 691 ? 4.523 24.596 -34.520 1.00 88.06 691 LEU A N 1
ATOM 5124 C CA . LEU A 1 691 ? 3.635 24.244 -33.404 1.00 88.06 691 LEU A CA 1
ATOM 5125 C C . LEU A 1 691 ? 4.133 23.050 -32.582 1.00 88.06 691 LEU A C 1
ATOM 5127 O O . LEU A 1 691 ? 3.802 22.951 -31.401 1.00 88.06 691 LEU A O 1
ATOM 5131 N N . PHE A 1 692 ? 4.922 22.163 -33.194 1.00 92.19 692 PHE A N 1
ATOM 5132 C CA . PHE A 1 692 ? 5.455 20.957 -32.560 1.00 92.19 692 PHE A CA 1
ATOM 5133 C C . PHE A 1 692 ? 6.938 21.064 -32.193 1.00 92.19 692 PHE A C 1
ATOM 5135 O O . PHE A 1 692 ? 7.497 20.125 -31.627 1.00 92.19 692 PHE A O 1
ATOM 5142 N N . ARG A 1 693 ? 7.595 22.190 -32.499 1.00 90.31 693 ARG A N 1
ATOM 5143 C CA . ARG A 1 693 ? 8.995 22.410 -32.125 1.00 90.31 693 ARG A CA 1
ATOM 5144 C C . ARG A 1 693 ? 9.067 22.963 -30.715 1.00 90.31 693 ARG A C 1
ATOM 5146 O O . ARG A 1 693 ? 8.408 23.947 -30.387 1.00 90.31 693 ARG A O 1
ATOM 5153 N N . LYS A 1 694 ? 9.886 22.329 -29.881 1.00 89.12 694 LYS A N 1
ATOM 5154 C CA . LYS A 1 694 ? 10.069 22.742 -28.493 1.00 89.12 694 LYS A CA 1
ATOM 5155 C C . LYS A 1 694 ? 10.824 24.080 -28.442 1.00 89.12 694 LYS A C 1
ATOM 5157 O O . LYS A 1 694 ? 11.972 24.115 -28.882 1.00 89.12 694 LYS A O 1
ATOM 5162 N N . PRO A 1 695 ? 10.231 25.164 -27.911 1.00 87.25 695 PRO A N 1
ATOM 5163 C CA . PRO A 1 695 ? 10.892 26.465 -27.852 1.00 87.25 695 PRO A CA 1
ATOM 5164 C C . PRO A 1 695 ? 12.012 26.484 -26.804 1.00 87.25 695 PRO A C 1
ATOM 5166 O O . PRO A 1 695 ? 12.101 25.606 -25.944 1.00 87.25 695 PRO A O 1
ATOM 5169 N N . LYS A 1 696 ? 12.851 27.521 -26.840 1.00 86.50 696 LYS A N 1
ATOM 5170 C CA . LYS A 1 696 ? 13.843 27.807 -25.793 1.00 86.50 696 LYS A CA 1
ATOM 5171 C C . LYS A 1 696 ? 13.317 28.933 -24.905 1.00 86.50 696 LYS A C 1
ATOM 5173 O O . LYS A 1 696 ? 12.818 29.933 -25.407 1.00 86.50 696 LYS A O 1
ATOM 5178 N N . VAL A 1 697 ? 13.441 28.789 -23.587 1.00 83.88 697 VAL A N 1
ATOM 5179 C CA . VAL A 1 697 ? 13.099 29.847 -22.625 1.00 83.88 697 VAL A CA 1
ATOM 5180 C C . VAL A 1 697 ? 14.372 30.285 -21.913 1.00 83.88 697 VAL A C 1
ATOM 5182 O O . VAL A 1 697 ? 14.994 29.490 -21.212 1.00 83.88 697 VAL A O 1
ATOM 5185 N N . ILE A 1 698 ? 14.770 31.547 -22.093 1.00 79.75 698 ILE A N 1
ATOM 5186 C CA . ILE A 1 698 ? 15.976 32.122 -21.479 1.00 79.75 698 ILE A CA 1
ATOM 5187 C C . ILE A 1 698 ? 15.556 33.363 -20.697 1.00 79.75 698 ILE A C 1
ATOM 5189 O O . ILE A 1 698 ? 15.050 34.321 -21.276 1.00 79.75 698 ILE A O 1
ATOM 5193 N N . ARG A 1 699 ? 15.762 33.347 -19.371 1.00 76.75 699 ARG A N 1
ATOM 5194 C CA . ARG A 1 699 ? 15.383 34.445 -18.456 1.00 76.75 699 ARG A CA 1
ATOM 5195 C C . ARG A 1 699 ? 13.922 34.904 -18.627 1.00 76.75 699 ARG A C 1
ATOM 5197 O O . ARG A 1 699 ? 13.643 36.095 -18.629 1.00 76.75 699 ARG A O 1
ATOM 5204 N N . GLY A 1 700 ? 13.003 33.954 -18.811 1.00 73.94 700 GLY A N 1
ATOM 5205 C CA . GLY A 1 700 ? 11.572 34.233 -18.978 1.00 73.94 700 GLY A CA 1
ATOM 5206 C C . GLY A 1 700 ? 11.158 34.724 -20.371 1.00 73.94 700 GLY A C 1
ATOM 5207 O O . GLY A 1 700 ? 9.972 34.945 -20.589 1.00 73.94 700 GLY A O 1
ATOM 5208 N N . MET A 1 701 ? 12.090 34.853 -21.323 1.00 76.69 701 MET A N 1
ATOM 5209 C CA . MET A 1 701 ? 11.802 35.218 -22.716 1.00 76.69 701 MET A CA 1
ATOM 5210 C C . MET A 1 701 ? 11.777 33.981 -23.621 1.00 76.69 701 MET A C 1
ATOM 5212 O O . MET A 1 701 ? 12.599 33.073 -23.467 1.00 76.69 701 MET A O 1
ATOM 5216 N N . LEU A 1 702 ? 10.836 33.959 -24.569 1.00 83.00 702 LEU A N 1
ATOM 5217 C CA . LEU A 1 702 ? 10.644 32.874 -25.530 1.00 83.00 702 LEU A CA 1
ATOM 5218 C C . LEU A 1 702 ? 11.535 33.072 -26.767 1.00 83.00 702 LEU A C 1
ATOM 5220 O O . LEU A 1 702 ? 11.511 34.131 -27.389 1.00 83.00 702 LEU A O 1
ATOM 5224 N N . PHE A 1 703 ? 12.261 32.031 -27.159 1.00 82.62 703 PHE A N 1
ATOM 5225 C CA . PHE A 1 703 ? 13.061 31.967 -28.380 1.00 82.62 703 PHE A CA 1
ATOM 5226 C C . PHE A 1 703 ? 12.625 30.763 -29.232 1.00 82.62 703 PHE A C 1
ATOM 5228 O O . PHE A 1 703 ? 12.178 29.752 -28.670 1.00 82.62 703 PHE A O 1
ATOM 5235 N N . PRO A 1 704 ? 12.763 30.830 -30.572 1.00 77.50 704 PRO A N 1
ATOM 5236 C CA . PRO A 1 704 ? 12.495 29.691 -31.444 1.00 77.50 704 PRO A CA 1
ATOM 5237 C C . PRO A 1 704 ? 13.291 28.449 -31.016 1.00 77.50 704 PRO A C 1
ATOM 5239 O O . PRO A 1 704 ? 14.451 28.549 -30.610 1.00 77.50 704 PRO A O 1
ATOM 5242 N N . GLY A 1 705 ? 12.642 27.287 -31.082 1.00 69.69 705 GLY A N 1
ATOM 5243 C CA . GLY A 1 705 ? 13.311 25.991 -30.968 1.00 69.69 705 GLY A CA 1
ATOM 5244 C C . GLY A 1 705 ? 14.136 25.683 -32.213 1.00 69.69 705 GLY A C 1
ATOM 5245 O O . GLY A 1 705 ? 13.850 26.239 -33.275 1.00 69.69 705 GLY A O 1
ATOM 5246 N N . ASP A 1 706 ? 15.127 24.800 -32.077 1.00 57.75 706 ASP A N 1
ATOM 5247 C CA . ASP A 1 706 ? 15.886 24.292 -33.230 1.00 57.75 706 ASP A CA 1
ATOM 5248 C C . ASP A 1 706 ? 14.982 23.449 -34.157 1.00 57.75 706 ASP A C 1
ATOM 5250 O O . ASP A 1 706 ? 14.161 22.653 -33.634 1.00 57.75 706 ASP A O 1
#

Nearest PDB structures (foldseek):
  8ab7-assembly1_A  TM=8.470E-01  e=1.712E-24  Yarrowia lipolytica
  5xte-assembly1_L  TM=8.861E-01  e=1.582E-23  Homo sapiens
  1hr6-assembly4_H  TM=8.651E-01  e=2.621E-23  Saccharomyces cerevisiae
  1hr8-assembly2_D  TM=8.484E-01  e=6.188E-23  Saccharomyces cerevisiae
  8b6j-assembly1_A  TM=8.413E-01  e=1.537E-22  Tetrahymena thermophila SB210

Secondary structure (DSSP, 8-state):
-----SS---SS------------------------PPPPPPPP-PPPEEEE-TTS-EEEEEE-TTSSEEEEEEEES-SGGGS-TT-TTHHHHHHHTSSS-BSS--HHHHHHHHHHHT-EEEEEE-SS-EEEEEEEEGGGHHHHHHHHHHHHHHB---HHHHHHHHHHHHHHHHHHTTSHHHHHHHHHHHHHHTTSGGGS-TT--HHHHHH--HHHHHHHHHHH--GGG-EEEEEES--HHHHHHHHHHHHTT----PPPP---PPPPPPPEEEEEE-TT-SEEEEEEEEEEE-TTSGGGGHHHHHHHHHHTSS--TT-EEEEEE-SSEEEEEEEEEEEGGGHHHHHHHHHHHHHHHHHS---THHHHHHHHHHHHHTTGGGSSHHHHHHHHHHHHHTT--TTHHHHHHHHHHH----HHHHHHHHSPPEEEEEE-HHHHHHHHGGGS-EEEEE-----------SPPPPHHHHHHHHHHHHHHHHHTT-HHHHHH--EEEEEEEEEEEETTEEEEEEEEEEEETTTEEEEEEEETTEEEEEEEETTEEEEEEESSSEEEEE--HHHHHHHHHHHH-SHHHHHHHHTSTT---EEEEEEEETTEEEEEEEEE-GGG-EEEEEEETTT--EEEEEEEE-TTSSEEEEEEEEEEEEETTEEEEEEEEEEETTEEEEEEEEEEEEES----GGGGSPPEEETTEEE---

pLDDT: mean 84.24, std 17.24, range [21.86, 98.75]